Protein AF-A0A924W7U2-F1 (afdb_monomer)

Solvent-accessible surface area (backbone atoms only — not comparable to full-atom values): 27782 Å² total; per-residue (Å²): 139,84,85,78,82,82,81,81,78,82,76,79,77,76,75,69,82,78,76,69,58,60,50,76,46,68,38,36,27,50,66,68,58,37,51,52,50,52,52,50,48,45,48,74,34,45,58,42,74,52,76,38,35,55,57,65,60,100,64,19,15,40,73,46,52,63,62,85,59,52,70,88,39,12,39,94,37,63,28,60,37,50,58,34,29,24,65,43,64,80,25,3,62,11,38,31,48,46,28,92,35,84,26,34,34,28,26,18,43,93,81,45,96,80,72,44,43,32,44,44,21,73,50,30,69,67,30,50,67,39,39,46,51,86,49,101,36,28,34,39,38,37,32,68,24,39,38,37,39,40,40,35,15,31,14,29,35,72,80,45,63,14,22,21,42,24,47,31,39,32,32,16,23,36,69,54,74,64,55,22,29,39,36,34,19,31,83,90,64,50,77,62,47,76,46,63,32,37,31,28,72,53,56,73,27,11,35,20,28,35,32,43,35,45,72,76,77,57,48,39,33,35,38,39,37,36,28,26,69,44,42,68,41,70,86,62,66,74,35,63,95,79,66,32,26,48,37,40,32,34,48,40,39,30,22,40,31,35,70,62,74,66,51,53,73,38,68,24,13,49,54,73,64,51,26,50,52,40,52,50,51,47,45,59,74,38,41,58,81,56,78,70,43,69,54,56,82,76,58,21,14,44,74,46,50,60,55,87,60,52,68,86,40,11,38,95,34,62,30,66,47,44,42,39,20,70,81,44,12,62,11,38,34,50,46,51,94,25,84,40,37,35,28,25,17,40,96,80,44,94,79,71,47,43,38,52,46,23,69,54,32,70,68,31,57,67,33,45,58,68,91,54,80,56,19,39,39,47,39,33,74,22,35,39,40,36,42,37,33,13,21,11,55,56,86,49,50,8,20,29,43,27,50,28,41,31,35,15,23,37,68,45,58,80,31,26,32,42,37,34,18,25,80,86,68,48,79,70,46,76,47,61,31,40,32,22,75,41,93,48,42,14,48,21,27,35,30,38,41,44,62,82,85,61,43,37,23,34,37,36,40,32,32,20,62,40,42,70,42,68,87,66,70,79,33,64,95,79,63,32,30,55,34,42,32,44,43,36,40,30,21,32,28,26,74,42,76,75,80,50,74,34,28,58,80,68,80,85,57,66,48,73,66,17,54,51,52,45,49,54,31,41,78,68,59,71,36,47,68,78,70,81,84,55,52,51,75,64,25,56,50,56,39,52,55,43,42,75,71,54,128

Structure (mmCIF, N/CA/C/O backbone):
data_AF-A0A924W7U2-F1
#
_entry.id   AF-A0A924W7U2-F1
#
loop_
_atom_site.group_PDB
_atom_site.id
_atom_site.type_symbol
_atom_site.label_atom_id
_atom_site.label_alt_id
_atom_site.label_comp_id
_atom_site.label_asym_id
_atom_site.label_entity_id
_atom_site.label_seq_id
_atom_site.pdbx_PDB_ins_code
_atom_site.Cartn_x
_atom_site.Cartn_y
_atom_site.Cartn_z
_atom_site.occupancy
_atom_site.B_iso_or_equiv
_atom_site.auth_seq_id
_atom_site.auth_comp_id
_atom_site.auth_asym_id
_atom_site.auth_atom_id
_atom_site.pdbx_PDB_model_num
ATOM 1 N N . MET A 1 1 ? 53.008 17.125 39.446 1.00 40.09 1 MET A N 1
ATOM 2 C CA . MET A 1 1 ? 52.306 15.935 38.919 1.00 40.09 1 MET A CA 1
ATOM 3 C C . MET A 1 1 ? 50.833 16.288 38.756 1.00 40.09 1 MET A C 1
ATOM 5 O O . MET A 1 1 ? 50.108 16.301 39.740 1.00 40.09 1 MET A O 1
ATOM 9 N N . LYS A 1 2 ? 50.412 16.699 37.554 1.00 32.31 2 LYS A N 1
ATOM 10 C CA . LYS A 1 2 ? 49.005 17.000 37.247 1.00 32.31 2 LYS A CA 1
ATOM 11 C C . LYS A 1 2 ? 48.370 15.719 36.699 1.00 32.31 2 LYS A C 1
ATOM 13 O O . LYS A 1 2 ? 48.822 15.223 35.674 1.00 32.31 2 LYS A O 1
ATOM 18 N N . LYS A 1 3 ? 47.391 15.158 37.414 1.00 31.36 3 LYS A N 1
ATOM 19 C CA . LYS A 1 3 ? 46.585 14.021 36.949 1.00 31.36 3 LYS A CA 1
ATOM 20 C C . LYS A 1 3 ? 45.574 14.542 35.925 1.00 31.36 3 LYS A C 1
ATOM 22 O O . LYS A 1 3 ? 44.729 15.357 36.278 1.00 31.36 3 LYS A O 1
ATOM 27 N N . PHE A 1 4 ? 45.686 14.096 34.678 1.00 29.64 4 PHE A N 1
ATOM 28 C CA . PHE A 1 4 ? 44.637 14.254 33.674 1.00 29.64 4 PHE A CA 1
ATOM 29 C C . PHE A 1 4 ? 43.580 13.169 33.901 1.00 29.64 4 PHE A C 1
ATOM 31 O O . PHE A 1 4 ? 43.907 11.984 33.928 1.00 29.64 4 PHE A O 1
ATOM 38 N N . ALA A 1 5 ? 42.328 13.582 34.094 1.00 33.72 5 ALA A N 1
ATOM 39 C CA . ALA A 1 5 ? 41.173 12.698 34.041 1.00 33.72 5 ALA A CA 1
ATOM 40 C C . ALA A 1 5 ? 40.865 12.401 32.565 1.00 33.72 5 ALA A C 1
ATOM 42 O O . ALA A 1 5 ? 40.661 13.324 31.777 1.00 33.72 5 ALA A O 1
ATOM 43 N N . SER A 1 6 ? 40.882 11.123 32.188 1.00 30.39 6 SER A N 1
ATOM 44 C CA . SER A 1 6 ? 40.436 10.668 30.873 1.00 30.39 6 SER A CA 1
ATOM 45 C C . SER A 1 6 ? 38.909 10.618 30.880 1.00 30.39 6 SER A C 1
ATOM 47 O O . SER A 1 6 ? 38.310 9.857 31.639 1.00 30.39 6 SER A O 1
ATOM 49 N N . LEU A 1 7 ? 38.288 11.480 30.075 1.00 29.09 7 LEU A N 1
ATOM 50 C CA . LEU A 1 7 ? 36.862 11.447 29.782 1.00 29.09 7 LEU A CA 1
ATOM 51 C C . LEU A 1 7 ? 36.633 10.283 28.806 1.00 29.09 7 LEU A C 1
ATOM 53 O O . LEU A 1 7 ? 37.050 10.349 27.651 1.00 29.09 7 LEU A O 1
ATOM 57 N N . SER A 1 8 ? 36.034 9.193 29.284 1.00 30.02 8 SER A N 1
ATOM 58 C CA . SER A 1 8 ? 35.658 8.059 28.440 1.00 30.02 8 SER A CA 1
ATOM 59 C C . SER A 1 8 ? 34.401 8.446 27.658 1.00 30.02 8 SER A C 1
ATOM 61 O O . SER A 1 8 ? 33.303 8.493 28.211 1.00 30.02 8 SER A O 1
ATOM 63 N N . ALA A 1 9 ? 34.575 8.821 26.390 1.00 28.50 9 ALA A N 1
ATOM 64 C CA . ALA A 1 9 ? 33.470 9.049 25.471 1.00 28.50 9 ALA A CA 1
ATOM 65 C C . ALA A 1 9 ? 32.842 7.692 25.127 1.00 28.50 9 ALA A C 1
ATOM 67 O O . ALA A 1 9 ? 33.415 6.902 24.379 1.00 28.50 9 ALA A O 1
ATOM 68 N N . CYS A 1 10 ? 31.674 7.416 25.707 1.00 26.27 10 CYS A N 1
ATOM 69 C CA . CYS A 1 10 ? 30.825 6.305 25.303 1.00 26.27 10 CYS A CA 1
ATOM 70 C C . CYS A 1 10 ? 30.263 6.633 23.912 1.00 26.27 10 CYS A C 1
ATOM 72 O O . CYS A 1 10 ? 29.311 7.401 23.777 1.00 26.27 10 CYS A O 1
ATOM 74 N N . VAL A 1 11 ? 30.913 6.118 22.869 1.00 26.03 11 VAL A N 1
ATOM 75 C CA . VAL A 1 11 ? 30.377 6.132 21.508 1.00 26.03 11 VAL A CA 1
ATOM 76 C C . VAL A 1 11 ? 29.251 5.105 21.480 1.00 26.03 11 VAL A C 1
ATOM 78 O O . VAL A 1 11 ? 29.502 3.903 21.425 1.00 26.03 11 VAL A O 1
ATOM 81 N N . PHE A 1 12 ? 28.005 5.573 21.544 1.00 28.41 12 PHE A N 1
ATOM 82 C CA . PHE A 1 12 ? 26.861 4.760 21.153 1.00 28.41 12 PHE A CA 1
ATOM 83 C C . PHE A 1 12 ? 26.955 4.534 19.642 1.00 28.41 12 PHE A C 1
ATOM 85 O O . PHE A 1 12 ? 26.575 5.385 18.840 1.00 28.41 12 PHE A O 1
ATOM 92 N N . LEU A 1 13 ? 27.516 3.390 19.256 1.00 26.19 13 LEU A N 1
ATOM 93 C CA . LEU A 1 13 ? 27.299 2.813 17.938 1.00 26.19 13 LEU A CA 1
ATOM 94 C C . LEU A 1 13 ? 25.815 2.448 17.860 1.00 26.19 13 LEU A C 1
ATOM 96 O O . LEU A 1 13 ? 25.412 1.372 18.296 1.00 26.19 13 LEU A O 1
ATOM 100 N N . PHE A 1 14 ? 24.999 3.354 17.326 1.00 27.25 14 PHE A N 1
ATOM 101 C CA . PHE A 1 14 ? 23.729 2.951 16.744 1.00 27.25 14 PHE A CA 1
ATOM 102 C C . PHE A 1 14 ? 24.073 2.054 15.557 1.00 27.25 14 PHE A C 1
ATOM 104 O O . PHE A 1 14 ? 24.514 2.523 14.509 1.00 27.25 14 PHE A O 1
ATOM 111 N N . THR A 1 15 ? 23.933 0.747 15.744 1.00 26.48 15 THR A N 1
ATOM 112 C CA . THR A 1 15 ? 23.758 -0.148 14.609 1.00 26.48 15 THR A CA 1
ATOM 113 C C . THR A 1 15 ? 22.412 0.233 14.006 1.00 26.48 15 THR A C 1
ATOM 115 O O . THR A 1 15 ? 21.368 0.056 14.629 1.00 26.48 15 THR A O 1
ATOM 118 N N . ALA A 1 16 ? 22.431 0.862 12.829 1.00 30.17 16 ALA A N 1
ATOM 119 C CA . ALA A 1 16 ? 21.225 0.940 12.019 1.00 30.17 16 ALA A CA 1
ATOM 120 C C . ALA A 1 16 ? 20.706 -0.499 11.837 1.00 30.17 16 ALA A C 1
ATOM 122 O O . ALA A 1 16 ? 21.539 -1.401 11.678 1.00 30.17 16 ALA A O 1
ATOM 123 N N . PRO A 1 17 ? 19.386 -0.746 11.890 1.00 31.28 17 PRO A N 1
ATOM 124 C CA . PRO A 1 17 ? 18.864 -2.063 11.566 1.00 31.28 17 PRO A CA 1
ATOM 125 C C . PRO A 1 17 ? 19.396 -2.453 10.184 1.00 31.28 17 PRO A C 1
ATOM 127 O O . PRO A 1 17 ? 19.208 -1.740 9.199 1.00 31.28 17 PRO A O 1
ATOM 130 N N . VAL A 1 18 ? 20.144 -3.553 10.137 1.00 38.06 18 VAL A N 1
ATOM 131 C CA . VAL A 1 18 ? 20.563 -4.170 8.883 1.00 38.06 18 VAL A CA 1
ATOM 132 C C . VAL A 1 18 ? 19.305 -4.814 8.311 1.00 38.06 18 VAL A C 1
ATOM 134 O O . VAL A 1 18 ? 18.925 -5.898 8.738 1.00 38.06 18 VAL A O 1
ATOM 137 N N . PHE A 1 19 ? 18.624 -4.129 7.395 1.00 45.31 19 PHE A N 1
ATOM 138 C CA . PHE A 1 19 ? 17.564 -4.740 6.593 1.00 45.31 19 PHE A CA 1
ATOM 139 C C . PHE A 1 19 ? 18.230 -5.730 5.629 1.00 45.31 19 PHE A C 1
ATOM 141 O O . PHE A 1 19 ? 19.011 -5.335 4.762 1.00 45.31 19 PHE A O 1
ATOM 148 N N . GLY A 1 20 ? 18.048 -7.027 5.891 1.00 48.22 20 GLY A N 1
ATOM 149 C CA . GLY A 1 20 ? 18.988 -8.069 5.470 1.00 48.22 20 GLY A CA 1
ATOM 150 C C . GLY A 1 20 ? 18.423 -9.222 4.645 1.00 48.22 20 GLY A C 1
ATOM 151 O O . GLY A 1 20 ? 19.222 -10.025 4.172 1.00 48.22 20 GLY A O 1
ATOM 152 N N . ASP A 1 21 ? 17.118 -9.306 4.400 1.00 67.44 21 ASP A N 1
ATOM 153 C CA . ASP A 1 21 ? 16.531 -10.496 3.766 1.00 67.44 21 ASP A CA 1
ATOM 154 C C . ASP A 1 21 ? 16.289 -10.284 2.262 1.00 67.44 21 ASP A C 1
ATOM 156 O O . ASP A 1 21 ? 15.182 -10.422 1.727 1.00 67.44 21 ASP A O 1
ATOM 160 N N . VAL A 1 22 ? 17.375 -9.956 1.557 1.00 76.12 22 VAL A N 1
ATOM 161 C CA . VAL A 1 22 ? 17.423 -9.902 0.091 1.00 76.12 22 VAL A CA 1
ATOM 162 C C . VAL A 1 22 ? 18.306 -11.012 -0.478 1.00 76.12 22 VAL A C 1
ATOM 164 O O . VAL A 1 22 ? 19.432 -11.221 -0.029 1.00 76.12 22 VAL A O 1
ATOM 167 N N . VAL A 1 23 ? 17.823 -11.694 -1.516 1.00 88.31 23 VAL A N 1
ATOM 168 C CA . VAL A 1 23 ? 18.623 -12.615 -2.331 1.00 88.31 23 VAL A CA 1
ATOM 169 C C . VAL A 1 23 ? 19.225 -11.831 -3.492 1.00 88.31 23 VAL A C 1
ATOM 171 O O . VAL A 1 23 ? 18.506 -11.229 -4.291 1.00 88.31 23 VAL A O 1
ATOM 174 N N . GLU A 1 24 ? 20.553 -11.832 -3.573 1.00 94.31 24 GLU A N 1
ATOM 175 C CA . GLU A 1 24 ? 21.311 -11.191 -4.646 1.00 94.31 24 GLU A CA 1
ATOM 176 C C . GLU A 1 24 ? 21.649 -12.205 -5.743 1.00 94.31 24 GLU A C 1
ATOM 178 O O . GLU A 1 24 ? 22.139 -13.302 -5.473 1.00 94.31 24 GLU A O 1
ATOM 183 N N . PHE A 1 25 ? 21.409 -11.813 -6.989 1.00 97.06 25 PHE A N 1
ATOM 184 C CA . PHE A 1 25 ? 21.784 -12.551 -8.186 1.00 97.06 25 PHE A CA 1
ATOM 185 C C . PHE A 1 25 ? 22.782 -11.686 -8.941 1.00 97.06 25 PHE A C 1
ATOM 187 O O . PHE A 1 25 ? 22.374 -10.717 -9.569 1.00 97.06 25 PHE A O 1
ATOM 194 N N . ALA A 1 26 ? 24.072 -11.997 -8.866 1.00 96.56 26 ALA A N 1
ATOM 195 C CA . ALA A 1 26 ? 25.111 -11.204 -9.511 1.00 96.56 26 ALA A CA 1
ATOM 196 C C . ALA A 1 26 ? 26.128 -12.121 -10.192 1.00 96.56 26 ALA A C 1
ATOM 198 O O . ALA A 1 26 ? 26.673 -13.027 -9.562 1.00 96.56 26 ALA A O 1
ATOM 199 N N . ILE A 1 27 ? 26.380 -11.894 -11.482 1.00 97.38 27 ILE A N 1
ATOM 200 C CA . ILE A 1 27 ? 27.385 -12.642 -12.235 1.00 97.38 27 ILE A CA 1
ATOM 201 C C . ILE A 1 27 ? 27.989 -11.797 -13.353 1.00 97.38 27 ILE A C 1
ATOM 203 O O . ILE A 1 27 ? 27.307 -11.006 -13.997 1.00 97.38 27 ILE A O 1
ATOM 207 N N . GLY A 1 28 ? 29.270 -12.023 -13.600 1.00 93.00 28 GLY A N 1
ATOM 208 C CA . GLY A 1 28 ? 29.977 -11.622 -14.804 1.00 93.00 28 GLY A CA 1
ATOM 209 C C . GLY A 1 28 ? 30.804 -12.827 -15.234 1.00 93.00 28 GLY A C 1
ATOM 210 O O . GLY A 1 28 ? 31.421 -13.489 -14.395 1.00 93.00 28 GLY A O 1
ATOM 211 N N . GLY A 1 29 ? 30.698 -13.220 -16.499 1.00 86.19 29 GLY A N 1
ATOM 212 C CA . GLY A 1 29 ? 31.190 -14.527 -16.925 1.00 86.19 29 GLY A CA 1
ATOM 213 C C . GLY A 1 29 ? 30.890 -14.823 -18.384 1.00 86.19 29 GLY A C 1
ATOM 214 O O . GLY A 1 29 ? 30.770 -13.908 -19.198 1.00 86.19 29 GLY A O 1
ATOM 215 N N . SER A 1 30 ? 30.772 -16.108 -18.721 1.00 91.88 30 SER A N 1
ATOM 216 C CA . SER A 1 30 ? 30.357 -16.507 -20.065 1.00 91.88 30 SER A CA 1
ATOM 217 C C . SER A 1 30 ? 28.875 -16.200 -20.304 1.00 91.88 30 SER A C 1
ATOM 219 O O . SER A 1 30 ? 28.067 -16.215 -19.373 1.00 91.88 30 SER A O 1
ATOM 221 N N . ASP A 1 31 ? 28.486 -16.009 -21.566 1.00 92.38 31 ASP A N 1
ATOM 222 C CA . ASP A 1 31 ? 27.083 -15.805 -21.958 1.00 92.38 31 ASP A CA 1
ATOM 223 C C . ASP A 1 31 ? 26.146 -16.897 -21.417 1.00 92.38 31 ASP A C 1
ATOM 225 O O . ASP A 1 31 ? 24.994 -16.627 -21.068 1.00 92.38 31 ASP A O 1
ATOM 229 N N . ALA A 1 32 ? 26.635 -18.138 -21.331 1.00 94.44 32 ALA A N 1
ATOM 230 C CA . ALA A 1 32 ? 25.871 -19.271 -20.821 1.00 94.44 32 ALA A CA 1
ATOM 231 C C . ALA A 1 32 ? 25.619 -19.162 -19.309 1.00 94.44 32 ALA A C 1
ATOM 233 O O . ALA A 1 32 ? 24.512 -19.456 -18.847 1.00 94.44 32 ALA A O 1
ATOM 234 N N . ASP A 1 33 ? 26.609 -18.701 -18.544 1.00 94.50 33 ASP A N 1
ATOM 235 C CA . ASP A 1 33 ? 26.489 -18.513 -17.094 1.00 94.50 33 ASP A CA 1
ATOM 236 C C . ASP A 1 33 ? 25.558 -17.341 -16.770 1.00 94.50 33 ASP A C 1
ATOM 238 O O . ASP A 1 33 ? 24.695 -17.439 -15.891 1.00 94.50 33 ASP A O 1
ATOM 242 N N . VAL A 1 34 ? 25.673 -16.253 -17.539 1.00 96.88 34 VAL A N 1
ATOM 243 C CA . VAL A 1 34 ? 24.763 -15.107 -17.446 1.00 96.88 34 VAL A CA 1
ATOM 244 C C . VAL A 1 34 ? 23.340 -15.541 -17.778 1.00 96.88 34 VAL A C 1
ATOM 246 O O . VAL A 1 34 ? 22.438 -15.318 -16.977 1.00 96.88 34 VAL A O 1
ATOM 249 N N . THR A 1 35 ? 23.134 -16.259 -18.885 1.00 97.19 35 THR A N 1
ATOM 250 C CA . THR A 1 35 ? 21.814 -16.796 -19.261 1.00 97.19 35 THR A CA 1
ATOM 251 C C . THR A 1 35 ? 21.234 -17.696 -18.170 1.00 97.19 35 THR A C 1
ATOM 253 O O . THR A 1 35 ? 20.049 -17.604 -17.846 1.00 97.19 35 THR A O 1
ATOM 256 N N . THR A 1 36 ? 22.062 -18.551 -17.568 1.00 98.00 36 THR A N 1
ATOM 257 C CA . THR A 1 36 ? 21.651 -19.425 -16.461 1.00 98.00 36 THR A CA 1
ATOM 258 C C . THR A 1 36 ? 21.196 -18.608 -15.252 1.00 98.00 36 THR A C 1
ATOM 260 O O . THR A 1 36 ? 20.148 -18.899 -14.674 1.00 98.00 36 THR A O 1
ATOM 263 N N . THR A 1 37 ? 21.928 -17.549 -14.909 1.00 98.06 37 THR A N 1
ATOM 264 C CA . THR A 1 37 ? 21.621 -16.681 -13.763 1.00 98.06 37 THR A CA 1
ATOM 265 C C . THR A 1 37 ? 20.381 -15.827 -14.014 1.00 98.06 37 THR A C 1
ATOM 267 O O . THR A 1 37 ? 19.514 -15.742 -13.148 1.00 98.06 37 THR A O 1
ATOM 270 N N . VAL A 1 38 ? 20.231 -15.276 -15.221 1.00 98.44 38 VAL A N 1
ATOM 271 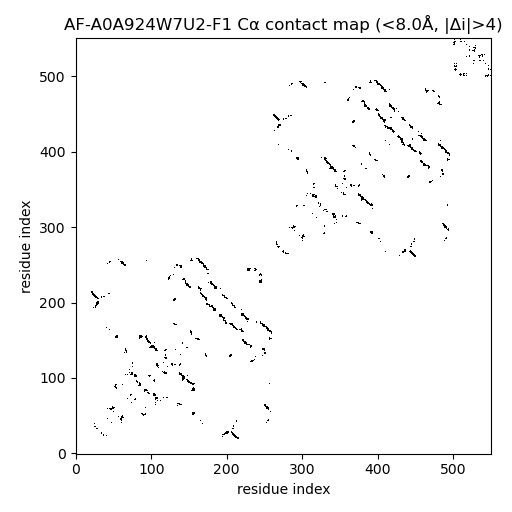C CA . VAL A 1 38 ? 19.018 -14.571 -15.657 1.00 98.44 38 VAL A CA 1
ATOM 272 C C . VAL A 1 38 ? 17.806 -15.498 -15.559 1.00 98.44 38 VAL A C 1
ATOM 274 O O . VAL A 1 38 ? 16.770 -15.107 -15.029 1.00 98.44 38 VAL A O 1
ATOM 277 N N . ASN A 1 39 ? 17.917 -16.753 -16.002 1.00 97.81 39 ASN A N 1
ATOM 278 C CA . ASN A 1 39 ? 16.825 -17.723 -15.890 1.00 97.81 39 ASN A CA 1
ATOM 279 C C . ASN A 1 39 ? 16.506 -18.091 -14.433 1.00 97.81 39 ASN A C 1
ATOM 281 O O . ASN A 1 39 ? 15.330 -18.224 -14.089 1.00 97.81 39 ASN A O 1
ATOM 285 N N . ALA A 1 40 ? 17.519 -18.203 -13.570 1.00 97.44 40 ALA A N 1
ATOM 286 C CA . ALA A 1 40 ? 17.318 -18.392 -12.135 1.00 97.44 40 ALA A CA 1
ATOM 287 C C . ALA A 1 40 ? 16.586 -17.193 -11.507 1.00 97.44 40 ALA A C 1
ATOM 289 O O . ALA A 1 40 ? 15.631 -17.387 -10.757 1.00 97.44 40 ALA A O 1
ATOM 290 N N . PHE A 1 41 ? 16.960 -15.966 -11.880 1.00 98.00 41 PHE A N 1
ATOM 291 C CA . PHE A 1 41 ? 16.273 -14.753 -11.441 1.00 98.00 41 PHE A CA 1
ATOM 292 C C . PHE A 1 41 ? 14.827 -14.705 -11.945 1.00 98.00 41 PHE A C 1
ATOM 294 O O . PHE A 1 41 ? 13.907 -14.511 -11.160 1.00 98.00 41 PHE A O 1
ATOM 301 N N . ARG A 1 42 ? 14.585 -14.987 -13.234 1.00 97.50 42 ARG A N 1
ATOM 302 C CA . ARG A 1 42 ? 13.229 -15.081 -13.808 1.00 97.50 42 ARG A CA 1
ATOM 303 C C . ARG A 1 42 ? 12.351 -16.061 -13.025 1.00 97.50 42 ARG A C 1
ATOM 305 O O . ARG A 1 42 ? 11.179 -15.759 -12.795 1.00 97.50 42 ARG A O 1
ATOM 312 N N . ALA A 1 43 ? 12.897 -17.212 -12.627 1.00 91.69 43 ALA A N 1
ATOM 313 C CA . ALA A 1 43 ? 12.194 -18.203 -11.816 1.00 91.69 43 ALA A CA 1
ATOM 314 C C . ALA A 1 43 ? 11.888 -17.677 -10.404 1.00 91.69 43 ALA A C 1
ATOM 316 O O . ALA A 1 43 ? 10.749 -17.780 -9.950 1.00 91.69 43 ALA A O 1
ATOM 317 N N . ALA A 1 44 ? 12.872 -17.060 -9.747 1.00 88.19 44 ALA A N 1
ATOM 318 C CA . ALA A 1 44 ? 12.726 -16.467 -8.420 1.00 88.19 44 ALA A CA 1
ATOM 319 C C . ALA A 1 44 ? 11.696 -15.320 -8.396 1.00 88.19 44 ALA A C 1
ATOM 321 O O . ALA A 1 44 ? 10.889 -15.213 -7.477 1.00 88.19 44 ALA A O 1
ATOM 322 N N . THR A 1 45 ? 11.649 -14.528 -9.464 1.00 88.31 45 THR A N 1
ATOM 323 C CA . THR A 1 45 ? 10.757 -13.379 -9.667 1.00 88.31 45 THR A CA 1
ATOM 324 C C . THR A 1 45 ? 9.349 -13.779 -10.150 1.00 88.31 45 THR A C 1
ATOM 326 O O . THR A 1 45 ? 8.586 -12.951 -10.632 1.00 88.31 45 THR A O 1
ATOM 329 N N . GLY A 1 46 ? 8.957 -15.049 -10.007 1.00 79.25 46 GLY A N 1
ATOM 330 C CA . GLY A 1 46 ? 7.589 -15.525 -10.259 1.00 79.25 46 GLY A CA 1
ATOM 331 C C . GLY A 1 46 ? 7.408 -16.354 -11.533 1.00 79.25 46 GLY A C 1
ATOM 332 O O . GLY A 1 46 ? 6.307 -16.839 -11.780 1.00 79.25 46 GLY A O 1
ATOM 333 N N . GLY A 1 47 ? 8.460 -16.552 -12.335 1.00 83.12 47 GLY A N 1
ATOM 334 C CA . GLY A 1 47 ? 8.533 -17.536 -13.428 1.00 83.12 47 GLY A CA 1
ATOM 335 C C . GLY A 1 47 ? 7.702 -17.234 -14.683 1.00 83.12 47 GLY A C 1
ATOM 336 O O . GLY A 1 47 ? 8.195 -17.404 -15.799 1.00 83.12 47 GLY A O 1
ATOM 337 N N . VAL A 1 48 ? 6.478 -16.732 -14.538 1.00 87.12 48 VAL A N 1
ATOM 338 C CA . VAL A 1 48 ? 5.583 -16.350 -15.638 1.00 87.12 48 VAL A CA 1
ATOM 339 C C . VAL A 1 48 ? 5.832 -14.896 -16.024 1.00 87.12 48 VAL A C 1
ATOM 341 O O . VAL A 1 48 ? 5.791 -14.022 -15.164 1.00 87.12 48 VAL A O 1
ATOM 344 N N . ASN A 1 49 ? 6.083 -14.633 -17.310 1.00 93.56 49 ASN A N 1
ATOM 345 C CA . ASN A 1 49 ? 6.082 -13.271 -17.842 1.00 93.56 49 ASN A CA 1
ATOM 346 C C . ASN A 1 49 ? 4.636 -12.868 -18.142 1.00 93.56 49 ASN A C 1
ATOM 348 O O . ASN A 1 49 ? 4.003 -13.437 -19.036 1.00 93.56 49 ASN A O 1
ATOM 352 N N . ASN A 1 50 ? 4.112 -11.938 -17.357 1.00 88.50 50 ASN A N 1
ATOM 353 C CA . ASN A 1 50 ? 2.733 -11.503 -17.431 1.00 88.50 50 ASN A CA 1
ATOM 354 C C . ASN A 1 50 ? 2.449 -10.789 -18.757 1.00 88.50 50 ASN A C 1
ATOM 356 O O . ASN A 1 50 ? 3.330 -10.148 -19.343 1.00 88.50 50 ASN A O 1
ATOM 360 N N . PRO A 1 51 ? 1.207 -10.879 -19.260 1.00 83.81 51 PRO A N 1
ATOM 361 C CA . PRO A 1 51 ? 0.830 -10.153 -20.457 1.00 83.81 51 PRO A CA 1
ATOM 362 C C . PRO A 1 51 ? 0.969 -8.650 -20.200 1.00 83.81 51 PRO A C 1
ATOM 364 O O . PRO A 1 51 ? 0.588 -8.136 -19.152 1.00 83.81 51 PRO A O 1
ATOM 367 N N . ASN A 1 52 ? 1.494 -7.925 -21.186 1.00 91.00 52 ASN A N 1
ATOM 368 C CA . ASN A 1 52 ? 1.758 -6.487 -21.096 1.00 91.00 52 ASN A CA 1
ATOM 369 C C . ASN A 1 52 ? 0.483 -5.633 -21.231 1.00 91.00 52 ASN A C 1
ATOM 371 O O . ASN A 1 52 ? 0.442 -4.681 -22.010 1.00 91.00 52 ASN A O 1
ATOM 375 N N . VAL A 1 53 ? -0.574 -6.035 -20.526 1.00 84.88 53 VAL A N 1
ATOM 376 C CA . VAL A 1 53 ? -1.908 -5.433 -20.498 1.00 84.88 53 VAL A CA 1
ATOM 377 C C . VAL A 1 53 ? -2.121 -4.645 -19.197 1.00 84.88 53 VAL A C 1
ATOM 379 O O . VAL A 1 53 ? -1.382 -4.877 -18.233 1.00 84.88 53 VAL A O 1
ATOM 382 N N . PRO A 1 54 ? -3.099 -3.717 -19.170 1.00 82.44 54 PRO A N 1
ATOM 383 C CA . PRO A 1 54 ? -3.508 -3.019 -17.951 1.00 82.44 54 PRO A CA 1
ATOM 384 C C . PRO A 1 54 ? -3.913 -3.968 -16.816 1.00 82.44 54 PRO A C 1
ATOM 386 O O . PRO A 1 54 ? -4.471 -5.036 -17.069 1.00 82.44 54 PRO A O 1
ATOM 389 N N . GLY A 1 55 ? -3.676 -3.536 -15.579 1.00 71.44 55 GLY A N 1
ATOM 390 C CA . GLY A 1 55 ? -3.919 -4.283 -14.349 1.00 71.44 55 GLY A CA 1
ATOM 391 C C . GLY A 1 55 ? -2.673 -4.990 -13.811 1.00 71.44 55 GLY A C 1
ATOM 392 O O . GLY A 1 55 ? -1.735 -5.291 -14.552 1.00 71.44 55 GLY A O 1
ATOM 393 N N . SER A 1 56 ? -2.690 -5.260 -12.505 1.00 75.69 56 SER A N 1
ATOM 394 C CA . SER A 1 56 ? -1.681 -6.072 -11.821 1.00 75.69 56 SER A CA 1
ATOM 395 C C . SER A 1 56 ? -2.143 -7.521 -11.680 1.00 75.69 56 SER A C 1
ATOM 397 O O . SER A 1 56 ? -3.333 -7.805 -11.538 1.00 75.69 56 SER A O 1
ATOM 399 N N . PHE A 1 57 ? -1.188 -8.444 -11.661 1.00 66.56 57 PHE A N 1
ATOM 400 C CA . PHE A 1 57 ? -1.415 -9.865 -11.399 1.00 66.56 57 PHE A CA 1
ATOM 401 C C . PHE A 1 57 ? -0.941 -10.249 -9.990 1.00 66.56 57 PHE A C 1
ATOM 403 O O . PHE A 1 57 ? -0.020 -9.654 -9.439 1.00 66.56 57 PHE A O 1
ATOM 410 N N . LEU A 1 58 ? -1.549 -11.280 -9.396 1.00 59.44 58 LEU A N 1
ATOM 411 C CA . LEU A 1 58 ? -1.176 -11.751 -8.051 1.00 59.44 58 LEU A CA 1
ATOM 412 C C . LEU A 1 58 ? 0.200 -12.437 -7.999 1.00 59.44 58 LEU A C 1
ATOM 414 O O . LEU A 1 58 ? 0.743 -12.669 -6.924 1.00 59.44 58 LEU A O 1
ATOM 418 N N . SER A 1 59 ? 0.743 -12.818 -9.154 1.00 71.94 59 SER A N 1
ATOM 419 C CA . SER A 1 59 ? 2.043 -13.472 -9.284 1.00 71.94 59 SER A CA 1
ATOM 420 C C . SER A 1 59 ? 2.643 -13.188 -10.659 1.00 71.94 59 SER A C 1
ATOM 422 O O . SER A 1 59 ? 1.995 -12.582 -11.516 1.00 71.94 59 SER A O 1
ATOM 424 N N . GLY A 1 60 ? 3.875 -13.646 -10.870 1.00 82.31 60 GLY A N 1
ATOM 425 C CA . GLY A 1 60 ? 4.602 -13.453 -12.116 1.00 82.31 60 GLY A CA 1
ATOM 426 C C . GLY A 1 60 ? 5.440 -12.178 -12.128 1.00 82.31 60 GLY A C 1
ATOM 427 O O . GLY A 1 60 ? 5.644 -11.509 -11.111 1.00 82.31 60 GLY A O 1
ATOM 428 N N . ARG A 1 61 ? 5.959 -11.877 -13.312 1.00 94.31 61 ARG A N 1
ATOM 429 C CA . ARG A 1 61 ? 6.903 -10.791 -13.564 1.00 94.31 61 ARG A CA 1
ATOM 430 C C . ARG A 1 61 ? 6.557 -10.034 -14.825 1.00 94.31 61 ARG A C 1
ATOM 432 O O . ARG A 1 61 ? 5.811 -10.531 -15.663 1.00 94.31 61 ARG A O 1
ATOM 439 N N . ARG A 1 62 ? 7.214 -8.897 -15.013 1.00 96.44 62 ARG A N 1
ATOM 440 C CA . ARG A 1 62 ? 7.285 -8.200 -16.293 1.00 96.44 62 ARG A CA 1
ATOM 441 C C . ARG A 1 62 ? 8.726 -8.085 -16.742 1.00 96.44 62 ARG A C 1
ATOM 443 O O . ARG A 1 62 ? 9.665 -8.130 -15.947 1.00 96.44 62 ARG A O 1
ATOM 450 N N . GLU A 1 63 ? 8.872 -7.981 -18.050 1.00 96.69 63 GLU A N 1
ATOM 451 C CA . GLU A 1 63 ? 10.167 -7.996 -18.705 1.00 96.69 63 GLU A CA 1
ATOM 452 C C . GLU A 1 63 ? 10.175 -6.996 -19.857 1.00 96.69 63 GLU A C 1
ATOM 454 O O . GLU A 1 63 ? 9.210 -6.920 -20.626 1.00 96.69 63 GLU A O 1
ATOM 459 N N . ILE A 1 64 ? 11.235 -6.201 -19.961 1.00 98.06 64 ILE A N 1
ATOM 460 C CA . ILE A 1 64 ? 11.445 -5.217 -21.023 1.00 98.06 64 ILE A CA 1
ATOM 461 C C . ILE A 1 64 ? 12.749 -5.570 -21.727 1.00 98.06 64 ILE A C 1
ATOM 463 O O . ILE A 1 64 ? 13.819 -5.332 -21.183 1.00 98.06 64 ILE A O 1
ATOM 467 N N . ASN A 1 65 ? 12.624 -6.085 -22.946 1.00 96.56 65 ASN A N 1
ATOM 468 C CA . ASN A 1 65 ? 13.737 -6.451 -23.823 1.00 96.56 65 ASN A CA 1
ATOM 469 C C . ASN A 1 65 ? 14.056 -5.392 -24.885 1.00 96.56 65 ASN A C 1
ATOM 471 O O . ASN A 1 65 ? 14.821 -5.640 -25.800 1.00 96.56 65 ASN A O 1
ATOM 475 N N . TRP A 1 66 ? 13.397 -4.229 -24.825 1.00 97.44 66 TRP A N 1
ATOM 476 C CA . TRP A 1 66 ? 13.600 -3.064 -25.704 1.00 97.44 66 TRP A CA 1
ATOM 477 C C . TRP A 1 66 ? 13.279 -3.249 -27.200 1.00 97.44 66 TRP A C 1
ATOM 479 O O . TRP A 1 66 ? 12.878 -2.278 -27.844 1.00 97.44 66 TRP A O 1
ATOM 489 N N . ASP A 1 67 ? 13.345 -4.466 -27.740 1.00 94.19 67 ASP A N 1
ATOM 490 C CA . ASP A 1 67 ? 13.139 -4.859 -29.140 1.00 94.19 67 ASP A CA 1
ATOM 491 C C . ASP A 1 67 ? 11.884 -4.253 -29.786 1.00 94.19 67 ASP A C 1
ATOM 493 O O . ASP A 1 67 ? 11.894 -3.836 -30.948 1.00 94.19 67 ASP A O 1
ATOM 497 N N . GLY A 1 68 ? 10.790 -4.196 -29.020 1.00 91.50 68 GLY A N 1
ATOM 498 C CA . GLY A 1 68 ? 9.480 -3.728 -29.477 1.00 91.50 68 GLY A CA 1
ATOM 499 C C . GLY A 1 68 ? 9.280 -2.209 -29.462 1.00 91.50 68 GLY A C 1
ATOM 500 O O . GLY A 1 68 ? 8.173 -1.746 -29.742 1.00 91.50 68 GLY A O 1
ATOM 501 N N . VAL A 1 69 ? 10.291 -1.417 -29.095 1.00 96.12 69 VAL A N 1
ATOM 502 C CA . VAL A 1 69 ? 10.182 0.051 -29.072 1.00 96.12 69 VAL A CA 1
ATOM 503 C C . VAL A 1 69 ? 9.996 0.584 -30.503 1.00 96.12 69 VAL A C 1
ATOM 505 O O . VAL A 1 69 ? 10.598 0.096 -31.452 1.00 96.12 69 VAL A O 1
ATOM 508 N N . ALA A 1 70 ? 9.147 1.587 -30.721 1.00 93.69 70 ALA A N 1
ATOM 509 C CA . ALA A 1 70 ? 8.969 2.142 -32.069 1.00 93.69 70 ALA A CA 1
ATOM 510 C C . ALA A 1 70 ? 10.238 2.882 -32.539 1.00 93.69 70 ALA A C 1
ATOM 512 O O . ALA A 1 70 ? 10.949 3.456 -31.718 1.00 93.69 70 ALA A O 1
ATOM 513 N N . GLU A 1 71 ? 10.511 2.920 -33.848 1.00 94.00 71 GLU A N 1
ATOM 514 C CA . GLU A 1 71 ? 11.660 3.667 -34.408 1.00 94.00 71 GLU A CA 1
ATOM 515 C C . GLU A 1 71 ? 11.632 5.154 -34.013 1.00 94.00 71 GLU A C 1
ATOM 517 O O . GLU A 1 71 ? 12.659 5.737 -33.681 1.00 94.00 71 GLU A O 1
ATOM 522 N N . THR A 1 72 ? 10.439 5.753 -33.936 1.00 94.94 72 THR A N 1
ATOM 523 C CA . THR A 1 72 ? 10.241 7.149 -33.504 1.00 94.94 72 THR A CA 1
ATOM 524 C C . THR A 1 72 ? 10.597 7.400 -32.036 1.00 94.94 72 THR A C 1
ATOM 526 O O . THR A 1 72 ? 10.676 8.549 -31.619 1.00 94.94 72 THR A O 1
ATOM 529 N N . ALA A 1 73 ? 10.767 6.340 -31.246 1.00 96.75 73 ALA A N 1
ATOM 530 C CA . ALA A 1 73 ? 11.145 6.374 -29.837 1.00 96.75 73 ALA A CA 1
ATOM 531 C C . ALA A 1 73 ? 12.527 5.734 -29.594 1.00 96.75 73 ALA A C 1
ATOM 533 O O . ALA A 1 73 ? 12.872 5.436 -28.454 1.00 96.75 73 ALA A O 1
ATOM 534 N N . ALA A 1 74 ? 13.301 5.490 -30.652 1.00 97.81 74 ALA A N 1
ATOM 535 C CA . ALA A 1 74 ? 14.647 4.935 -30.593 1.00 97.81 74 ALA A CA 1
ATOM 536 C C . ALA A 1 74 ? 15.648 5.866 -31.289 1.00 97.81 74 ALA A C 1
ATOM 538 O O . ALA A 1 74 ? 15.262 6.857 -31.920 1.00 97.81 74 ALA A O 1
ATOM 539 N N . ALA A 1 75 ? 16.934 5.531 -31.171 1.00 97.69 75 ALA A N 1
ATOM 540 C CA . ALA A 1 75 ? 18.037 6.262 -31.765 1.00 97.69 75 ALA A CA 1
ATOM 541 C C . ALA A 1 75 ? 17.739 6.587 -33.243 1.00 97.69 75 ALA A C 1
ATOM 543 O O . ALA A 1 75 ? 17.307 5.703 -33.988 1.00 97.69 75 ALA A O 1
ATOM 544 N N . PRO A 1 76 ? 17.957 7.843 -33.671 1.00 95.75 76 PRO A N 1
ATOM 545 C CA . PRO A 1 76 ? 18.703 8.891 -32.969 1.00 95.75 76 PRO A CA 1
ATOM 546 C C . PRO A 1 76 ? 17.873 9.709 -31.961 1.00 95.75 76 PRO A C 1
ATOM 548 O O . PRO A 1 76 ? 18.396 10.649 -31.367 1.00 95.75 76 PRO A O 1
ATOM 551 N N . ASN A 1 77 ? 16.594 9.384 -31.762 1.00 96.94 77 ASN A N 1
ATOM 552 C CA . ASN A 1 77 ? 15.718 10.098 -30.837 1.00 96.94 77 ASN A CA 1
ATOM 553 C C . ASN A 1 77 ? 15.938 9.638 -29.392 1.00 96.94 77 ASN A C 1
ATOM 555 O O . ASN A 1 77 ? 16.272 8.480 -29.132 1.00 96.94 77 ASN A O 1
ATOM 559 N N . LEU A 1 78 ? 15.698 10.544 -28.443 1.00 97.06 78 LEU A N 1
ATOM 560 C CA . LEU A 1 78 ? 15.599 10.171 -27.035 1.00 97.06 78 LEU A CA 1
ATOM 561 C C . LEU A 1 78 ? 14.370 9.285 -26.811 1.00 97.06 78 LEU A C 1
ATOM 563 O O . LEU A 1 78 ? 13.310 9.489 -27.408 1.00 97.06 78 LEU A O 1
ATOM 567 N N . PHE A 1 79 ? 14.519 8.314 -25.919 1.00 98.31 79 PHE A N 1
ATOM 568 C CA . PHE A 1 79 ? 13.445 7.432 -25.502 1.00 98.31 79 PHE A CA 1
ATOM 569 C C . PHE A 1 79 ? 12.502 8.172 -24.539 1.00 98.31 79 PHE A C 1
ATOM 571 O O . PHE A 1 79 ? 12.966 8.747 -23.548 1.00 98.31 79 PHE A O 1
ATOM 578 N N . PRO A 1 80 ? 11.177 8.162 -24.778 1.00 97.56 80 PRO A N 1
ATOM 579 C CA . PRO A 1 80 ? 10.217 8.680 -23.814 1.00 97.56 80 PRO A CA 1
ATOM 580 C C . PRO A 1 80 ? 10.243 7.809 -22.554 1.00 97.56 80 PRO A C 1
ATOM 582 O O . PRO A 1 80 ? 9.818 6.657 -22.583 1.00 97.56 80 PRO A O 1
ATOM 585 N N . GLY A 1 81 ? 10.724 8.355 -21.437 1.00 95.25 81 GLY A N 1
ATOM 586 C CA . GLY A 1 81 ? 10.923 7.605 -20.193 1.00 95.25 81 GLY A CA 1
ATOM 587 C C . GLY A 1 81 ? 9.681 6.870 -19.681 1.00 95.25 81 GLY A C 1
ATOM 588 O O . GLY A 1 81 ? 9.790 5.785 -19.119 1.00 95.25 81 GLY A O 1
ATOM 589 N N . ASN A 1 82 ? 8.491 7.414 -19.939 1.00 95.00 82 ASN A N 1
ATOM 590 C CA . ASN A 1 82 ? 7.199 6.841 -19.562 1.00 95.00 82 ASN A CA 1
ATOM 591 C C . ASN A 1 82 ? 6.602 5.886 -20.615 1.00 95.00 82 ASN A C 1
ATOM 593 O O . ASN A 1 82 ? 5.446 5.488 -20.492 1.00 95.00 82 ASN A O 1
ATOM 597 N N . PHE A 1 83 ? 7.345 5.505 -21.660 1.00 97.38 83 PHE A N 1
ATOM 598 C CA . PHE A 1 83 ? 6.824 4.684 -22.759 1.00 97.38 83 PHE A CA 1
ATOM 599 C C . PHE A 1 83 ? 6.227 3.351 -22.283 1.00 97.38 83 PHE A C 1
ATOM 601 O O . PHE A 1 83 ? 5.233 2.914 -22.857 1.00 97.38 83 PHE A O 1
ATOM 608 N N . PHE A 1 84 ? 6.797 2.728 -21.244 1.00 97.88 84 PHE A N 1
ATOM 609 C CA . PHE A 1 84 ? 6.300 1.487 -20.624 1.00 97.88 84 PHE A CA 1
ATOM 610 C C . PHE A 1 84 ? 5.404 1.718 -19.390 1.00 97.88 84 PHE A C 1
ATOM 612 O O . PHE A 1 84 ? 4.990 0.765 -18.723 1.00 97.88 84 PHE A O 1
ATOM 619 N N . ASN A 1 85 ? 5.043 2.973 -19.125 1.00 96.00 85 ASN A N 1
ATOM 620 C CA . ASN A 1 85 ? 4.037 3.389 -18.155 1.00 96.00 85 ASN A CA 1
ATOM 621 C C . ASN A 1 85 ? 2.773 3.906 -18.876 1.00 96.00 85 ASN A C 1
ATOM 623 O O . ASN A 1 85 ? 2.247 4.976 -18.578 1.00 96.00 85 ASN A O 1
ATOM 627 N N . ALA A 1 86 ? 2.320 3.181 -19.904 1.00 90.44 86 ALA A N 1
ATOM 628 C CA . ALA A 1 86 ? 1.153 3.571 -20.693 1.00 90.44 86 ALA A CA 1
ATOM 629 C C . ALA A 1 86 ? -0.144 2.930 -20.172 1.00 90.44 86 ALA A C 1
ATOM 631 O O . ALA A 1 86 ? -0.129 1.831 -19.621 1.00 90.44 86 ALA A O 1
ATOM 632 N N . GLY A 1 87 ? -1.282 3.566 -20.466 1.00 86.12 87 GLY A N 1
ATOM 633 C CA . GLY A 1 87 ? -2.623 3.055 -20.148 1.00 86.12 87 GLY A CA 1
ATOM 634 C C . GLY A 1 87 ? -3.075 1.829 -20.955 1.00 86.12 87 GLY A C 1
ATOM 635 O O . GLY A 1 87 ? -4.152 1.297 -20.716 1.00 86.12 87 GLY A O 1
ATOM 636 N N . VAL A 1 88 ? -2.293 1.383 -21.946 1.00 85.81 88 VAL A N 1
ATOM 637 C CA . VAL A 1 88 ? -2.725 0.380 -22.935 1.00 85.81 88 VAL A CA 1
ATOM 638 C C . VAL A 1 88 ? -1.631 -0.624 -23.285 1.00 85.81 88 VAL A C 1
ATOM 640 O O . VAL A 1 88 ? -0.436 -0.314 -23.288 1.00 85.81 88 VAL A O 1
ATOM 643 N N . ALA A 1 89 ? -2.046 -1.837 -23.645 1.00 91.25 89 ALA A N 1
ATOM 644 C CA . ALA A 1 89 ? -1.152 -2.868 -24.155 1.00 91.25 89 ALA A CA 1
ATOM 645 C C . ALA A 1 89 ? -0.505 -2.468 -25.499 1.00 91.25 89 ALA A C 1
ATOM 647 O O . ALA A 1 89 ? -1.105 -1.712 -26.263 1.00 91.25 89 ALA A O 1
ATOM 648 N N . PRO A 1 90 ? 0.705 -2.965 -25.823 1.00 93.50 90 PRO A N 1
ATOM 649 C CA . PRO A 1 90 ? 1.604 -3.794 -25.008 1.00 93.50 90 PRO A CA 1
ATOM 650 C C . PRO A 1 90 ? 2.546 -2.960 -24.113 1.00 93.50 90 PRO A C 1
ATOM 652 O O . PRO A 1 90 ? 3.631 -3.417 -23.735 1.00 93.50 90 PRO A O 1
ATOM 65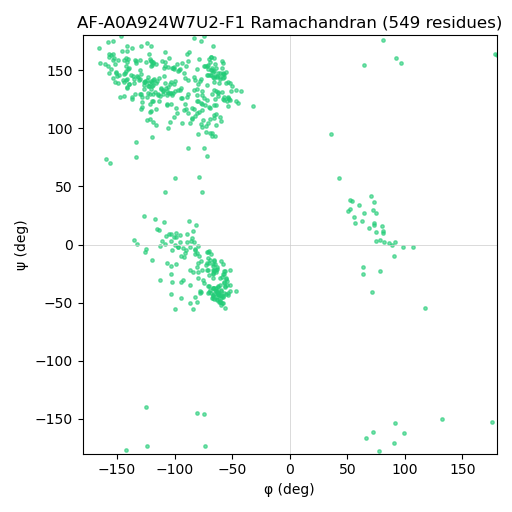5 N N . ARG A 1 91 ? 2.187 -1.698 -23.850 1.00 94.44 91 ARG A N 1
ATOM 656 C CA . ARG A 1 91 ? 3.009 -0.712 -23.136 1.00 94.44 91 ARG A CA 1
ATOM 657 C C . ARG A 1 91 ? 2.580 -0.495 -21.685 1.00 94.44 91 ARG A C 1
ATOM 659 O O . ARG A 1 91 ? 3.268 0.206 -20.956 1.00 94.44 91 ARG A O 1
ATOM 666 N N . ALA A 1 92 ? 1.491 -1.116 -21.249 1.00 93.38 92 ALA A N 1
ATOM 667 C CA . ALA A 1 92 ? 1.087 -1.175 -19.853 1.00 93.38 92 ALA A CA 1
ATOM 668 C C . ALA A 1 92 ? 1.997 -2.157 -19.107 1.00 93.38 92 ALA A C 1
ATOM 670 O O . ALA A 1 92 ? 1.676 -3.337 -18.991 1.00 93.38 92 ALA A O 1
ATOM 671 N N . ARG A 1 93 ? 3.174 -1.691 -18.670 1.00 96.56 93 ARG A N 1
ATOM 672 C CA . ARG A 1 93 ? 4.143 -2.506 -17.914 1.00 96.56 93 ARG A CA 1
ATOM 673 C C . ARG A 1 93 ? 4.564 -1.885 -16.585 1.00 96.56 93 ARG A C 1
ATOM 675 O O . ARG A 1 93 ? 5.267 -2.545 -15.824 1.00 96.56 93 ARG A O 1
ATOM 682 N N . GLY A 1 94 ? 4.134 -0.655 -16.307 1.00 95.19 94 GLY A N 1
ATOM 683 C CA . GLY A 1 94 ? 4.305 -0.018 -15.007 1.00 95.19 94 GLY A CA 1
ATOM 684 C C . GLY A 1 94 ? 5.739 0.405 -14.699 1.00 95.19 94 GLY A C 1
ATOM 685 O O . GLY A 1 94 ? 6.122 0.383 -13.536 1.00 95.19 94 GLY A O 1
ATOM 686 N N . ALA A 1 95 ? 6.542 0.745 -15.713 1.00 97.88 95 ALA A N 1
ATOM 687 C CA . ALA A 1 95 ? 7.924 1.192 -15.532 1.00 97.88 95 ALA A CA 1
ATOM 688 C C . ALA A 1 95 ? 8.176 2.533 -16.230 1.00 97.88 95 ALA A C 1
ATOM 690 O O . ALA A 1 95 ? 7.815 2.718 -17.396 1.00 97.88 95 ALA A O 1
ATOM 691 N N . GLU A 1 96 ? 8.823 3.448 -15.512 1.00 98.19 96 GLU A N 1
ATOM 692 C CA . GLU A 1 96 ? 9.277 4.741 -16.016 1.00 98.19 96 GLU A CA 1
ATOM 693 C C . GLU A 1 96 ? 10.777 4.924 -15.764 1.00 98.19 96 GLU A C 1
ATOM 695 O O . GLU A 1 96 ? 11.283 4.573 -14.695 1.00 98.19 96 GLU A O 1
ATOM 700 N N . PHE A 1 97 ? 11.466 5.508 -16.745 1.00 98.31 97 PHE A N 1
ATOM 701 C CA . PHE A 1 97 ? 12.915 5.682 -16.766 1.00 98.31 97 PHE A CA 1
ATOM 702 C C . PHE A 1 97 ? 13.288 7.152 -16.883 1.00 98.31 97 PHE A C 1
ATOM 704 O O . PHE A 1 97 ? 12.829 7.853 -17.783 1.00 98.31 97 PHE A O 1
ATOM 711 N N . THR A 1 98 ? 14.176 7.618 -16.014 1.00 94.75 98 THR A N 1
ATOM 712 C CA . THR A 1 98 ? 14.711 8.982 -16.081 1.00 94.75 98 THR A CA 1
ATOM 713 C C . THR A 1 98 ? 16.221 8.970 -15.912 1.00 94.75 98 THR A C 1
ATOM 715 O O . THR A 1 98 ? 16.794 8.025 -15.379 1.00 94.75 98 THR A O 1
ATOM 718 N N . SER A 1 99 ? 16.882 10.019 -16.387 1.00 94.06 99 SER A N 1
ATOM 719 C CA . SER A 1 99 ? 18.314 10.228 -16.197 1.00 94.06 99 SER A CA 1
ATOM 720 C C . SER A 1 99 ? 18.558 11.722 -15.984 1.00 94.06 99 SER A C 1
ATOM 722 O O . SER A 1 99 ? 17.893 12.520 -16.645 1.00 94.06 99 SER A O 1
ATOM 724 N N . PRO A 1 100 ? 19.486 12.128 -15.097 1.00 81.69 100 PRO A N 1
ATOM 725 C CA . PRO A 1 100 ? 19.801 13.541 -14.879 1.00 81.69 100 PRO A CA 1
ATOM 726 C C . PRO A 1 100 ? 20.552 14.190 -16.057 1.00 81.69 100 PRO A C 1
ATOM 728 O O . PRO A 1 100 ? 20.796 15.394 -16.028 1.00 81.69 100 PRO A O 1
ATOM 731 N N . GLY A 1 101 ? 20.950 13.407 -17.067 1.00 87.44 101 GLY A N 1
ATOM 732 C CA . GLY A 1 101 ? 21.547 13.906 -18.304 1.00 87.44 101 GLY A CA 1
ATOM 733 C C . GLY A 1 101 ? 20.509 14.420 -19.310 1.00 87.44 101 GLY A C 1
ATOM 734 O O . GLY A 1 101 ? 19.471 14.970 -18.956 1.00 87.44 101 GLY A O 1
ATOM 735 N N . ALA A 1 102 ? 20.781 14.215 -20.598 1.00 89.75 102 ALA A N 1
ATOM 736 C CA . ALA A 1 102 ? 19.864 14.569 -21.683 1.00 89.75 102 ALA A CA 1
ATOM 737 C C . ALA A 1 102 ? 18.607 13.679 -21.727 1.00 89.75 102 ALA A C 1
ATOM 739 O O . ALA A 1 102 ? 17.654 14.002 -22.429 1.00 89.75 102 ALA A O 1
ATOM 740 N N . GLY A 1 103 ? 18.606 12.560 -21.001 1.00 92.88 103 GLY A N 1
ATOM 741 C CA . GLY A 1 103 ? 17.515 11.595 -20.947 1.00 92.88 103 GLY A CA 1
ATOM 742 C C . GLY A 1 103 ? 18.035 10.176 -21.131 1.00 92.88 103 GLY A C 1
ATOM 743 O O . GLY A 1 103 ? 19.165 9.863 -20.762 1.00 92.88 103 GLY A O 1
ATOM 744 N N . THR A 1 104 ? 17.207 9.313 -21.707 1.00 97.94 104 THR A N 1
ATOM 745 C CA . THR A 1 104 ? 17.563 7.922 -22.014 1.00 97.94 104 THR A CA 1
ATOM 746 C C . THR A 1 104 ? 17.411 7.671 -23.508 1.00 97.94 104 THR A C 1
ATOM 748 O O . THR A 1 104 ? 16.738 8.432 -24.207 1.00 97.94 104 THR A O 1
ATOM 751 N N . MET A 1 105 ? 18.059 6.635 -24.028 1.00 98.56 105 MET A N 1
ATOM 752 C CA . MET A 1 105 ? 17.968 6.255 -25.434 1.00 98.56 105 MET A CA 1
ATOM 753 C C . MET A 1 105 ? 17.930 4.738 -25.567 1.00 98.56 105 MET A C 1
ATOM 755 O O . MET A 1 105 ? 18.628 4.020 -24.854 1.00 98.56 105 MET A O 1
ATOM 759 N N . VAL A 1 106 ? 17.130 4.274 -26.525 1.00 98.62 106 VAL A N 1
ATOM 760 C CA . VAL A 1 106 ? 17.129 2.890 -26.997 1.00 98.62 106 VAL A CA 1
ATOM 761 C C . VAL A 1 106 ? 17.832 2.856 -28.349 1.00 98.62 106 VAL A C 1
ATOM 763 O O . VAL A 1 106 ? 17.507 3.670 -29.212 1.00 98.62 106 VAL A O 1
ATOM 766 N N . SER A 1 107 ? 18.792 1.958 -28.556 1.00 98.50 107 SER A N 1
ATOM 767 C CA . SER A 1 107 ? 19.537 1.883 -29.817 1.00 98.50 107 SER A CA 1
ATOM 768 C C . SER A 1 107 ? 18.665 1.410 -30.994 1.00 98.50 107 SER A C 1
ATOM 770 O O . SER A 1 107 ? 17.572 0.864 -30.818 1.00 98.50 107 SER A O 1
ATOM 772 N N . ALA A 1 108 ? 19.121 1.675 -32.221 1.00 97.81 108 ALA A N 1
ATOM 773 C CA . ALA A 1 108 ? 18.383 1.326 -33.431 1.00 97.81 108 ALA A CA 1
ATOM 774 C C . ALA A 1 108 ? 18.439 -0.185 -33.732 1.00 97.81 108 ALA A C 1
ATOM 776 O O . ALA A 1 108 ? 19.398 -0.872 -33.379 1.00 97.81 108 ALA A O 1
ATOM 777 N N . THR A 1 109 ? 17.428 -0.704 -34.434 1.00 96.00 109 THR A N 1
ATOM 778 C CA . THR A 1 109 ? 17.465 -2.063 -35.011 1.00 96.00 109 THR A CA 1
ATOM 779 C C . THR A 1 109 ? 18.281 -2.078 -36.296 1.00 96.00 109 THR A C 1
ATOM 781 O O . THR A 1 109 ? 18.408 -1.058 -36.960 1.00 96.00 109 THR A O 1
ATOM 784 N N . ALA A 1 110 ? 18.776 -3.238 -36.730 1.00 93.44 110 ALA A N 1
ATOM 785 C CA . ALA A 1 110 ? 19.515 -3.329 -37.996 1.00 93.44 110 ALA A CA 1
ATOM 786 C C . ALA A 1 110 ? 18.662 -3.000 -39.241 1.00 93.44 110 ALA A C 1
ATOM 788 O O . ALA A 1 110 ? 19.204 -2.628 -40.276 1.00 93.44 110 ALA A O 1
ATOM 789 N N . ALA A 1 111 ? 17.336 -3.142 -39.144 1.00 92.62 111 ALA A N 1
ATOM 790 C CA . ALA A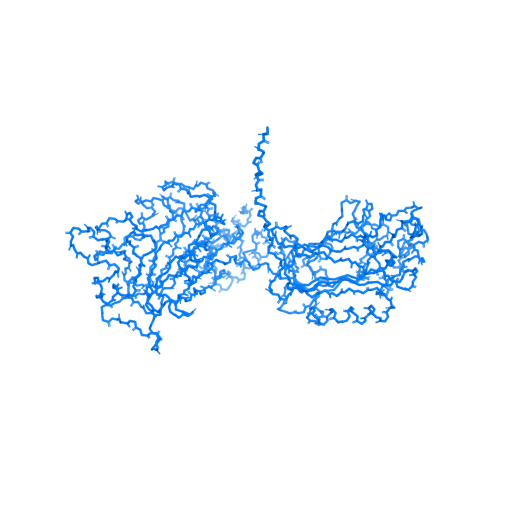 1 111 ? 16.396 -2.953 -40.250 1.00 92.62 111 ALA A CA 1
ATOM 791 C C . ALA A 1 111 ? 15.704 -1.576 -40.255 1.00 92.62 111 ALA A C 1
ATOM 793 O O . ALA A 1 111 ? 14.732 -1.398 -40.987 1.00 92.62 111 ALA A O 1
ATOM 794 N N . ASN A 1 112 ? 16.155 -0.632 -39.421 1.00 93.94 112 ASN A N 1
ATOM 795 C CA . ASN A 1 112 ? 15.475 0.649 -39.259 1.00 93.94 112 ASN A CA 1
ATOM 796 C C . ASN A 1 112 ? 15.450 1.475 -40.554 1.00 93.94 112 ASN A C 1
ATOM 798 O O . ASN A 1 112 ? 16.420 1.501 -41.316 1.00 93.94 112 ASN A O 1
ATOM 802 N N . SER A 1 113 ? 14.353 2.199 -40.778 1.00 93.81 113 SER A N 1
ATOM 803 C CA . SER A 1 113 ? 14.132 2.959 -42.015 1.00 93.81 113 SER A CA 1
ATOM 804 C C . SER A 1 113 ? 15.096 4.142 -42.220 1.00 93.81 113 SER A C 1
ATOM 806 O O . SER A 1 113 ? 15.260 4.623 -43.344 1.00 93.81 113 SER A O 1
ATOM 808 N N . THR A 1 114 ? 15.760 4.604 -41.156 1.00 91.69 114 THR A N 1
ATOM 809 C CA . THR A 1 114 ? 16.649 5.774 -41.159 1.00 91.69 114 THR A CA 1
ATOM 810 C C . THR A 1 114 ? 18.128 5.428 -41.343 1.00 91.69 114 THR A C 1
ATOM 812 O O . THR A 1 114 ? 18.961 6.335 -41.331 1.00 91.69 114 THR A O 1
ATOM 815 N N . ASN A 1 115 ? 18.476 4.146 -41.529 1.00 94.00 115 ASN A N 1
ATOM 816 C CA . ASN A 1 115 ? 19.856 3.635 -41.569 1.00 94.00 115 ASN A CA 1
ATOM 817 C C . ASN A 1 115 ? 20.710 4.085 -40.370 1.00 94.00 115 ASN A C 1
ATOM 819 O O . ASN A 1 115 ? 21.928 4.245 -40.471 1.00 94.00 115 ASN A O 1
ATOM 823 N N . THR A 1 116 ? 20.074 4.326 -39.227 1.00 97.12 116 THR A N 1
ATOM 824 C CA . THR A 1 116 ? 20.764 4.677 -37.992 1.00 97.12 116 THR A CA 1
ATOM 825 C C . THR A 1 116 ? 21.572 3.469 -37.515 1.00 97.12 116 THR A C 1
ATOM 827 O O . THR A 1 116 ? 21.017 2.371 -37.456 1.00 97.12 116 THR A O 1
ATOM 830 N N . PRO A 1 117 ? 22.869 3.617 -37.195 1.00 97.25 117 PRO A N 1
ATOM 831 C CA . PRO A 1 117 ? 23.666 2.485 -36.737 1.00 97.25 117 PRO A CA 1
ATOM 832 C C . PRO A 1 117 ? 23.118 1.858 -35.443 1.00 97.25 117 PRO A C 1
ATOM 834 O O . PRO A 1 117 ? 22.648 2.562 -34.546 1.00 97.25 117 PRO A O 1
ATOM 837 N N . ILE A 1 118 ? 23.203 0.529 -35.347 1.00 97.31 118 ILE A N 1
ATOM 838 C CA . ILE A 1 118 ? 22.828 -0.250 -34.154 1.00 97.31 118 ILE A CA 1
ATOM 839 C C . ILE A 1 118 ? 23.767 0.032 -32.975 1.00 97.31 118 ILE A C 1
ATOM 841 O O . ILE A 1 118 ? 24.812 0.653 -33.153 1.00 97.31 118 ILE A O 1
ATOM 845 N N . ASN A 1 119 ? 23.421 -0.461 -31.782 1.00 97.06 119 ASN A N 1
ATOM 846 C CA . ASN A 1 119 ? 24.299 -0.464 -30.601 1.00 97.06 119 ASN A CA 1
ATOM 847 C C . ASN A 1 119 ? 24.899 0.914 -30.270 1.00 97.06 119 ASN A C 1
ATOM 849 O O . ASN A 1 119 ? 26.058 1.026 -29.902 1.00 97.06 119 ASN A O 1
ATOM 853 N N . PHE A 1 120 ? 24.103 1.973 -30.446 1.00 98.19 120 PHE A N 1
ATOM 854 C CA . PHE A 1 120 ? 24.513 3.370 -30.262 1.00 98.19 120 PHE A CA 1
ATOM 855 C C . PHE A 1 120 ? 25.620 3.851 -31.208 1.00 98.19 120 PHE A C 1
ATOM 857 O O . PHE A 1 120 ? 26.226 4.893 -30.969 1.00 98.19 120 PHE A O 1
ATOM 864 N N . GLY A 1 121 ? 25.829 3.173 -32.340 1.00 97.44 121 GLY A N 1
ATOM 865 C CA . GLY A 1 121 ? 26.779 3.594 -33.370 1.00 97.44 121 GLY A CA 1
ATOM 866 C C . GLY A 1 121 ? 26.488 4.980 -33.969 1.00 97.44 121 GLY A C 1
ATOM 867 O O . GLY A 1 121 ? 27.328 5.557 -34.653 1.00 97.44 121 GLY A O 1
ATOM 868 N N . ASN A 1 122 ? 25.290 5.525 -33.724 1.00 96.88 122 ASN A N 1
ATOM 869 C CA . ASN A 1 122 ? 24.929 6.904 -34.041 1.00 96.88 122 ASN A CA 1
ATOM 870 C C . ASN A 1 122 ? 25.627 7.942 -33.143 1.00 96.88 122 ASN A C 1
ATOM 872 O O . ASN A 1 122 ? 25.697 9.105 -33.531 1.00 96.88 122 ASN A O 1
ATOM 876 N N . LEU A 1 123 ? 26.087 7.544 -31.953 1.00 97.50 123 LEU A N 1
ATOM 877 C CA . LEU A 1 123 ? 26.893 8.374 -31.057 1.00 97.50 123 LEU A CA 1
ATOM 878 C C . LEU A 1 123 ? 28.376 8.251 -31.413 1.00 97.50 123 LEU A C 1
ATOM 880 O O . LEU A 1 123 ? 29.036 9.267 -31.611 1.00 97.50 123 LEU A O 1
ATOM 884 N N . ASP A 1 124 ? 28.868 7.017 -31.542 1.00 97.75 124 ASP A N 1
ATOM 885 C CA . ASP A 1 124 ? 30.220 6.719 -32.008 1.00 97.75 124 ASP A CA 1
ATOM 886 C C . ASP A 1 124 ? 30.246 5.397 -32.802 1.00 97.75 124 ASP A C 1
ATOM 888 O O . ASP A 1 124 ? 29.793 4.377 -32.280 1.00 97.75 124 ASP A O 1
ATOM 892 N N . PRO A 1 125 ? 30.785 5.357 -34.037 1.00 96.94 125 PRO A N 1
ATOM 893 C CA . PRO A 1 125 ? 30.803 4.141 -34.853 1.00 96.94 125 PRO A CA 1
ATOM 894 C C . PRO A 1 125 ? 31.484 2.927 -34.203 1.00 96.94 125 PRO A C 1
ATOM 896 O O . PRO A 1 125 ? 31.157 1.796 -34.564 1.00 96.94 125 PRO A O 1
ATOM 899 N N . SER A 1 126 ? 32.414 3.133 -33.263 1.00 95.44 126 SER A N 1
ATOM 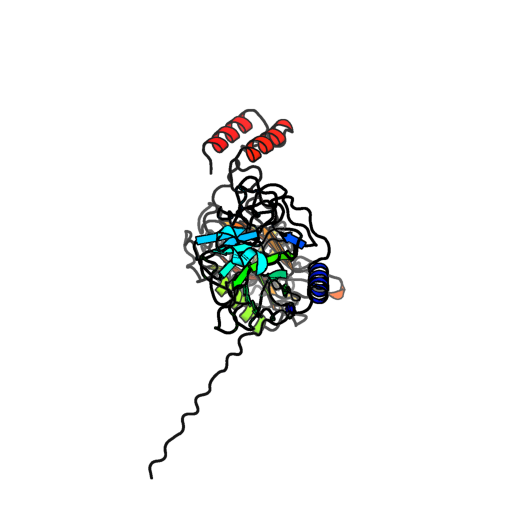900 C CA . SER A 1 126 ? 33.095 2.037 -32.557 1.00 95.44 126 SER A CA 1
ATOM 901 C C . SER A 1 126 ? 32.160 1.226 -31.650 1.00 95.44 126 SER A C 1
ATOM 903 O O . SER A 1 126 ? 32.392 0.034 -31.435 1.00 95.44 126 SER A O 1
ATOM 905 N N . TYR A 1 127 ? 31.053 1.821 -31.190 1.00 97.62 127 TYR A N 1
ATOM 906 C CA . TYR A 1 127 ? 30.097 1.168 -30.290 1.00 97.62 127 TYR A CA 1
ATOM 907 C C . TYR A 1 127 ? 29.371 -0.022 -30.922 1.00 97.62 127 TYR A C 1
ATOM 909 O O . TYR A 1 127 ? 28.942 -0.931 -30.213 1.00 97.62 127 TYR A O 1
ATOM 917 N N . VAL A 1 128 ? 29.311 -0.082 -32.259 1.00 96.19 128 VAL A N 1
ATOM 918 C CA . VAL A 1 128 ? 28.747 -1.224 -33.001 1.00 96.19 128 VAL A CA 1
ATOM 919 C C . VAL A 1 128 ? 29.443 -2.538 -32.643 1.00 96.19 128 VAL A C 1
ATOM 921 O O . VAL A 1 128 ? 28.801 -3.587 -32.648 1.00 96.19 128 VAL A O 1
ATOM 924 N N . THR A 1 129 ? 30.741 -2.480 -32.336 1.00 93.94 129 THR A N 1
ATOM 925 C CA . THR A 1 129 ? 31.553 -3.642 -31.954 1.00 93.94 129 THR A CA 1
ATOM 926 C C . THR A 1 129 ? 31.896 -3.695 -30.469 1.00 93.94 129 THR A C 1
ATOM 928 O O . THR A 1 129 ? 32.330 -4.748 -30.017 1.00 93.94 129 THR A O 1
ATOM 931 N N . ALA A 1 130 ? 31.736 -2.588 -29.736 1.00 93.75 130 ALA A N 1
ATOM 932 C CA . ALA A 1 130 ? 31.957 -2.556 -28.289 1.00 93.75 130 ALA A CA 1
ATOM 933 C C . ALA A 1 130 ? 30.772 -3.164 -27.529 1.00 93.75 130 ALA A C 1
ATOM 935 O O . ALA A 1 130 ? 30.964 -3.934 -26.603 1.00 93.75 130 ALA A O 1
ATOM 936 N N . PHE A 1 131 ? 29.537 -2.901 -27.967 1.00 97.31 131 PHE A N 1
ATOM 937 C CA . PHE A 1 131 ? 28.349 -3.415 -27.290 1.00 97.31 131 PHE A CA 1
ATOM 938 C C . PHE A 1 131 ? 27.648 -4.505 -28.080 1.00 97.31 131 PHE A C 1
ATOM 940 O O . PHE A 1 131 ? 27.667 -4.535 -29.315 1.00 97.31 131 PHE A O 1
ATOM 947 N N . ARG A 1 132 ? 26.938 -5.364 -27.351 1.00 96.12 132 ARG A N 1
ATOM 948 C CA . ARG A 1 132 ? 26.110 -6.423 -27.919 1.00 96.12 132 ARG A CA 1
ATOM 949 C C . ARG A 1 132 ? 24.797 -6.529 -27.140 1.00 96.12 132 ARG A C 1
ATOM 951 O O . ARG A 1 132 ? 24.838 -6.445 -25.919 1.00 96.12 132 ARG A O 1
ATOM 958 N N . PRO A 1 133 ? 23.644 -6.710 -27.806 1.00 97.00 133 PRO A N 1
ATOM 959 C CA . PRO A 1 133 ? 22.383 -6.954 -27.118 1.00 97.00 133 PRO A CA 1
ATOM 960 C C . PRO A 1 133 ? 22.298 -8.417 -26.653 1.00 97.00 133 PRO A C 1
ATOM 962 O O . PRO A 1 133 ? 22.767 -9.329 -27.342 1.00 97.00 133 PRO A O 1
ATOM 965 N N . PHE A 1 134 ? 21.753 -8.629 -25.458 1.00 96.75 134 PHE A N 1
ATOM 966 C CA . PHE A 1 134 ? 21.502 -9.943 -24.863 1.00 96.75 134 PHE A CA 1
ATOM 967 C C . PHE A 1 134 ? 20.269 -10.600 -25.486 1.00 96.75 134 PHE A C 1
ATOM 969 O O . PHE A 1 134 ? 20.283 -11.794 -25.799 1.00 96.75 134 PHE A O 1
ATOM 976 N N . THR A 1 135 ? 19.225 -9.809 -25.725 1.00 93.88 135 THR A N 1
ATOM 977 C CA . THR A 1 135 ? 18.119 -10.165 -26.616 1.00 93.88 135 THR A CA 1
ATOM 978 C C . THR A 1 135 ? 18.427 -9.759 -28.058 1.00 93.88 135 THR A C 1
ATOM 980 O O . THR A 1 135 ? 19.438 -9.110 -28.313 1.00 93.88 135 THR A O 1
ATOM 983 N N . PRO A 1 136 ? 17.675 -10.247 -29.067 1.00 92.88 136 PRO A N 1
ATOM 984 C CA . PRO A 1 136 ? 18.127 -10.200 -30.455 1.00 92.88 136 PRO A CA 1
ATOM 985 C C . PRO A 1 136 ? 18.512 -8.815 -30.987 1.00 92.88 136 PRO A C 1
ATOM 987 O O . PRO A 1 136 ? 19.345 -8.750 -31.898 1.00 92.88 136 PRO A O 1
ATOM 990 N N . GLN A 1 137 ? 17.909 -7.727 -30.496 1.00 93.81 137 GLN A N 1
ATOM 991 C CA . GLN A 1 137 ? 18.223 -6.369 -30.929 1.00 93.81 137 GLN A CA 1
ATOM 992 C C . GLN A 1 137 ? 18.115 -5.354 -29.780 1.00 93.81 137 GLN A C 1
ATOM 994 O O . GLN A 1 137 ? 17.510 -5.584 -28.747 1.00 93.81 137 GLN A O 1
ATOM 999 N N . ARG A 1 138 ? 18.661 -4.162 -30.042 1.00 96.75 138 ARG A N 1
ATOM 1000 C CA . ARG A 1 138 ? 18.554 -2.956 -29.212 1.00 96.75 138 ARG A CA 1
ATOM 1001 C C . ARG A 1 138 ? 19.195 -3.047 -27.827 1.00 96.75 138 ARG A C 1
ATOM 1003 O O . ARG A 1 138 ? 19.409 -4.089 -27.241 1.00 96.75 138 ARG A O 1
ATOM 1010 N N . LEU A 1 139 ? 19.550 -1.875 -27.334 1.00 98.50 139 LEU A N 1
ATOM 1011 C CA . LEU A 1 139 ? 20.196 -1.652 -26.050 1.00 98.50 139 LEU A CA 1
ATOM 1012 C C . LEU A 1 139 ? 19.602 -0.390 -25.444 1.00 98.50 139 LEU A C 1
ATOM 1014 O O . LEU A 1 139 ? 19.107 0.469 -26.178 1.00 98.50 139 LEU A O 1
ATOM 1018 N N . PHE A 1 140 ? 19.690 -0.252 -24.131 1.00 98.75 140 PHE A N 1
ATOM 1019 C CA . PHE A 1 140 ? 19.229 0.909 -23.387 1.00 98.75 140 PHE A CA 1
ATOM 1020 C C . PHE A 1 140 ? 20.392 1.574 -22.648 1.00 98.75 140 PHE A C 1
ATOM 1022 O O . PHE A 1 140 ? 21.221 0.901 -22.034 1.00 98.75 140 PHE A O 1
ATOM 1029 N N . ALA A 1 141 ? 20.449 2.907 -22.688 1.00 98.56 141 ALA A N 1
ATOM 1030 C CA . ALA A 1 141 ? 21.453 3.673 -21.957 1.00 98.56 141 ALA A CA 1
ATOM 1031 C C . ALA A 1 141 ? 20.953 5.074 -21.554 1.00 98.56 141 ALA A C 1
ATOM 1033 O O . ALA A 1 141 ? 20.167 5.690 -22.290 1.00 98.56 141 ALA A O 1
ATOM 1034 N N . PRO A 1 142 ? 21.421 5.619 -20.415 1.00 98.00 142 PRO A N 1
ATOM 1035 C CA . PRO A 1 142 ? 21.328 7.048 -20.136 1.00 98.00 142 PRO A CA 1
ATOM 1036 C C . PRO A 1 142 ? 22.242 7.844 -21.084 1.00 98.00 142 PRO A C 1
ATOM 1038 O O . PRO A 1 142 ? 23.319 7.388 -21.462 1.00 98.00 142 PRO A O 1
ATOM 1041 N N . ILE A 1 143 ? 21.827 9.055 -21.466 1.00 96.25 143 ILE A N 1
ATOM 1042 C CA . ILE A 1 143 ? 22.589 9.941 -22.359 1.00 96.25 143 ILE A CA 1
ATOM 1043 C C . ILE A 1 143 ? 23.030 11.185 -21.596 1.00 96.25 143 ILE A C 1
ATOM 1045 O O . ILE A 1 143 ? 22.221 11.848 -20.950 1.00 96.25 143 ILE A O 1
ATOM 1049 N N . GLY A 1 144 ? 24.319 11.525 -21.679 1.00 90.88 144 GLY A N 1
ATOM 1050 C CA . GLY A 1 144 ? 24.900 12.647 -20.930 1.00 90.88 144 GLY A CA 1
ATOM 1051 C C . GLY A 1 144 ? 24.980 12.414 -19.414 1.00 90.88 144 GLY A C 1
ATOM 1052 O O . GLY A 1 144 ? 25.175 13.361 -18.659 1.00 90.88 144 GLY A O 1
ATOM 1053 N N . SER A 1 145 ? 24.805 11.171 -18.965 1.00 95.56 145 SER A N 1
ATOM 1054 C CA . SER A 1 145 ? 24.949 10.715 -17.581 1.00 95.56 145 SER A CA 1
ATOM 1055 C C . SER A 1 145 ? 25.271 9.217 -17.579 1.00 95.56 145 SER A C 1
ATOM 1057 O O . SER A 1 145 ? 25.049 8.546 -18.582 1.00 95.56 145 SER A O 1
ATOM 1059 N N . THR A 1 146 ? 25.764 8.694 -16.459 1.00 96.88 146 THR A N 1
ATOM 1060 C CA . THR A 1 146 ? 25.878 7.251 -16.187 1.00 96.88 146 THR A CA 1
ATOM 1061 C C . THR A 1 146 ? 24.710 6.728 -15.353 1.00 96.88 146 THR A C 1
ATOM 1063 O O . THR A 1 146 ? 24.651 5.546 -15.042 1.00 96.88 146 THR A O 1
ATOM 1066 N N . THR A 1 147 ? 23.783 7.596 -14.941 1.00 97.19 147 THR A N 1
ATOM 1067 C CA . THR A 1 147 ? 22.729 7.250 -13.986 1.00 97.19 147 THR A CA 1
ATOM 1068 C C . THR A 1 147 ? 21.378 7.103 -14.671 1.00 97.19 147 THR A C 1
ATOM 1070 O O . THR A 1 147 ? 20.934 8.002 -15.387 1.00 97.19 147 THR A O 1
ATOM 1073 N N . THR A 1 148 ? 20.694 5.998 -14.388 1.00 98.44 148 THR A N 1
ATOM 1074 C CA . THR A 1 148 ? 19.274 5.788 -14.694 1.00 98.44 148 THR A CA 1
ATOM 1075 C C . THR A 1 148 ? 18.502 5.607 -13.393 1.00 98.44 148 THR A C 1
ATOM 1077 O O . THR A 1 148 ? 18.881 4.793 -12.558 1.00 98.44 148 THR A O 1
ATOM 1080 N N . GLU A 1 149 ? 17.397 6.323 -13.223 1.00 98.00 149 GLU A N 1
ATOM 1081 C CA . GLU A 1 149 ? 16.420 6.070 -12.165 1.00 98.00 149 GLU A CA 1
ATOM 1082 C C . GLU A 1 149 ? 15.192 5.367 -12.756 1.00 98.00 149 GLU A C 1
ATOM 1084 O O . GLU A 1 149 ? 14.625 5.825 -13.753 1.00 98.00 149 GLU A O 1
ATOM 1089 N N . VAL A 1 150 ? 14.784 4.266 -12.122 1.00 98.75 150 VAL A N 1
ATOM 1090 C CA . VAL A 1 150 ? 13.610 3.463 -12.469 1.00 98.75 150 VAL A CA 1
ATOM 1091 C C . VAL A 1 150 ? 12.540 3.619 -11.396 1.00 98.75 150 VAL A C 1
ATOM 1093 O O . VAL A 1 150 ? 12.796 3.507 -10.192 1.00 98.75 150 VAL A O 1
ATOM 1096 N N . LYS A 1 151 ? 11.319 3.858 -11.858 1.00 96.44 151 LYS A N 1
ATOM 1097 C CA . LYS A 1 151 ? 10.121 4.117 -11.066 1.00 96.44 151 LYS A CA 1
ATOM 1098 C C . LYS A 1 151 ? 9.015 3.142 -11.468 1.00 96.44 151 LYS A C 1
ATOM 1100 O O . LYS A 1 151 ? 8.834 2.901 -12.659 1.00 96.44 151 LYS A O 1
ATOM 1105 N N . PHE A 1 152 ? 8.261 2.631 -10.491 1.00 96.94 152 PHE A N 1
ATOM 1106 C CA . PHE A 1 152 ? 7.192 1.661 -10.742 1.00 96.94 152 PHE A CA 1
ATOM 1107 C C . PHE A 1 152 ? 5.797 2.251 -10.545 1.00 96.94 152 PHE A C 1
ATOM 1109 O O . PHE A 1 152 ? 5.574 3.085 -9.663 1.00 96.94 152 PHE A O 1
ATOM 1116 N N . PHE A 1 153 ? 4.867 1.780 -11.369 1.00 93.19 153 PHE A N 1
ATOM 1117 C CA . PHE A 1 153 ? 3.465 2.181 -11.406 1.00 93.19 153 PHE A CA 1
ATOM 1118 C C . PHE A 1 153 ? 2.573 0.968 -11.646 1.00 93.19 153 PHE A C 1
ATOM 1120 O O . PHE A 1 153 ? 3.035 -0.051 -12.163 1.00 93.19 153 PHE A O 1
ATOM 1127 N N . ILE A 1 154 ? 1.294 1.072 -11.300 1.00 86.00 154 ILE A N 1
ATOM 1128 C CA . ILE A 1 154 ? 0.325 0.031 -11.636 1.00 86.00 154 ILE A CA 1
ATOM 1129 C C . ILE A 1 154 ? 0.197 -0.027 -13.160 1.00 86.00 154 ILE A C 1
ATOM 1131 O O . ILE A 1 154 ? -0.067 1.000 -13.791 1.00 86.00 154 ILE A O 1
ATOM 1135 N N . PRO A 1 155 ? 0.396 -1.194 -13.798 1.00 87.50 155 PRO A N 1
ATOM 1136 C CA . PRO A 1 155 ? 0.322 -1.298 -15.247 1.00 87.50 155 PRO A CA 1
ATOM 1137 C C . PRO A 1 155 ? -1.042 -0.809 -15.742 1.00 87.50 155 PRO A C 1
ATOM 1139 O O . PRO A 1 155 ? -2.081 -1.284 -15.298 1.00 87.50 155 PRO A O 1
ATOM 1142 N N . GLY A 1 156 ? -1.055 0.160 -16.656 1.00 82.62 156 GLY A N 1
ATOM 1143 C CA . GLY A 1 156 ? -2.293 0.768 -17.148 1.00 82.62 156 GLY A CA 1
ATOM 1144 C C . GLY A 1 156 ? -2.781 1.999 -16.371 1.00 82.62 156 GLY A C 1
ATOM 1145 O O . GLY A 1 156 ? -3.662 2.688 -16.871 1.00 82.62 156 GLY A O 1
ATOM 1146 N N . GLN A 1 157 ? -2.194 2.323 -15.214 1.00 81.62 157 GLN A N 1
ATOM 1147 C CA . GLN A 1 157 ? -2.510 3.523 -14.431 1.00 81.62 157 GLN A CA 1
ATOM 1148 C C . GLN A 1 157 ? -1.259 4.395 -14.290 1.00 81.62 157 GLN A C 1
ATOM 1150 O O . GLN A 1 157 ? -0.450 4.228 -13.379 1.00 81.62 157 GLN A O 1
ATOM 1155 N N . SER A 1 158 ? -1.084 5.342 -15.210 1.00 80.12 158 SER A N 1
ATOM 1156 C CA . SER A 1 158 ? 0.181 6.073 -15.367 1.00 80.12 158 SER A CA 1
ATOM 1157 C C . SER A 1 158 ? 0.576 6.965 -14.184 1.00 80.12 158 SER A C 1
ATOM 1159 O O . SER A 1 158 ? 1.736 7.361 -14.092 1.00 80.12 158 SER A O 1
ATOM 1161 N N . SER A 1 159 ? -0.357 7.294 -13.290 1.00 79.94 159 SER A N 1
ATOM 1162 C CA . SER A 1 159 ? -0.128 8.117 -12.094 1.00 79.94 159 SER A CA 1
ATOM 1163 C C . SER A 1 159 ? -0.047 7.310 -10.795 1.00 79.94 159 SER A C 1
ATOM 1165 O O . SER A 1 159 ? 0.500 7.808 -9.811 1.00 79.94 159 SER A O 1
ATOM 1167 N N . THR A 1 160 ? -0.538 6.069 -10.774 1.00 77.69 160 THR A N 1
ATOM 1168 C CA . THR A 1 160 ? -0.608 5.265 -9.548 1.00 77.69 160 THR A CA 1
ATOM 1169 C C . THR A 1 160 ? 0.715 4.564 -9.305 1.00 77.69 160 THR A C 1
ATOM 1171 O O . THR A 1 160 ? 1.080 3.627 -10.013 1.00 77.69 160 THR A O 1
ATOM 1174 N N . ARG A 1 161 ? 1.452 5.013 -8.292 1.00 86.00 161 ARG A N 1
ATOM 1175 C CA . ARG A 1 161 ? 2.736 4.422 -7.912 1.00 86.00 161 ARG A CA 1
ATOM 1176 C C . ARG A 1 161 ? 2.589 2.983 -7.415 1.00 86.00 161 ARG A C 1
ATOM 1178 O O . ARG A 1 161 ? 1.638 2.647 -6.718 1.00 86.00 161 ARG A O 1
ATOM 1185 N N . ALA A 1 162 ? 3.586 2.161 -7.718 1.00 86.94 162 ALA A N 1
ATOM 1186 C CA . ALA A 1 162 ? 3.643 0.759 -7.324 1.00 86.94 162 ALA A CA 1
ATOM 1187 C C . ALA A 1 162 ? 4.980 0.411 -6.661 1.00 86.94 162 ALA A C 1
ATOM 1189 O O . ALA A 1 162 ? 5.939 1.186 -6.687 1.00 86.94 162 ALA A O 1
ATOM 1190 N N . THR A 1 163 ? 5.039 -0.790 -6.097 1.00 89.88 163 THR A N 1
ATOM 1191 C CA . THR A 1 163 ? 6.280 -1.446 -5.687 1.00 89.88 163 THR A CA 1
ATOM 1192 C C . THR A 1 163 ? 6.457 -2.767 -6.404 1.00 89.88 163 THR A C 1
ATOM 1194 O O . THR A 1 163 ? 5.500 -3.387 -6.868 1.00 89.88 163 THR A O 1
ATOM 1197 N N . VAL A 1 164 ? 7.707 -3.202 -6.456 1.00 93.88 164 VAL A N 1
ATOM 1198 C CA . VAL A 1 164 ? 8.103 -4.542 -6.882 1.00 93.88 164 VAL A CA 1
ATOM 1199 C C . VAL A 1 164 ? 8.849 -5.210 -5.725 1.00 93.88 164 VAL A C 1
ATOM 1201 O O . VAL A 1 164 ? 9.426 -4.536 -4.876 1.00 93.88 164 VAL A O 1
ATOM 1204 N N . THR A 1 165 ? 8.840 -6.535 -5.646 1.00 90.12 165 THR A N 1
ATOM 1205 C CA . THR A 1 165 ? 9.661 -7.301 -4.692 1.00 90.12 165 THR A CA 1
ATOM 1206 C C . THR A 1 165 ? 10.976 -7.761 -5.306 1.00 90.12 165 THR A C 1
ATOM 1208 O O . THR A 1 165 ? 11.842 -8.257 -4.597 1.00 90.12 165 THR A O 1
ATOM 1211 N N . SER A 1 166 ? 11.158 -7.617 -6.618 1.00 95.62 166 SER A N 1
ATOM 1212 C CA . SER A 1 166 ? 12.433 -7.905 -7.268 1.00 95.62 166 SER A CA 1
ATOM 1213 C C . SER A 1 166 ? 12.644 -7.054 -8.511 1.00 95.62 166 SER A C 1
ATOM 1215 O O . SER A 1 166 ? 11.685 -6.713 -9.204 1.00 95.62 166 SER A O 1
ATOM 1217 N N . PHE A 1 167 ? 13.904 -6.725 -8.782 1.00 98.50 167 PHE A N 1
ATOM 1218 C CA . PHE A 1 167 ? 14.345 -6.042 -9.996 1.00 98.50 167 PHE A CA 1
ATOM 1219 C C . PHE A 1 167 ? 15.766 -6.488 -10.357 1.00 98.50 167 PHE A C 1
ATOM 1221 O O . PHE A 1 167 ? 16.616 -6.626 -9.475 1.00 98.50 167 PHE A O 1
ATOM 1228 N N . GLY A 1 168 ? 16.023 -6.695 -11.645 1.00 98.69 168 GLY A N 1
ATOM 1229 C CA . GLY A 1 168 ? 17.333 -7.008 -12.201 1.00 98.69 168 GLY A CA 1
ATOM 1230 C C . GLY A 1 168 ? 17.464 -6.538 -13.647 1.00 98.69 168 GLY A C 1
ATOM 1231 O O . GLY A 1 168 ? 16.460 -6.301 -14.323 1.00 98.69 168 GLY A O 1
ATOM 1232 N N . ALA A 1 169 ? 18.704 -6.399 -14.103 1.00 98.81 169 ALA A N 1
ATOM 1233 C CA . ALA A 1 169 ? 19.037 -5.949 -15.450 1.00 98.81 169 ALA A CA 1
ATOM 1234 C C . ALA A 1 169 ? 20.255 -6.703 -15.995 1.00 98.81 169 ALA A C 1
ATOM 1236 O O . ALA A 1 169 ? 21.147 -7.100 -15.233 1.00 98.81 169 ALA A O 1
ATOM 1237 N N . VAL A 1 170 ? 20.292 -6.890 -17.315 1.00 98.75 170 VAL A N 1
ATOM 1238 C CA . VAL A 1 170 ? 21.481 -7.361 -18.028 1.00 98.75 170 VAL A CA 1
ATOM 1239 C C . VAL A 1 170 ? 22.331 -6.156 -18.423 1.00 98.75 170 VAL A C 1
ATOM 1241 O O . VAL A 1 170 ? 21.826 -5.104 -18.807 1.00 98.75 170 VAL A O 1
ATOM 1244 N N . PHE A 1 171 ? 23.642 -6.311 -18.325 1.00 98.62 171 PHE A N 1
ATOM 1245 C CA . PHE A 1 171 ? 24.628 -5.303 -18.679 1.00 98.62 171 PHE A CA 1
ATOM 1246 C C . PHE A 1 171 ? 25.519 -5.862 -19.786 1.00 98.62 171 PHE A C 1
ATOM 1248 O O . PHE A 1 171 ? 25.887 -7.037 -19.752 1.00 98.62 171 PHE A O 1
ATOM 1255 N N . SER A 1 172 ? 25.863 -5.024 -20.756 1.00 97.69 172 SER A N 1
ATOM 1256 C CA . SER A 1 172 ? 26.867 -5.308 -21.777 1.00 97.69 172 SER A CA 1
ATOM 1257 C C . SER A 1 172 ? 28.100 -4.474 -21.471 1.00 97.69 172 SER A C 1
ATOM 1259 O O . SER A 1 172 ? 27.970 -3.268 -21.256 1.00 97.69 172 SER A O 1
ATOM 1261 N N . ASP A 1 173 ? 29.260 -5.122 -21.556 1.00 96.94 173 ASP A N 1
ATOM 1262 C CA . ASP A 1 173 ? 30.584 -4.489 -21.524 1.00 96.94 173 ASP A CA 1
ATOM 1263 C C . ASP A 1 173 ? 31.026 -3.980 -20.143 1.00 96.94 173 ASP A C 1
ATOM 1265 O O . ASP A 1 173 ? 31.651 -2.944 -20.021 1.00 96.94 173 ASP A O 1
ATOM 1269 N N . VAL A 1 174 ? 30.690 -4.698 -19.062 1.00 97.56 174 VAL A N 1
ATOM 1270 C CA . VAL A 1 174 ? 31.225 -4.362 -17.727 1.00 97.56 174 VAL A CA 1
ATOM 1271 C C . VAL A 1 174 ? 32.669 -4.851 -17.618 1.00 97.56 174 VAL A C 1
ATOM 1273 O O . VAL A 1 174 ? 32.883 -6.040 -17.379 1.00 97.56 174 VAL A O 1
ATOM 1276 N N . ASP A 1 175 ? 33.652 -3.961 -17.721 1.00 95.19 175 ASP A N 1
ATOM 1277 C CA . ASP A 1 175 ? 35.073 -4.340 -17.660 1.00 95.19 175 ASP A CA 1
ATOM 1278 C C . ASP A 1 175 ? 35.693 -4.226 -16.267 1.00 95.19 175 ASP A C 1
ATOM 1280 O O . ASP A 1 175 ? 36.596 -4.990 -15.901 1.00 95.19 175 ASP A O 1
ATOM 1284 N N . THR A 1 176 ? 35.232 -3.264 -15.464 1.00 92.56 176 THR A N 1
ATOM 1285 C CA . THR A 1 176 ? 35.823 -2.959 -14.159 1.00 92.56 176 THR A CA 1
ATOM 1286 C C . THR A 1 176 ? 34.820 -3.111 -13.022 1.00 92.56 176 THR A C 1
ATOM 1288 O O . THR A 1 176 ? 33.640 -2.782 -13.118 1.00 92.56 176 THR A O 1
ATOM 1291 N N . SER A 1 177 ? 35.291 -3.656 -11.897 1.00 91.31 177 SER A N 1
ATOM 1292 C CA . SER A 1 177 ? 34.446 -3.846 -10.717 1.00 91.31 177 SER A CA 1
ATOM 1293 C C . SER A 1 177 ? 34.321 -2.539 -9.941 1.00 91.31 177 SER A C 1
ATOM 1295 O O . SER A 1 177 ? 35.328 -1.885 -9.668 1.00 91.31 177 SER A O 1
ATOM 1297 N N . GLY A 1 178 ? 33.097 -2.188 -9.539 1.00 91.62 178 GLY A N 1
ATOM 1298 C CA . GLY A 1 178 ? 32.814 -1.052 -8.658 1.00 91.62 178 GLY A CA 1
ATOM 1299 C C . GLY A 1 178 ? 31.957 0.049 -9.289 1.00 91.62 178 GLY A C 1
ATOM 1300 O O . GLY A 1 178 ? 30.936 0.382 -8.688 1.00 91.62 178 GLY A O 1
ATOM 1301 N N . PRO A 1 179 ? 32.325 0.619 -10.455 1.00 94.31 179 PRO A N 1
ATOM 1302 C CA . PRO A 1 179 ? 31.583 1.729 -11.060 1.00 94.31 179 PRO A CA 1
ATOM 1303 C C . PRO A 1 179 ? 30.148 1.367 -11.450 1.00 94.31 179 PRO A C 1
ATOM 1305 O O . PRO A 1 179 ? 29.228 2.151 -11.219 1.00 94.31 179 PRO A O 1
ATOM 1308 N N . THR A 1 180 ? 29.953 0.163 -11.992 1.00 98.50 180 THR A N 1
ATOM 1309 C CA . THR A 1 180 ? 28.630 -0.326 -12.384 1.00 98.50 180 THR A CA 1
ATOM 1310 C C . THR A 1 180 ? 27.925 -0.956 -11.190 1.00 98.50 180 THR A C 1
ATOM 1312 O O . THR A 1 180 ? 28.391 -1.950 -10.626 1.00 98.50 180 THR A O 1
ATOM 1315 N N . LEU A 1 181 ? 26.790 -0.385 -10.790 1.00 98.38 181 LEU A N 1
ATOM 1316 C CA . LEU A 1 181 ? 26.030 -0.838 -9.626 1.00 98.38 181 LEU A CA 1
ATOM 1317 C C . LEU A 1 181 ? 24.541 -0.506 -9.731 1.00 98.38 181 LEU A C 1
ATOM 1319 O O . LEU A 1 181 ? 24.121 0.359 -10.498 1.00 98.38 181 LEU A O 1
ATOM 1323 N N . MET A 1 182 ? 23.744 -1.168 -8.898 1.00 98.62 182 MET A N 1
ATOM 1324 C CA . MET A 1 182 ? 22.342 -0.844 -8.667 1.00 98.62 182 MET A CA 1
ATOM 1325 C C . MET A 1 182 ? 22.087 -0.560 -7.193 1.00 98.62 182 MET A C 1
ATOM 1327 O O . MET A 1 182 ? 22.578 -1.270 -6.318 1.00 98.62 182 MET A O 1
ATOM 1331 N N . GLN A 1 183 ? 21.280 0.456 -6.924 1.00 94.44 183 GLN A N 1
ATOM 1332 C CA . GLN A 1 183 ? 20.806 0.834 -5.602 1.00 94.44 183 GLN A CA 1
ATOM 1333 C C . GLN A 1 183 ? 19.287 0.725 -5.556 1.00 94.44 183 GLN A C 1
ATOM 1335 O O . GLN A 1 183 ? 18.588 1.277 -6.404 1.00 94.44 183 GLN A O 1
ATOM 1340 N N . PHE A 1 184 ? 18.778 0.034 -4.549 1.00 94.94 184 PHE A N 1
ATOM 1341 C CA . PHE A 1 184 ? 17.360 -0.251 -4.367 1.00 94.94 184 PHE A CA 1
ATOM 1342 C C . PHE A 1 184 ? 16.856 0.544 -3.172 1.00 94.94 184 PHE A C 1
ATOM 1344 O O . PHE A 1 184 ? 17.471 0.495 -2.110 1.00 94.94 184 PHE A O 1
ATOM 1351 N N . PHE A 1 185 ? 15.754 1.269 -3.331 1.00 81.81 185 PHE A N 1
ATOM 1352 C CA . PHE A 1 185 ? 15.198 2.134 -2.293 1.00 81.81 185 PHE A CA 1
ATOM 1353 C C . PHE A 1 185 ? 13.753 1.756 -1.977 1.00 81.81 185 PHE A C 1
ATOM 1355 O O . PHE A 1 185 ? 12.983 1.415 -2.881 1.00 81.81 185 PHE A O 1
ATOM 1362 N N . GLU A 1 186 ? 13.382 1.870 -0.705 1.00 78.88 186 GLU A N 1
ATOM 1363 C CA . GLU A 1 186 ? 11.990 1.783 -0.259 1.00 78.88 186 GLU A CA 1
ATOM 1364 C C . GLU A 1 186 ? 11.253 3.122 -0.421 1.00 78.88 186 GLU A C 1
ATOM 1366 O O . GLU A 1 186 ? 11.820 4.130 -0.854 1.00 78.88 186 GLU A O 1
ATOM 1371 N N . GLN A 1 187 ? 9.961 3.132 -0.087 1.00 69.94 187 GLN A N 1
ATOM 1372 C CA . GLN A 1 187 ? 9.077 4.282 -0.289 1.00 69.94 187 GLN A CA 1
ATOM 1373 C C . GLN A 1 187 ? 9.528 5.539 0.466 1.00 69.94 187 GLN A C 1
ATOM 1375 O O . GLN A 1 187 ? 9.403 6.640 -0.067 1.00 69.94 187 GLN A O 1
ATOM 1380 N N . SER A 1 188 ? 10.102 5.381 1.664 1.00 54.84 188 SER A N 1
ATOM 1381 C CA . SER A 1 188 ? 10.637 6.488 2.471 1.00 54.84 188 SER A CA 1
ATOM 1382 C C . SER A 1 188 ? 11.853 7.178 1.828 1.00 54.84 188 SER A C 1
ATOM 1384 O O . SER A 1 188 ? 12.258 8.259 2.254 1.00 54.84 188 SER A O 1
ATOM 1386 N N . GLY A 1 189 ? 12.454 6.552 0.809 1.00 57.78 189 GLY A N 1
ATOM 1387 C CA . GLY A 1 189 ? 13.725 6.956 0.219 1.00 57.78 189 GLY A CA 1
ATOM 1388 C C . GLY A 1 189 ? 14.949 6.326 0.889 1.00 57.78 189 GLY A C 1
ATOM 1389 O O . GLY A 1 189 ? 16.064 6.583 0.431 1.00 57.78 189 GLY A O 1
ATOM 1390 N N . ALA A 1 190 ? 14.777 5.492 1.922 1.00 68.94 190 ALA A N 1
ATOM 1391 C CA . ALA A 1 190 ? 15.878 4.742 2.518 1.00 68.94 190 ALA A CA 1
ATOM 1392 C C . ALA A 1 190 ? 16.442 3.690 1.546 1.00 68.94 190 ALA A C 1
ATOM 1394 O O . ALA A 1 190 ? 15.721 3.095 0.741 1.00 68.94 190 ALA A O 1
ATOM 1395 N N . LEU A 1 191 ? 17.759 3.485 1.607 1.00 75.19 191 LEU A N 1
ATOM 1396 C CA . LEU A 1 191 ? 18.464 2.485 0.810 1.00 75.19 191 LEU A CA 1
ATOM 1397 C C . LEU A 1 191 ? 18.227 1.093 1.410 1.00 75.19 191 LEU A C 1
ATOM 1399 O O . LEU A 1 191 ? 18.615 0.843 2.546 1.00 75.19 191 LEU A O 1
ATOM 1403 N N . LEU A 1 192 ? 17.656 0.186 0.620 1.00 76.31 192 LEU A N 1
ATOM 1404 C CA . LEU A 1 192 ? 17.518 -1.231 0.954 1.00 76.31 192 LEU A CA 1
ATOM 1405 C C . LEU A 1 192 ? 18.823 -1.983 0.689 1.00 76.31 192 LEU A C 1
ATOM 1407 O O . LEU A 1 192 ? 19.312 -2.730 1.532 1.00 76.31 192 LEU A O 1
ATOM 1411 N N . ARG A 1 193 ? 19.399 -1.800 -0.505 1.00 87.38 193 ARG A N 1
ATOM 1412 C CA . ARG A 1 193 ? 20.583 -2.551 -0.940 1.00 87.38 193 ARG A CA 1
ATOM 1413 C C . ARG A 1 193 ? 21.354 -1.811 -2.024 1.00 87.38 193 ARG A C 1
ATOM 1415 O O . ARG A 1 193 ? 20.753 -1.165 -2.875 1.00 87.38 193 ARG A O 1
ATOM 1422 N N . THR A 1 194 ? 22.673 -1.988 -2.027 1.00 93.44 194 THR A N 1
ATOM 1423 C CA . THR A 1 194 ? 23.535 -1.734 -3.189 1.00 93.44 194 THR A CA 1
ATOM 1424 C C . THR A 1 194 ? 24.071 -3.071 -3.695 1.00 93.44 194 THR A C 1
ATOM 1426 O O . THR A 1 194 ? 24.539 -3.874 -2.888 1.00 93.44 194 THR A O 1
ATOM 1429 N N . VAL A 1 195 ? 24.018 -3.301 -5.005 1.00 95.44 195 VAL A N 1
ATOM 1430 C CA . VAL A 1 195 ? 24.605 -4.463 -5.686 1.00 95.44 195 VAL A CA 1
ATOM 1431 C C . VAL A 1 195 ? 25.594 -3.964 -6.725 1.00 95.44 195 VAL A C 1
ATOM 1433 O O . VAL A 1 195 ? 25.214 -3.211 -7.618 1.00 95.44 195 VAL A O 1
ATOM 1436 N N . VAL A 1 196 ? 26.856 -4.369 -6.604 1.00 97.50 196 VAL A N 1
ATOM 1437 C CA . VAL A 1 196 ? 27.885 -4.088 -7.613 1.00 97.50 196 VAL A CA 1
ATOM 1438 C C . VAL A 1 196 ? 27.773 -5.138 -8.711 1.00 97.50 196 VAL A C 1
ATOM 1440 O O . VAL A 1 196 ? 27.679 -6.328 -8.418 1.00 97.50 196 VAL A O 1
ATOM 1443 N N . VAL A 1 197 ? 27.785 -4.708 -9.970 1.00 98.38 197 VAL A N 1
ATOM 1444 C CA . VAL A 1 197 ? 27.719 -5.622 -11.113 1.00 98.38 197 VAL A CA 1
ATOM 1445 C C . VAL A 1 197 ? 29.111 -6.213 -11.355 1.00 98.38 197 VAL A C 1
ATOM 1447 O O . VAL A 1 197 ? 30.063 -5.448 -11.526 1.00 98.38 197 VAL A O 1
ATOM 1450 N N . PRO A 1 198 ? 29.281 -7.548 -11.355 1.00 97.44 198 PRO A N 1
ATOM 1451 C CA . PRO A 1 198 ? 30.592 -8.141 -11.584 1.00 97.44 198 PRO A CA 1
ATOM 1452 C C . PRO A 1 198 ? 31.059 -7.948 -13.038 1.00 97.44 198 PRO A C 1
ATOM 1454 O O . PRO A 1 198 ? 30.228 -8.016 -13.949 1.00 97.44 198 PRO A O 1
ATOM 1457 N N . PRO A 1 199 ? 32.369 -7.770 -13.284 1.00 95.81 199 PRO A N 1
ATOM 1458 C CA . PRO A 1 199 ? 32.905 -7.664 -14.638 1.00 95.81 199 PRO A CA 1
ATOM 1459 C C . PRO A 1 199 ? 32.716 -8.927 -15.469 1.00 95.81 199 PRO A C 1
ATOM 1461 O O . PRO A 1 199 ? 32.823 -10.043 -14.953 1.00 95.81 199 PRO A O 1
ATOM 1464 N N . THR A 1 200 ? 32.477 -8.754 -16.764 1.00 93.75 200 THR A N 1
ATOM 1465 C CA . THR A 1 200 ? 32.387 -9.860 -17.712 1.00 93.75 200 THR A CA 1
ATOM 1466 C C . THR A 1 200 ? 33.760 -10.483 -17.972 1.00 93.75 200 THR A C 1
ATOM 1468 O O . THR A 1 200 ? 34.800 -9.834 -17.879 1.00 93.75 200 THR A O 1
ATOM 1471 N N . THR A 1 201 ? 33.778 -11.764 -18.341 1.00 88.06 201 THR A N 1
ATOM 1472 C CA . THR A 1 201 ? 34.983 -12.429 -18.868 1.00 88.06 201 THR A CA 1
ATOM 1473 C C . THR A 1 201 ? 34.930 -12.601 -20.388 1.00 88.06 201 THR A C 1
ATOM 1475 O O . THR A 1 201 ? 35.808 -13.244 -20.960 1.00 88.06 201 THR A O 1
ATOM 1478 N N . GLY A 1 202 ? 33.877 -12.092 -21.040 1.00 82.88 202 GLY A N 1
ATOM 1479 C CA . GLY A 1 202 ? 33.608 -12.276 -22.469 1.00 82.88 202 GLY A CA 1
ATOM 1480 C C . GLY A 1 202 ? 34.396 -11.359 -23.410 1.00 82.88 202 GLY A C 1
ATOM 1481 O O . GLY A 1 202 ? 34.347 -11.572 -24.620 1.00 82.88 202 GLY A O 1
ATOM 1482 N N . GLY A 1 203 ? 35.134 -10.378 -22.880 1.00 86.19 203 GLY A N 1
ATOM 1483 C CA . GLY A 1 203 ? 35.704 -9.284 -23.674 1.00 86.19 203 GLY A CA 1
ATOM 1484 C C . GLY A 1 203 ? 34.625 -8.290 -24.130 1.00 86.19 203 GLY A C 1
ATOM 1485 O O . GLY A 1 203 ? 33.530 -8.316 -23.564 1.00 86.19 203 GLY A O 1
ATOM 1486 N N . PRO A 1 204 ? 34.910 -7.461 -25.156 1.00 89.00 204 PRO A N 1
ATOM 1487 C CA . PRO A 1 204 ? 33.988 -6.431 -25.624 1.00 89.00 204 PRO A CA 1
ATOM 1488 C C . PRO A 1 204 ? 32.590 -6.973 -25.931 1.00 89.00 204 PRO A C 1
ATOM 1490 O O . PRO A 1 204 ? 32.437 -7.936 -26.693 1.00 89.00 204 PRO A O 1
ATOM 1493 N N . GLY A 1 205 ? 31.568 -6.381 -25.319 1.00 90.75 205 GLY A N 1
ATOM 1494 C CA . GLY A 1 205 ? 30.170 -6.794 -25.474 1.00 90.75 205 GLY A CA 1
ATOM 1495 C C . GLY A 1 205 ? 29.834 -8.109 -24.759 1.00 90.75 205 GLY A C 1
ATOM 1496 O O . GLY A 1 205 ? 28.830 -8.767 -25.067 1.00 90.75 205 GLY A O 1
ATOM 1497 N N . GLY A 1 206 ? 30.695 -8.533 -23.833 1.00 95.81 206 GLY A N 1
ATOM 1498 C CA . GLY A 1 206 ? 30.424 -9.600 -22.882 1.00 95.81 206 GLY A CA 1
ATOM 1499 C C . GLY A 1 206 ? 29.337 -9.184 -21.893 1.00 95.81 206 GLY A C 1
ATOM 1500 O O . GLY A 1 206 ? 29.177 -8.004 -21.576 1.00 95.81 206 GLY A O 1
ATOM 1501 N N . PHE A 1 207 ? 28.569 -10.159 -21.410 1.00 98.06 207 PHE A N 1
ATOM 1502 C CA . PHE A 1 207 ? 27.442 -9.877 -20.529 1.00 98.06 207 PHE A CA 1
ATOM 1503 C C . PHE A 1 207 ? 27.799 -9.994 -19.050 1.00 98.06 207 PHE A C 1
ATOM 1505 O O . PHE A 1 207 ? 28.629 -10.817 -18.647 1.00 98.06 207 PHE A O 1
ATOM 1512 N N . SER A 1 208 ? 27.072 -9.216 -18.257 1.00 98.50 208 SER A N 1
ATOM 1513 C CA . SER A 1 208 ? 26.945 -9.349 -16.811 1.00 98.50 208 SER A CA 1
ATOM 1514 C C . SER A 1 208 ? 25.475 -9.218 -16.416 1.00 98.50 208 SER A C 1
ATOM 1516 O O . SER A 1 208 ? 24.662 -8.663 -17.153 1.00 98.50 208 SER A O 1
ATOM 1518 N N . PHE A 1 209 ? 25.111 -9.723 -15.245 1.00 98.69 209 PHE A N 1
ATOM 1519 C CA . PHE A 1 209 ? 23.772 -9.574 -14.686 1.00 98.69 209 PHE A CA 1
ATOM 1520 C C . PHE A 1 209 ? 23.862 -9.211 -13.213 1.00 98.69 209 PHE A C 1
ATOM 1522 O O . PHE A 1 209 ? 24.704 -9.739 -12.485 1.00 98.69 209 PHE A O 1
ATOM 1529 N N . ALA A 1 210 ? 22.955 -8.345 -12.777 1.00 98.50 210 ALA A N 1
ATOM 1530 C CA . ALA A 1 210 ? 22.701 -8.110 -11.370 1.00 98.50 210 ALA A CA 1
ATOM 1531 C C . ALA A 1 210 ? 21.191 -8.009 -11.123 1.00 98.50 210 ALA A C 1
ATOM 1533 O O . ALA A 1 210 ? 20.445 -7.476 -11.946 1.00 98.50 210 ALA A O 1
ATOM 1534 N N . GLY A 1 211 ? 20.741 -8.487 -9.968 1.00 98.00 211 GLY A N 1
ATOM 1535 C CA . GLY A 1 211 ? 19.350 -8.432 -9.547 1.00 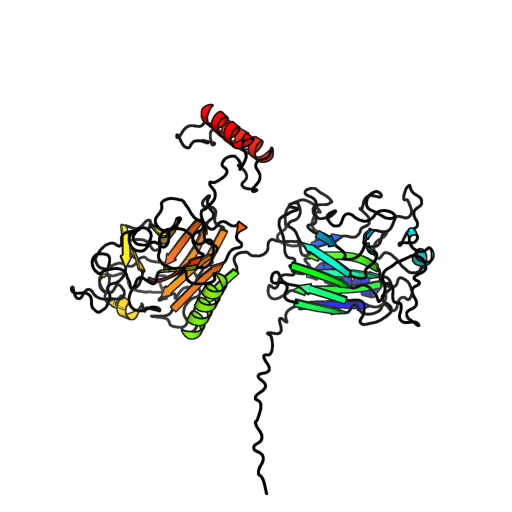98.00 211 GLY A CA 1
ATOM 1536 C C . GLY A 1 211 ? 19.186 -8.702 -8.059 1.00 98.00 211 GLY A C 1
ATOM 1537 O O . GLY A 1 211 ? 20.027 -9.341 -7.425 1.00 98.00 211 GLY A O 1
ATOM 1538 N N . VAL A 1 212 ? 18.088 -8.202 -7.503 1.00 96.31 212 VAL A N 1
ATOM 1539 C CA . VAL A 1 212 ? 17.704 -8.390 -6.101 1.00 96.31 212 VAL A CA 1
ATOM 1540 C C . VAL A 1 212 ? 16.287 -8.932 -6.025 1.00 96.31 212 VAL A C 1
ATOM 1542 O O . VAL A 1 212 ? 15.409 -8.467 -6.752 1.00 96.31 212 VAL A O 1
ATOM 1545 N N . GLN A 1 213 ? 16.063 -9.875 -5.110 1.00 93.44 213 GLN A N 1
ATOM 1546 C CA . GLN A 1 213 ? 14.744 -10.293 -4.645 1.00 93.44 213 GLN A CA 1
ATOM 1547 C C . GLN A 1 213 ? 14.612 -10.060 -3.136 1.00 93.44 213 GLN A C 1
ATOM 1549 O O . GLN A 1 213 ? 15.376 -10.617 -2.356 1.00 93.44 213 GLN A O 1
ATOM 1554 N N . CYS A 1 214 ? 13.610 -9.291 -2.721 1.00 85.00 214 CYS A N 1
ATOM 1555 C CA . CYS A 1 214 ? 13.186 -9.154 -1.330 1.00 85.00 214 CYS A CA 1
ATOM 1556 C C . CYS A 1 214 ? 12.397 -10.394 -0.892 1.00 85.00 214 CYS A C 1
ATOM 1558 O O . CYS A 1 214 ? 11.489 -10.834 -1.604 1.00 85.00 214 CYS A O 1
ATOM 1560 N N . THR A 1 215 ? 12.730 -10.947 0.275 1.00 76.44 215 THR A N 1
ATOM 1561 C CA . THR A 1 215 ? 12.135 -12.200 0.773 1.00 76.44 215 THR A CA 1
ATOM 1562 C C . THR A 1 215 ? 11.394 -12.074 2.103 1.00 76.44 215 THR A C 1
ATOM 1564 O O . THR A 1 215 ? 10.602 -12.963 2.407 1.00 76.44 215 THR A O 1
ATOM 1567 N N . ALA A 1 216 ? 11.544 -10.969 2.843 1.00 61.62 216 ALA A N 1
ATOM 1568 C CA . ALA A 1 216 ? 10.881 -10.755 4.135 1.00 61.62 216 ALA A CA 1
ATOM 1569 C C . ALA A 1 216 ? 9.772 -9.687 4.097 1.00 61.62 216 ALA A C 1
ATOM 1571 O O . ALA A 1 216 ? 9.330 -9.189 5.130 1.00 61.62 216 ALA A O 1
ATOM 1572 N N . GLY A 1 217 ? 9.261 -9.375 2.902 1.00 64.31 217 GLY A N 1
ATOM 1573 C CA . GLY A 1 217 ? 8.141 -8.450 2.708 1.00 64.31 217 GLY A CA 1
ATOM 1574 C C . GLY A 1 217 ? 8.548 -7.030 2.318 1.00 64.31 217 GLY A C 1
ATOM 1575 O O . GLY A 1 217 ? 7.663 -6.228 2.016 1.00 64.31 217 GLY A O 1
ATOM 1576 N N . GLU A 1 218 ? 9.849 -6.733 2.237 1.00 78.00 218 GLU A N 1
ATOM 1577 C CA . GLU A 1 218 ? 10.353 -5.453 1.745 1.00 78.00 218 GLU A CA 1
ATOM 1578 C C . GLU A 1 218 ? 9.898 -5.178 0.308 1.00 78.00 218 GLU A C 1
ATOM 1580 O O . GLU A 1 218 ? 9.653 -6.082 -0.503 1.00 78.00 218 GLU A O 1
ATOM 1585 N N . LYS A 1 219 ? 9.781 -3.888 -0.006 1.00 83.62 219 LYS A N 1
ATOM 1586 C CA . LYS A 1 219 ? 9.224 -3.397 -1.261 1.00 83.62 219 LYS A CA 1
ATOM 1587 C C . LYS A 1 219 ? 10.176 -2.401 -1.908 1.00 83.62 219 LYS A C 1
ATOM 1589 O O . LYS A 1 219 ? 10.503 -1.365 -1.334 1.00 83.62 219 LYS A O 1
ATOM 1594 N N . ILE A 1 220 ? 10.585 -2.695 -3.137 1.00 92.19 220 ILE A N 1
ATOM 1595 C CA . ILE A 1 220 ? 11.393 -1.804 -3.962 1.00 92.19 220 ILE A CA 1
ATOM 1596 C C . ILE A 1 220 ? 10.449 -0.775 -4.583 1.00 92.19 220 ILE A C 1
ATOM 1598 O O . ILE A 1 220 ? 9.597 -1.093 -5.414 1.00 92.19 220 ILE A O 1
ATOM 1602 N N . TRP A 1 221 ? 10.610 0.476 -4.170 1.00 85.31 221 TRP A N 1
ATOM 1603 C CA . TRP A 1 221 ? 9.858 1.625 -4.673 1.00 85.31 221 TRP A CA 1
ATOM 1604 C C . TRP A 1 221 ? 10.573 2.318 -5.835 1.00 85.31 221 TRP A C 1
ATOM 1606 O O . TRP A 1 221 ? 9.941 2.911 -6.716 1.00 85.31 221 TRP A O 1
ATOM 1616 N N . ARG A 1 222 ? 11.907 2.266 -5.827 1.00 92.75 222 ARG A N 1
ATOM 1617 C CA . ARG A 1 222 ? 12.769 2.940 -6.796 1.00 92.75 222 ARG A CA 1
ATOM 1618 C C . ARG A 1 222 ? 14.097 2.205 -6.931 1.00 92.75 222 ARG A C 1
ATOM 1620 O O . ARG A 1 222 ? 14.652 1.758 -5.929 1.00 92.75 222 ARG A O 1
ATOM 1627 N N . VAL A 1 223 ? 14.629 2.153 -8.149 1.00 98.69 223 VAL A N 1
ATOM 1628 C CA . VAL A 1 223 ? 15.988 1.660 -8.423 1.00 98.69 223 VAL A CA 1
ATOM 1629 C C . VAL A 1 223 ? 16.810 2.774 -9.056 1.00 98.69 223 VAL A C 1
ATOM 1631 O O . VAL A 1 223 ? 16.322 3.475 -9.935 1.00 98.69 223 VAL A O 1
ATOM 1634 N N . VAL A 1 224 ? 18.053 2.940 -8.617 1.00 98.06 224 VAL A N 1
ATOM 1635 C CA . VAL A 1 224 ? 19.051 3.784 -9.280 1.00 98.06 224 VAL A CA 1
ATOM 1636 C C . VAL A 1 224 ? 20.146 2.876 -9.816 1.00 98.06 224 VAL A C 1
ATOM 1638 O O . VAL A 1 224 ? 20.737 2.111 -9.063 1.00 98.06 224 VAL A O 1
ATOM 1641 N N . ILE A 1 225 ? 20.408 2.954 -11.113 1.00 98.75 225 ILE A N 1
ATOM 1642 C CA . ILE A 1 225 ? 21.438 2.186 -11.807 1.00 98.75 225 ILE A CA 1
ATOM 1643 C C . ILE A 1 225 ? 22.539 3.153 -12.223 1.00 98.75 225 ILE A C 1
ATOM 1645 O O . ILE A 1 225 ? 22.247 4.203 -12.798 1.00 98.75 225 ILE A O 1
ATOM 1649 N N . VAL A 1 226 ? 23.788 2.798 -11.945 1.00 98.44 226 VAL A N 1
ATOM 1650 C CA . VAL A 1 226 ? 24.978 3.493 -12.440 1.00 98.44 226 VAL A CA 1
ATOM 1651 C C . VAL A 1 226 ? 25.694 2.559 -13.408 1.00 98.44 226 VAL A C 1
ATOM 1653 O O . VAL A 1 226 ? 25.940 1.405 -13.064 1.00 98.44 226 VAL A O 1
ATOM 1656 N N . THR A 1 227 ? 25.998 3.040 -14.611 1.00 98.06 227 THR A N 1
ATOM 1657 C CA . THR A 1 227 ? 26.662 2.272 -15.672 1.00 98.06 227 THR A CA 1
ATOM 1658 C C . THR A 1 227 ? 28.028 2.851 -16.012 1.00 98.06 227 THR A C 1
ATOM 1660 O O . THR A 1 227 ? 28.109 3.974 -16.515 1.00 98.06 227 THR A O 1
ATOM 1663 N N . GLY A 1 228 ? 29.081 2.064 -15.782 1.00 97.00 228 GLY A N 1
ATOM 1664 C CA . GLY A 1 228 ? 30.450 2.407 -16.151 1.00 97.00 228 GLY A CA 1
ATOM 1665 C C . GLY A 1 228 ? 31.017 3.606 -15.389 1.00 97.00 228 GLY A C 1
ATOM 1666 O O . GLY A 1 228 ? 30.472 4.061 -14.378 1.00 97.00 228 GLY A O 1
ATOM 1667 N N . THR A 1 229 ? 32.135 4.135 -15.880 1.00 97.00 229 THR A N 1
ATOM 1668 C CA . THR A 1 229 ? 32.790 5.331 -15.325 1.00 97.00 229 THR A CA 1
ATOM 1669 C C . THR A 1 229 ? 32.461 6.604 -16.099 1.00 97.00 229 THR A C 1
ATOM 1671 O O . THR A 1 229 ? 32.650 7.702 -15.568 1.00 97.00 229 THR A O 1
ATOM 1674 N N . GLN A 1 230 ? 31.950 6.488 -17.329 1.00 96.62 230 GLN A N 1
ATOM 1675 C CA . GLN A 1 230 ? 31.705 7.631 -18.202 1.00 96.62 230 GLN A CA 1
ATOM 1676 C C . GLN A 1 230 ? 30.430 7.476 -19.041 1.00 96.62 230 GLN A C 1
ATOM 1678 O O . GLN A 1 230 ? 30.034 6.380 -19.423 1.00 96.62 230 GLN A O 1
ATOM 1683 N N . ALA A 1 231 ? 29.769 8.602 -19.322 1.00 95.94 231 ALA A N 1
ATOM 1684 C CA . ALA A 1 231 ? 28.604 8.633 -20.198 1.00 95.94 231 ALA A CA 1
ATOM 1685 C C . ALA A 1 231 ? 29.005 8.419 -21.668 1.00 95.94 231 ALA A C 1
ATOM 1687 O O . ALA A 1 231 ? 30.034 8.936 -22.110 1.00 95.94 231 ALA A O 1
ATOM 1688 N N . LEU A 1 232 ? 28.142 7.744 -22.432 1.00 97.12 232 LEU A N 1
ATOM 1689 C CA . LEU A 1 232 ? 28.291 7.589 -23.882 1.00 97.12 232 LEU A CA 1
ATOM 1690 C C . LEU A 1 232 ? 28.342 8.949 -24.590 1.00 97.12 232 LEU A C 1
ATOM 1692 O O . LEU A 1 232 ? 27.597 9.876 -24.249 1.00 97.12 232 LEU A O 1
ATOM 1696 N N . GLY A 1 233 ? 29.161 9.049 -25.634 1.00 95.06 233 GLY A N 1
ATOM 1697 C CA . GLY A 1 233 ? 29.260 10.257 -26.445 1.00 95.06 233 GLY A CA 1
ATOM 1698 C C . GLY A 1 233 ? 30.266 10.129 -27.583 1.00 95.06 233 GLY A C 1
ATOM 1699 O O . GLY A 1 233 ? 31.122 9.252 -27.581 1.00 95.06 233 GLY A O 1
ATOM 1700 N N . ALA A 1 234 ? 30.175 11.033 -28.557 1.00 95.12 234 ALA A N 1
ATOM 1701 C CA . ALA A 1 234 ? 31.075 11.034 -29.706 1.00 95.12 234 ALA A CA 1
ATOM 1702 C C . ALA A 1 234 ? 32.548 11.140 -29.270 1.00 95.12 234 ALA A C 1
ATOM 1704 O O . ALA A 1 234 ? 32.919 12.072 -28.551 1.00 95.12 234 ALA A O 1
ATOM 1705 N N . GLY A 1 235 ? 33.382 10.197 -29.717 1.00 94.00 235 GLY A N 1
ATOM 1706 C CA . GLY A 1 235 ? 34.805 10.134 -29.386 1.00 94.00 235 GLY A CA 1
ATOM 1707 C C . GLY A 1 235 ? 35.127 9.653 -27.967 1.00 94.00 235 GLY A C 1
ATOM 1708 O O . GLY A 1 235 ? 36.302 9.634 -27.600 1.00 94.00 235 GLY A O 1
ATOM 1709 N N . VAL A 1 236 ? 34.127 9.270 -27.166 1.00 95.88 236 VAL A N 1
ATOM 1710 C CA . VAL A 1 236 ? 34.343 8.618 -25.868 1.00 95.88 236 VAL A CA 1
ATOM 1711 C C . VAL A 1 236 ? 34.481 7.126 -26.130 1.00 95.88 236 VAL A C 1
ATOM 1713 O O . VAL A 1 236 ? 33.496 6.457 -26.419 1.00 95.88 236 VAL A O 1
ATOM 1716 N N . LEU A 1 237 ? 35.705 6.614 -26.076 1.00 95.06 237 LEU A N 1
ATOM 1717 C CA . LEU A 1 237 ? 35.996 5.215 -26.374 1.00 95.06 237 LEU A CA 1
ATOM 1718 C C . LEU A 1 237 ? 36.126 4.418 -25.087 1.00 95.06 237 LEU A C 1
ATOM 1720 O O . LEU A 1 237 ? 36.737 4.900 -24.130 1.00 95.06 237 LEU A O 1
ATOM 1724 N N . ASP A 1 238 ? 35.605 3.197 -25.113 1.00 94.06 238 ASP A N 1
ATOM 1725 C CA . ASP A 1 238 ? 35.852 2.245 -24.046 1.00 94.06 238 ASP A CA 1
ATOM 1726 C C . ASP A 1 238 ? 37.356 1.925 -23.960 1.00 94.06 238 ASP A C 1
ATOM 1728 O O . ASP A 1 238 ? 38.034 1.699 -24.974 1.00 94.06 238 ASP A O 1
ATOM 1732 N N . ASN A 1 239 ? 37.913 2.056 -22.756 1.00 93.94 239 ASN A N 1
ATOM 1733 C CA . ASN A 1 239 ? 39.335 1.882 -22.490 1.00 93.94 239 ASN A CA 1
ATOM 1734 C C . ASN A 1 239 ? 39.568 1.598 -20.997 1.00 93.94 239 ASN A C 1
ATOM 1736 O O . ASN A 1 239 ? 40.085 2.462 -20.265 1.00 93.94 239 ASN A O 1
ATOM 1740 N N . PRO A 1 240 ? 39.240 0.384 -20.526 1.00 90.62 240 PRO A N 1
ATOM 1741 C CA . PRO A 1 240 ? 39.368 0.022 -19.118 1.00 90.62 240 PRO A CA 1
ATOM 1742 C C . PRO A 1 240 ? 40.816 0.130 -18.625 1.00 90.62 240 PRO A C 1
ATOM 1744 O O . PRO A 1 240 ? 41.063 0.483 -17.472 1.00 90.62 240 PRO A O 1
ATOM 1747 N N . GLY A 1 241 ? 41.801 -0.057 -19.515 1.00 90.69 241 GLY A N 1
ATOM 1748 C CA . GLY A 1 241 ? 43.222 0.156 -19.217 1.00 90.69 241 GLY A CA 1
ATOM 1749 C C . GLY A 1 241 ? 43.587 1.606 -18.863 1.00 90.69 241 GLY A C 1
ATOM 1750 O O . GLY A 1 241 ? 44.603 1.835 -18.207 1.00 90.69 241 GLY A O 1
ATOM 1751 N N . ALA A 1 242 ? 42.762 2.577 -19.262 1.00 92.62 242 ALA A N 1
ATOM 1752 C CA . ALA A 1 242 ? 42.873 3.991 -18.901 1.00 92.62 242 ALA A CA 1
ATOM 1753 C C . ALA A 1 242 ? 41.795 4.453 -17.897 1.00 92.62 242 ALA A C 1
ATOM 1755 O O . ALA A 1 242 ? 41.711 5.647 -17.609 1.00 92.62 242 ALA A O 1
ATOM 1756 N N . GLY A 1 243 ? 40.991 3.531 -17.352 1.00 91.56 243 GLY A N 1
ATOM 1757 C CA . GLY A 1 243 ? 39.924 3.825 -16.387 1.00 91.56 243 GLY A CA 1
ATOM 1758 C C . GLY A 1 243 ? 38.608 4.323 -16.998 1.00 91.56 243 GLY A C 1
ATOM 1759 O O . GLY A 1 243 ? 37.746 4.802 -16.257 1.00 91.56 243 GLY A O 1
ATOM 1760 N N . VAL A 1 244 ? 38.445 4.226 -18.321 1.00 95.56 244 VAL A N 1
ATOM 1761 C CA . VAL A 1 244 ? 37.172 4.495 -19.005 1.00 95.56 244 VAL A CA 1
ATOM 1762 C C . VAL A 1 244 ? 36.485 3.161 -19.253 1.00 95.56 244 VAL A C 1
ATOM 1764 O O . VAL A 1 244 ? 37.000 2.361 -20.016 1.00 95.56 244 VAL A O 1
ATOM 1767 N N . ASP A 1 245 ? 35.365 2.935 -18.585 1.00 96.38 245 ASP A N 1
ATOM 1768 C CA . ASP A 1 245 ? 34.541 1.732 -18.698 1.00 96.38 245 ASP A CA 1
ATOM 1769 C C . ASP A 1 245 ? 33.158 2.200 -19.154 1.00 96.38 245 ASP A C 1
ATOM 1771 O O . ASP A 1 245 ? 32.518 3.006 -18.457 1.00 96.38 245 ASP A O 1
ATOM 1775 N N . LEU A 1 246 ? 32.746 1.803 -20.356 1.00 97.81 246 LEU A N 1
ATOM 1776 C CA . LEU A 1 246 ? 31.451 2.162 -20.920 1.00 97.81 246 LEU A CA 1
ATOM 1777 C C . LEU A 1 246 ? 30.508 0.974 -20.823 1.00 97.81 246 LEU A C 1
ATOM 1779 O O . LEU A 1 246 ? 30.726 -0.057 -21.431 1.00 97.81 246 LEU A O 1
ATOM 1783 N N . VAL A 1 247 ? 29.388 1.161 -20.129 1.00 98.44 247 VAL A N 1
ATOM 1784 C CA . VAL A 1 247 ? 28.415 0.088 -19.924 1.00 98.44 247 VAL A CA 1
ATOM 1785 C C . VAL A 1 247 ? 27.059 0.509 -20.451 1.00 98.44 247 VAL A C 1
ATOM 1787 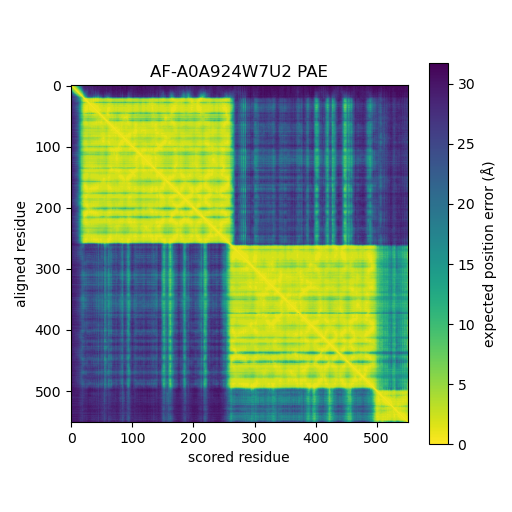O O . VAL A 1 247 ? 26.580 1.617 -20.195 1.00 98.44 247 VAL A O 1
ATOM 1790 N N . VAL A 1 248 ? 26.406 -0.412 -21.149 1.00 98.62 248 VAL A N 1
ATOM 1791 C CA . VAL A 1 248 ? 25.015 -0.280 -21.592 1.00 98.62 248 VAL A CA 1
ATOM 1792 C C . VAL A 1 248 ? 24.192 -1.435 -21.051 1.00 98.62 248 VAL A C 1
ATOM 1794 O O . VAL A 1 248 ? 24.732 -2.427 -20.567 1.00 98.62 248 VAL A O 1
ATOM 1797 N N . MET A 1 249 ? 22.873 -1.299 -21.086 1.00 98.69 249 MET A N 1
ATOM 1798 C CA . MET A 1 249 ? 21.978 -2.274 -20.476 1.00 98.69 249 MET A CA 1
ATOM 1799 C C . MET A 1 249 ? 21.064 -2.920 -21.509 1.00 98.69 249 MET A C 1
ATOM 1801 O O . MET A 1 249 ? 20.747 -2.341 -22.549 1.00 98.69 249 MET A O 1
ATOM 1805 N N . ASP A 1 250 ? 20.605 -4.111 -21.167 1.00 98.06 250 ASP A N 1
ATOM 1806 C CA . ASP A 1 250 ? 19.561 -4.851 -21.854 1.00 98.06 250 ASP A CA 1
ATOM 1807 C C . ASP A 1 250 ? 18.681 -5.566 -20.814 1.00 98.06 250 ASP A C 1
ATOM 1809 O O . ASP A 1 250 ? 18.992 -5.539 -19.624 1.00 98.06 250 ASP A O 1
ATOM 1813 N N . ASP A 1 251 ? 17.566 -6.146 -21.254 1.00 97.94 251 ASP A N 1
ATOM 1814 C CA . ASP A 1 251 ? 16.630 -6.974 -20.486 1.00 97.94 251 ASP A CA 1
ATOM 1815 C C . ASP A 1 251 ? 16.422 -6.546 -19.029 1.00 97.94 251 ASP A C 1
ATOM 1817 O O . ASP A 1 251 ? 17.135 -6.951 -18.110 1.00 97.94 251 ASP A O 1
ATOM 1821 N N . PHE A 1 252 ? 15.374 -5.760 -18.793 1.00 98.69 252 PHE A N 1
ATOM 1822 C CA . PHE A 1 252 ? 14.966 -5.390 -17.442 1.00 98.69 252 PHE A CA 1
ATOM 1823 C C . PHE A 1 252 ? 13.891 -6.358 -16.979 1.00 98.69 252 PHE A C 1
ATOM 1825 O O . PHE A 1 252 ? 12.868 -6.518 -17.646 1.00 98.69 252 PHE A O 1
ATOM 1832 N N . ILE A 1 253 ? 14.102 -6.976 -15.822 1.00 98.56 253 ILE A N 1
ATOM 1833 C CA . ILE A 1 253 ? 13.222 -7.998 -15.259 1.00 98.56 253 ILE A CA 1
ATOM 1834 C C . ILE A 1 253 ? 12.796 -7.545 -13.871 1.00 98.56 253 ILE A C 1
ATOM 1836 O O . ILE A 1 253 ? 13.637 -7.239 -13.030 1.00 98.56 253 ILE A O 1
ATOM 1840 N N . TYR A 1 254 ? 11.497 -7.521 -13.605 1.00 98.19 254 TYR A N 1
ATOM 1841 C CA . TYR A 1 254 ? 10.977 -7.122 -12.302 1.00 98.19 254 TYR A CA 1
ATOM 1842 C C . TYR A 1 254 ? 9.695 -7.867 -11.973 1.00 98.19 254 TYR A C 1
ATOM 1844 O O . TYR A 1 254 ? 8.911 -8.193 -12.864 1.00 98.19 254 TYR A O 1
ATOM 1852 N N . SER A 1 255 ? 9.481 -8.168 -10.692 1.00 95.12 255 SER A N 1
ATOM 1853 C CA . SER A 1 255 ? 8.218 -8.777 -10.256 1.00 95.12 255 SER A CA 1
ATOM 1854 C C . SER A 1 255 ? 7.056 -7.870 -10.629 1.00 95.12 255 SER A C 1
ATOM 1856 O O . SER A 1 255 ? 7.241 -6.659 -10.755 1.00 95.12 255 SER A O 1
ATOM 1858 N N . GLU A 1 256 ? 5.866 -8.445 -10.753 1.00 93.38 256 GLU A N 1
ATOM 1859 C CA . GLU A 1 256 ? 4.663 -7.683 -11.060 1.00 93.38 256 GLU A CA 1
ATOM 1860 C C . GLU A 1 256 ? 4.548 -6.413 -10.193 1.00 93.38 256 GLU A C 1
ATOM 1862 O O . GLU A 1 256 ? 4.587 -6.520 -8.962 1.00 93.38 256 GLU A O 1
ATOM 1867 N N . PRO A 1 257 ? 4.435 -5.213 -10.800 1.00 92.75 257 PRO A N 1
ATOM 1868 C CA . PRO A 1 257 ? 4.180 -4.006 -10.037 1.00 92.75 257 PRO A CA 1
ATOM 1869 C C . PRO A 1 257 ? 2.819 -4.114 -9.365 1.00 92.75 257 PRO A C 1
ATOM 1871 O O . PRO A 1 257 ? 1.788 -4.255 -10.027 1.00 92.75 257 PRO A O 1
ATOM 1874 N N . VAL A 1 258 ? 2.827 -4.051 -8.043 1.00 83.38 258 VAL A N 1
ATOM 1875 C CA . VAL A 1 258 ? 1.632 -4.091 -7.202 1.00 83.38 258 VAL A CA 1
ATOM 1876 C C . VAL A 1 258 ? 1.556 -2.817 -6.383 1.00 83.38 258 VAL A C 1
ATOM 1878 O O . VAL A 1 258 ? 2.563 -2.133 -6.174 1.00 83.38 258 VAL A O 1
ATOM 1881 N N . THR A 1 259 ? 0.362 -2.471 -5.919 1.00 70.50 259 THR A N 1
ATOM 1882 C CA . THR A 1 259 ? 0.185 -1.306 -5.055 1.00 70.50 259 THR A CA 1
ATOM 1883 C C . THR A 1 259 ? 1.072 -1.444 -3.822 1.00 70.50 259 THR A C 1
ATOM 1885 O O . THR A 1 259 ? 1.317 -2.543 -3.317 1.00 70.50 259 THR A O 1
ATOM 1888 N N . VAL A 1 260 ? 1.610 -0.317 -3.356 1.00 59.16 260 VAL A N 1
ATOM 1889 C CA . VAL A 1 260 ? 2.193 -0.261 -2.013 1.00 59.16 260 VAL A CA 1
ATOM 1890 C C . VAL A 1 260 ? 1.088 -0.636 -1.043 1.00 59.16 260 VAL A C 1
ATOM 1892 O O . VAL A 1 260 ? -0.016 -0.114 -1.178 1.00 59.16 260 VAL A O 1
ATOM 1895 N N . THR A 1 261 ? 1.351 -1.558 -0.120 1.00 58.00 261 THR A N 1
ATOM 1896 C CA . THR A 1 261 ? 0.380 -1.961 0.904 1.00 58.00 261 THR A CA 1
ATOM 1897 C C . THR A 1 261 ? 0.218 -0.838 1.921 1.00 58.00 261 THR A C 1
ATOM 1899 O O . THR A 1 261 ? 0.786 -0.871 3.007 1.00 58.00 261 THR A O 1
ATOM 1902 N N . ASP A 1 262 ? -0.511 0.185 1.502 1.00 59.62 262 ASP A N 1
ATOM 1903 C CA . ASP A 1 262 ? -1.325 1.032 2.349 1.00 59.62 262 ASP A CA 1
ATOM 1904 C C . ASP A 1 262 ? -2.436 0.148 2.959 1.00 59.62 262 ASP A C 1
ATOM 1906 O O . ASP A 1 262 ? -3.032 -0.650 2.223 1.00 59.62 262 ASP A O 1
ATOM 1910 N N . PRO A 1 263 ? -2.687 0.201 4.277 1.00 80.44 263 PRO A N 1
ATOM 1911 C CA . PRO A 1 263 ? -2.057 1.082 5.263 1.00 80.44 263 PRO A CA 1
ATOM 1912 C C . PRO A 1 263 ? -0.774 0.541 5.899 1.00 80.44 263 PRO A C 1
ATOM 1914 O O . PRO A 1 263 ? -0.574 -0.666 6.037 1.00 80.44 263 PRO A O 1
ATOM 1917 N N . THR A 1 264 ? 0.049 1.459 6.419 1.00 87.44 264 THR A N 1
ATOM 1918 C CA . THR A 1 264 ? 1.094 1.122 7.396 1.00 87.44 264 THR A CA 1
ATOM 1919 C C . THR A 1 264 ? 0.427 0.738 8.711 1.00 87.44 264 THR A C 1
ATOM 1921 O O . THR A 1 264 ? -0.247 1.561 9.333 1.00 87.44 264 THR A O 1
ATOM 1924 N N . VAL A 1 265 ? 0.625 -0.505 9.147 1.00 88.88 265 VAL A N 1
ATOM 1925 C CA . VAL A 1 265 ? -0.011 -1.067 10.345 1.00 88.88 265 VAL A CA 1
ATOM 1926 C C . VAL A 1 265 ? 0.896 -0.929 11.567 1.00 88.88 265 VAL A C 1
ATOM 1928 O O . VAL A 1 265 ? 2.076 -1.266 11.522 1.00 88.88 265 VAL A O 1
ATOM 1931 N N . PHE A 1 266 ? 0.314 -0.489 12.678 1.00 95.00 266 PHE A N 1
ATOM 1932 C CA . PHE A 1 266 ? 0.933 -0.375 13.994 1.00 95.00 266 PHE A CA 1
ATOM 1933 C C . PHE A 1 266 ? 0.160 -1.284 14.942 1.00 95.00 266 PHE A C 1
ATOM 1935 O O . PHE A 1 266 ? -0.969 -0.971 15.312 1.00 95.00 266 PHE A O 1
ATOM 1942 N N . ALA A 1 267 ? 0.732 -2.426 15.312 1.00 92.88 267 ALA A N 1
ATOM 1943 C CA . ALA A 1 267 ? 0.046 -3.387 16.165 1.00 92.88 267 ALA A CA 1
ATOM 1944 C C . ALA A 1 267 ? 0.990 -3.995 17.200 1.00 92.88 267 ALA A C 1
ATOM 1946 O O . ALA A 1 267 ? 2.123 -4.350 16.882 1.00 92.88 267 ALA A O 1
ATOM 1947 N N . SER A 1 268 ? 0.501 -4.144 18.428 1.00 91.00 268 SER A N 1
ATOM 1948 C CA . SER A 1 268 ? 1.205 -4.839 19.505 1.00 91.00 268 SER A CA 1
ATOM 1949 C C . SER A 1 268 ? 0.199 -5.441 20.474 1.00 91.00 268 SER A C 1
ATOM 1951 O O . SER A 1 268 ? -0.801 -4.807 20.789 1.00 91.00 268 SER A O 1
ATOM 1953 N N . GLY A 1 269 ? 0.477 -6.654 20.939 1.00 89.12 269 GLY A N 1
ATOM 1954 C CA . GLY A 1 269 ? -0.148 -7.270 22.115 1.00 89.12 269 GLY A CA 1
ATOM 1955 C C . GLY A 1 269 ? 0.925 -7.753 23.097 1.00 89.12 269 GLY A C 1
ATOM 1956 O O . GLY A 1 269 ? 0.739 -8.730 23.813 1.00 89.12 269 GLY A O 1
ATOM 1957 N N . GLY A 1 270 ? 2.111 -7.135 23.041 1.00 84.50 270 GLY A N 1
ATOM 1958 C CA . GLY A 1 270 ? 3.282 -7.515 23.827 1.00 84.50 270 GLY A CA 1
ATOM 1959 C C . GLY A 1 270 ? 3.176 -7.106 25.297 1.00 84.50 270 GLY A C 1
ATOM 1960 O O . GLY A 1 270 ? 2.111 -7.110 25.911 1.00 84.50 270 GLY A O 1
ATOM 1961 N N . SER A 1 271 ? 4.313 -6.753 25.877 1.00 91.62 271 SER A N 1
ATOM 1962 C CA . SER A 1 271 ? 4.391 -6.073 27.168 1.00 91.62 271 SER A CA 1
ATOM 1963 C C . SER A 1 271 ? 3.844 -4.643 27.092 1.00 91.62 271 SER A C 1
ATOM 1965 O O . SER A 1 271 ? 3.804 -4.025 26.029 1.00 91.62 271 SER A O 1
ATOM 1967 N N . ASP A 1 272 ? 3.507 -4.063 28.244 1.00 92.88 272 ASP A N 1
ATOM 1968 C CA . ASP A 1 272 ? 3.028 -2.677 28.357 1.00 92.88 272 ASP A CA 1
ATOM 1969 C C . ASP A 1 272 ? 3.992 -1.668 27.721 1.00 92.88 272 ASP A C 1
ATOM 1971 O O . ASP A 1 272 ? 3.561 -0.677 27.131 1.00 92.88 272 ASP A O 1
ATOM 1975 N N . ALA A 1 273 ? 5.299 -1.929 27.819 1.00 95.88 273 ALA A N 1
ATOM 1976 C CA . ALA A 1 273 ? 6.326 -1.107 27.194 1.00 95.88 273 ALA A CA 1
ATOM 1977 C C . ALA A 1 273 ? 6.241 -1.183 25.663 1.00 95.88 273 ALA A C 1
ATOM 1979 O O . ALA A 1 273 ? 6.205 -0.147 25.011 1.00 95.88 273 ALA A O 1
ATOM 1980 N N . GLU A 1 274 ? 6.112 -2.382 25.091 1.00 90.75 274 GLU A N 1
ATOM 1981 C CA . GLU A 1 274 ? 5.986 -2.570 23.638 1.00 90.75 274 GLU A CA 1
ATOM 1982 C C . GLU A 1 274 ? 4.679 -1.986 23.091 1.00 90.75 274 GLU A C 1
ATOM 1984 O O . GLU A 1 274 ? 4.654 -1.410 22.001 1.00 90.75 274 GLU A O 1
ATOM 1989 N N . VAL A 1 275 ? 3.581 -2.110 23.841 1.00 95.94 275 VAL A N 1
ATOM 1990 C CA . VAL A 1 275 ? 2.307 -1.461 23.506 1.00 95.94 275 VAL A CA 1
ATOM 1991 C C . VAL A 1 275 ? 2.473 0.059 23.532 1.00 95.94 275 VAL A C 1
ATOM 1993 O O . VAL A 1 275 ? 2.116 0.726 22.563 1.00 95.94 275 VAL A O 1
ATOM 1996 N N . THR A 1 276 ? 3.089 0.609 24.583 1.00 97.75 276 THR A N 1
ATOM 1997 C CA . THR A 1 276 ? 3.372 2.050 24.704 1.00 97.75 276 THR A CA 1
ATOM 1998 C C . THR A 1 276 ? 4.259 2.556 23.567 1.00 97.75 276 THR A C 1
ATOM 2000 O O . THR A 1 276 ? 3.971 3.597 22.976 1.00 97.75 276 THR A O 1
ATOM 2003 N N . ASP A 1 277 ? 5.310 1.818 23.217 1.00 97.31 277 ASP A N 1
ATOM 2004 C CA . ASP A 1 277 ? 6.213 2.157 22.118 1.00 97.31 277 ASP A CA 1
ATOM 2005 C C . ASP A 1 277 ? 5.477 2.154 20.775 1.00 97.31 277 ASP A C 1
ATOM 2007 O O . ASP A 1 277 ? 5.648 3.072 19.972 1.00 97.31 277 ASP A O 1
ATOM 2011 N N . THR A 1 278 ? 4.583 1.186 20.558 1.00 97.25 278 THR A N 1
ATOM 2012 C CA . THR A 1 278 ? 3.758 1.105 19.343 1.00 97.25 278 THR A CA 1
ATOM 2013 C C . THR A 1 278 ? 2.761 2.262 19.260 1.00 97.25 278 THR A C 1
ATOM 2015 O O . THR A 1 278 ? 2.636 2.895 18.210 1.00 97.25 278 THR A O 1
ATOM 2018 N N . VAL A 1 279 ? 2.098 2.595 20.371 1.00 98.69 279 VAL A N 1
ATOM 2019 C CA . VAL A 1 279 ? 1.221 3.771 20.477 1.00 98.69 279 VAL A CA 1
ATOM 2020 C C . VAL A 1 279 ? 2.003 5.047 20.158 1.00 98.69 279 VAL A C 1
ATOM 2022 O O . VAL A 1 279 ? 1.542 5.886 19.386 1.00 98.69 279 VAL A O 1
ATOM 2025 N N . ASN A 1 280 ? 3.209 5.199 20.706 1.00 98.50 280 ASN A N 1
ATOM 2026 C CA . ASN A 1 280 ? 4.054 6.366 20.460 1.00 98.50 280 ASN A CA 1
ATOM 2027 C C . ASN A 1 280 ? 4.540 6.442 19.006 1.00 98.50 280 ASN A C 1
ATOM 2029 O O . ASN A 1 280 ? 4.564 7.534 18.437 1.00 98.50 280 ASN A O 1
ATOM 2033 N N . ALA A 1 281 ? 4.863 5.307 18.381 1.00 97.06 281 ALA A N 1
ATOM 2034 C CA . ALA A 1 281 ? 5.187 5.238 16.959 1.00 97.06 281 ALA A CA 1
ATOM 2035 C C . ALA A 1 281 ? 3.994 5.667 16.090 1.00 97.06 281 ALA A C 1
ATOM 2037 O O . ALA A 1 281 ? 4.160 6.456 15.159 1.00 97.06 281 ALA A O 1
ATOM 2038 N N . PHE A 1 282 ? 2.782 5.230 16.438 1.00 98.50 282 PHE A N 1
ATOM 2039 C CA . PHE A 1 282 ? 1.569 5.646 15.739 1.00 98.50 282 PHE A CA 1
ATOM 2040 C C . PHE A 1 282 ? 1.269 7.141 15.925 1.00 98.50 282 PHE A C 1
ATOM 2042 O O . PHE A 1 282 ? 1.011 7.854 14.956 1.00 98.50 282 PHE A O 1
ATOM 2049 N N . ARG A 1 283 ? 1.389 7.659 17.155 1.00 98.62 283 ARG A N 1
ATOM 2050 C CA . ARG A 1 283 ? 1.296 9.101 17.445 1.00 98.62 283 ARG A CA 1
ATOM 2051 C C . ARG A 1 283 ? 2.296 9.905 16.612 1.00 98.62 283 ARG A C 1
ATOM 2053 O O . ARG A 1 283 ? 1.937 10.955 16.085 1.00 98.62 283 ARG A O 1
ATOM 2060 N N . ALA A 1 284 ? 3.532 9.423 16.487 1.00 96.81 284 ALA A N 1
ATOM 2061 C CA . ALA A 1 284 ? 4.563 10.068 15.680 1.00 96.81 284 ALA A CA 1
ATOM 2062 C C . ALA A 1 284 ? 4.214 10.066 14.183 1.00 96.81 284 ALA A C 1
ATOM 2064 O O . ALA A 1 284 ? 4.422 11.084 13.526 1.00 96.81 284 ALA A O 1
ATOM 2065 N N . ALA A 1 285 ? 3.641 8.974 13.667 1.00 93.06 285 ALA A N 1
ATOM 2066 C CA . ALA A 1 285 ? 3.200 8.876 12.276 1.00 93.06 285 ALA A CA 1
ATOM 2067 C C . ALA A 1 285 ? 2.071 9.866 11.937 1.00 93.06 285 ALA A C 1
ATOM 2069 O O . ALA A 1 285 ? 2.083 10.454 10.859 1.00 93.06 285 ALA A O 1
ATOM 2070 N N . LEU A 1 286 ? 1.135 10.097 12.865 1.00 95.88 286 LEU A N 1
ATOM 2071 C CA . LEU A 1 286 ? 0.035 11.053 12.673 1.00 95.88 286 LEU A CA 1
ATOM 2072 C C . LEU A 1 286 ? 0.441 12.522 12.893 1.00 95.88 286 LEU A C 1
ATOM 2074 O O . LEU A 1 286 ? -0.205 13.430 12.376 1.00 95.88 286 LEU A O 1
ATOM 2078 N N . GLY A 1 287 ? 1.504 12.778 13.657 1.00 95.06 287 GLY A N 1
ATOM 2079 C CA . GLY A 1 287 ? 2.018 14.124 13.923 1.00 95.06 287 GLY A CA 1
ATOM 2080 C C . GLY A 1 287 ? 1.574 14.709 15.268 1.00 95.06 287 GLY A C 1
ATOM 2081 O O . GLY A 1 287 ? 1.205 13.990 16.192 1.00 95.06 287 GLY A O 1
ATOM 2082 N N . ALA A 1 288 ? 1.684 16.030 15.433 1.00 97.50 288 ALA A N 1
ATOM 2083 C CA . ALA A 1 288 ? 1.486 16.705 16.723 1.00 97.50 288 ALA A CA 1
ATOM 2084 C C . ALA A 1 288 ? 0.036 16.623 17.242 1.00 97.50 288 ALA A C 1
ATOM 2086 O O . ALA A 1 288 ? -0.908 16.606 16.457 1.00 97.50 288 ALA A O 1
ATOM 2087 N N . LEU A 1 289 ? -0.137 16.595 18.571 1.00 98.06 289 LEU A N 1
ATOM 2088 C CA . LEU A 1 289 ? -1.458 16.620 19.206 1.00 98.06 289 LEU A CA 1
ATOM 2089 C C . LEU A 1 289 ? -2.082 18.010 19.068 1.00 98.06 289 LEU A C 1
ATOM 2091 O O . LEU A 1 289 ? -1.501 19.001 19.517 1.00 98.06 289 LEU A O 1
ATOM 2095 N N . ASN A 1 290 ? -3.283 18.058 18.505 1.00 98.12 290 ASN A N 1
ATOM 2096 C CA . ASN A 1 290 ? -4.016 19.295 18.287 1.00 98.12 290 ASN A CA 1
ATOM 2097 C C . ASN A 1 290 ? -4.915 19.663 19.481 1.00 98.12 290 ASN A C 1
ATOM 2099 O O . ASN A 1 290 ? -5.361 18.785 20.226 1.00 98.12 290 ASN A O 1
ATOM 2103 N N . PRO A 1 291 ? -5.221 20.960 19.680 1.00 94.38 291 PRO A N 1
ATOM 2104 C CA . PRO A 1 291 ? -6.175 21.396 20.694 1.00 94.38 291 PRO A CA 1
ATOM 2105 C C . PRO A 1 291 ? -7.587 20.849 20.447 1.00 94.38 291 PRO A C 1
ATOM 2107 O O . PRO A 1 291 ? -8.043 20.758 19.310 1.00 94.38 291 PRO A O 1
ATOM 2110 N N . ASN A 1 292 ? -8.330 20.597 21.527 1.00 93.88 292 ASN A N 1
ATOM 2111 C CA . ASN A 1 292 ? -9.735 20.167 21.486 1.00 93.88 292 ASN A CA 1
ATOM 2112 C C . ASN A 1 292 ? -10.682 21.354 21.216 1.00 93.88 292 ASN A C 1
ATOM 2114 O O . ASN A 1 292 ? -11.520 21.692 22.053 1.00 93.88 292 ASN A O 1
ATOM 2118 N N . ALA A 1 293 ? -10.481 22.037 20.088 1.00 94.75 293 ALA A N 1
ATOM 2119 C CA . ALA A 1 293 ? -11.232 23.220 19.673 1.00 94.75 293 ALA A CA 1
ATOM 2120 C C . ALA A 1 293 ? -12.021 22.967 18.372 1.00 94.75 293 ALA A C 1
ATOM 2122 O O . ALA A 1 293 ? -11.621 22.093 17.591 1.00 94.75 293 ALA A O 1
ATOM 2123 N N . PRO A 1 294 ? -13.118 23.721 18.132 1.00 97.00 294 PRO A N 1
ATOM 2124 C CA . PRO A 1 294 ? -13.835 23.695 16.860 1.00 97.00 294 PRO A CA 1
ATOM 2125 C C . PRO A 1 294 ? -12.945 24.070 15.667 1.00 97.00 294 PRO A C 1
ATOM 2127 O O . PRO A 1 294 ? -12.078 24.937 15.786 1.00 97.00 294 PRO A O 1
ATOM 2130 N N . GLY A 1 295 ? -13.230 23.475 14.510 1.00 94.88 295 GLY A N 1
ATOM 2131 C CA . GLY A 1 295 ? -12.492 23.655 13.262 1.00 94.88 295 GLY A CA 1
ATOM 2132 C C . GLY A 1 295 ? -11.374 22.631 13.054 1.00 94.88 295 GLY A C 1
ATOM 2133 O O . GLY A 1 295 ? -10.910 21.984 13.995 1.00 94.88 295 GLY A O 1
ATOM 2134 N N . SER A 1 296 ? -10.959 22.490 11.792 1.00 94.25 296 SER A N 1
ATOM 2135 C CA . SER A 1 296 ? -9.810 21.671 11.392 1.00 94.25 296 SER A CA 1
ATOM 2136 C C . SER A 1 296 ? -8.533 22.508 11.380 1.00 94.25 296 SER A C 1
ATOM 2138 O O . SER A 1 296 ? -8.555 23.670 10.970 1.00 94.25 296 SER A O 1
ATOM 2140 N N . VAL A 1 297 ? -7.411 21.908 11.781 1.00 92.56 297 VAL A N 1
ATOM 2141 C CA . VAL A 1 297 ? -6.073 22.518 11.657 1.00 92.56 297 VAL A CA 1
ATOM 2142 C C . VAL A 1 297 ? -5.228 21.921 10.521 1.00 92.56 297 VAL A C 1
ATOM 2144 O O . VAL A 1 297 ? -4.045 22.235 10.392 1.00 92.56 297 VAL A O 1
ATOM 2147 N N . GLY A 1 298 ? -5.823 21.074 9.676 1.00 88.12 298 GLY A N 1
ATOM 2148 C CA . GLY A 1 298 ? -5.238 20.575 8.424 1.00 88.12 298 GLY A CA 1
ATOM 2149 C C . GLY A 1 298 ? -4.207 19.444 8.545 1.00 88.12 298 GLY A C 1
ATOM 2150 O O . GLY A 1 298 ? -3.998 18.724 7.575 1.00 88.12 298 GLY A O 1
ATOM 2151 N N . SER A 1 299 ? -3.552 19.263 9.695 1.00 91.12 299 SER A N 1
ATOM 2152 C CA . SER A 1 299 ? -2.591 18.170 9.932 1.00 91.12 299 SER A CA 1
ATOM 2153 C C . SER A 1 299 ? -2.422 17.879 11.426 1.00 91.12 299 SER A C 1
ATOM 2155 O O . SER A 1 299 ? -2.948 18.612 12.263 1.00 91.12 299 SER A O 1
ATOM 2157 N N . GLY A 1 300 ? -1.674 16.829 11.774 1.00 95.69 300 GLY A N 1
ATOM 2158 C CA . GLY A 1 300 ? -1.491 16.387 13.156 1.00 95.69 300 GLY A CA 1
ATOM 2159 C C . GLY A 1 300 ? -2.527 15.341 13.553 1.00 95.69 300 GLY A C 1
ATOM 2160 O O . GLY A 1 300 ? -3.041 14.617 12.701 1.00 95.69 300 GLY A O 1
ATOM 2161 N N . ARG A 1 301 ? -2.826 15.251 14.849 1.00 98.25 301 ARG A N 1
ATOM 2162 C CA . ARG A 1 301 ? -3.683 14.202 15.411 1.00 98.25 301 ARG A CA 1
ATOM 2163 C C . ARG A 1 301 ? -4.591 14.699 16.529 1.00 98.25 301 ARG A C 1
ATOM 2165 O O . ARG A 1 301 ? -4.291 15.692 17.197 1.00 98.25 301 ARG A O 1
ATOM 2172 N N . ARG A 1 302 ? -5.649 13.937 16.798 1.00 98.19 302 ARG A N 1
ATOM 2173 C CA . ARG A 1 302 ? -6.507 14.057 17.984 1.00 98.19 302 ARG A CA 1
ATOM 2174 C C . ARG A 1 302 ? -6.587 12.724 18.717 1.00 98.19 302 ARG A C 1
ATOM 2176 O O . ARG A 1 302 ? -6.333 11.665 18.147 1.00 98.19 302 ARG A O 1
ATOM 2183 N N . GLU A 1 303 ? -6.908 12.804 20.002 1.00 97.50 303 GLU A N 1
ATOM 2184 C CA . GLU A 1 303 ? -6.975 11.645 20.890 1.00 97.50 303 GLU A CA 1
ATOM 2185 C C . GLU A 1 303 ? -8.224 11.715 21.771 1.00 97.50 303 GLU A C 1
ATOM 2187 O O . GLU A 1 303 ? -8.647 12.799 22.186 1.00 97.50 303 GLU A O 1
ATOM 2192 N N . VAL A 1 304 ? -8.814 10.557 22.060 1.00 97.81 304 VAL A N 1
ATOM 2193 C CA . VAL A 1 304 ? -9.911 10.381 23.010 1.00 97.81 304 VAL A CA 1
ATOM 2194 C C . VAL A 1 304 ? -9.511 9.348 24.046 1.00 97.81 304 VAL A C 1
ATOM 2196 O O . VAL A 1 304 ? -9.525 8.165 23.749 1.00 97.81 304 VAL A O 1
ATOM 2199 N N . ASN A 1 305 ? -9.229 9.830 25.256 1.00 95.50 305 ASN A N 1
ATOM 2200 C CA . ASN A 1 305 ? -8.861 9.027 26.421 1.00 95.50 305 ASN A CA 1
ATOM 2201 C C . ASN A 1 305 ? -10.000 8.786 27.412 1.00 95.50 305 ASN A C 1
ATOM 2203 O O . ASN A 1 305 ? -9.765 8.294 28.500 1.00 95.50 305 ASN A O 1
ATOM 2207 N N . TRP A 1 306 ? -11.226 9.201 27.076 1.00 96.81 306 TRP A N 1
ATOM 2208 C CA . TRP A 1 306 ? -12.458 8.966 27.853 1.00 96.81 306 TRP A CA 1
ATOM 2209 C C . TRP A 1 306 ? -12.543 9.600 29.255 1.00 96.81 306 TRP A C 1
ATOM 2211 O O . TRP A 1 306 ? -13.644 9.841 29.744 1.00 96.81 306 TRP A O 1
ATOM 2221 N N . ASP A 1 307 ? -11.428 9.980 29.870 1.00 91.69 307 ASP A N 1
ATOM 2222 C CA . ASP A 1 307 ? -11.338 10.413 31.271 1.00 91.69 307 ASP A CA 1
ATOM 2223 C C . ASP A 1 307 ? -12.052 11.729 31.577 1.00 91.69 307 ASP A C 1
ATOM 2225 O O . ASP A 1 307 ? -12.476 11.975 32.703 1.00 91.69 307 ASP A O 1
ATOM 2229 N N . GLY A 1 308 ? -12.202 12.585 30.565 1.00 91.00 308 GLY A N 1
ATOM 2230 C CA . GLY A 1 308 ? -12.921 13.854 30.680 1.00 91.00 308 GLY A CA 1
ATOM 2231 C C . GLY A 1 308 ? -14.447 13.727 30.615 1.00 91.00 308 GLY A C 1
ATOM 2232 O O . GLY A 1 308 ? -15.134 14.748 30.676 1.00 91.00 308 GLY A O 1
ATOM 2233 N N . VAL A 1 309 ? -14.990 12.518 30.437 1.00 96.69 309 VAL A N 1
ATOM 2234 C CA . VAL A 1 309 ? -16.440 12.299 30.370 1.00 96.69 309 VAL A CA 1
ATOM 2235 C C . VAL A 1 309 ? -17.033 12.408 31.782 1.00 96.69 309 VAL A C 1
ATOM 2237 O O . VAL A 1 309 ? -16.578 11.713 32.689 1.00 96.69 309 VAL A O 1
ATOM 2240 N N . PRO A 1 310 ? -18.048 13.267 32.005 1.00 96.44 310 PRO A N 1
ATOM 2241 C CA . PRO A 1 310 ? -18.645 13.437 33.325 1.00 96.44 310 PRO A CA 1
ATOM 2242 C C . PRO A 1 310 ? -19.436 12.194 33.751 1.00 96.44 310 PRO A C 1
ATOM 2244 O O . PRO A 1 310 ? -19.960 11.449 32.919 1.00 96.44 310 PRO A O 1
ATOM 2247 N N . ASP A 1 311 ? -19.621 12.012 35.059 1.00 96.19 311 ASP A N 1
ATOM 2248 C CA . ASP A 1 311 ? -20.374 10.877 35.615 1.00 96.19 311 ASP A CA 1
ATOM 2249 C C . ASP A 1 311 ? -21.813 10.781 35.097 1.00 96.19 311 ASP A C 1
ATOM 2251 O O . ASP A 1 311 ? -22.339 9.688 34.897 1.00 96.19 311 ASP A O 1
ATOM 2255 N N . THR A 1 312 ? -22.443 11.920 34.800 1.00 95.94 312 THR A N 1
ATOM 2256 C CA . THR A 1 312 ? -23.795 11.977 34.220 1.00 95.94 312 THR A CA 1
ATOM 2257 C C . THR A 1 312 ? -23.881 11.412 32.800 1.00 95.94 312 THR A C 1
ATOM 2259 O O . THR A 1 312 ? -24.978 11.107 32.342 1.00 95.94 312 THR A O 1
ATOM 2262 N N . ALA A 1 313 ? -22.747 11.261 32.112 1.00 97.00 313 ALA A N 1
ATOM 2263 C CA . ALA A 1 313 ? -22.622 10.660 30.783 1.00 97.00 313 ALA A CA 1
ATOM 2264 C C . ALA A 1 313 ? -21.827 9.340 30.807 1.00 97.00 313 ALA A C 1
ATOM 2266 O O . ALA A 1 313 ? -21.431 8.830 29.760 1.00 97.00 313 ALA A O 1
ATOM 2267 N N . SER A 1 314 ? -21.587 8.795 31.999 1.00 97.69 314 SER A N 1
ATOM 2268 C CA . SER A 1 314 ? -20.837 7.560 32.218 1.00 97.69 314 SER A CA 1
ATOM 2269 C C . SER A 1 314 ? -21.691 6.519 32.921 1.00 97.69 314 SER A C 1
ATOM 2271 O O . SER A 1 314 ? -22.780 6.831 33.404 1.00 97.69 314 SER A O 1
ATOM 2273 N N . SER A 1 315 ? -21.187 5.288 33.002 1.00 96.94 315 SER A N 1
ATOM 2274 C CA . SER A 1 315 ? -21.861 4.151 33.630 1.00 96.94 315 SER A CA 1
ATOM 2275 C C . SER A 1 315 ? -22.528 4.541 34.954 1.00 96.94 315 SER A C 1
ATOM 2277 O O . SER A 1 315 ? -21.888 5.191 35.782 1.00 96.94 315 SER A O 1
ATOM 2279 N N . PRO A 1 316 ? -23.798 4.151 35.167 1.00 95.19 316 PRO A N 1
ATOM 2280 C CA . PRO A 1 316 ? -24.614 3.281 34.312 1.00 95.19 316 PRO A CA 1
ATOM 2281 C C . PRO A 1 316 ? -25.343 4.011 33.164 1.00 95.19 316 PRO A C 1
ATOM 2283 O O . PRO A 1 316 ? -26.146 3.398 32.464 1.00 95.19 316 PRO A O 1
ATOM 2286 N N . ASN A 1 317 ? -25.099 5.305 32.958 1.00 97.06 317 ASN A N 1
ATOM 2287 C CA . ASN A 1 317 ? -25.776 6.096 31.931 1.00 97.06 317 ASN A CA 1
ATOM 2288 C C . ASN A 1 317 ? -25.276 5.743 30.523 1.00 97.06 317 ASN A C 1
ATOM 2290 O O . ASN A 1 317 ? -24.142 5.292 30.339 1.00 97.06 317 ASN A O 1
ATOM 2294 N N . ALA A 1 318 ? -26.132 5.959 29.523 1.00 97.38 318 ALA A N 1
ATOM 2295 C CA . ALA A 1 318 ? -25.733 5.877 28.123 1.00 97.38 318 ALA A CA 1
ATOM 2296 C C . ALA A 1 318 ? -24.850 7.080 27.757 1.00 97.38 318 ALA A C 1
ATOM 2298 O O . ALA A 1 318 ? -25.151 8.217 28.123 1.00 97.38 318 ALA A O 1
ATOM 2299 N N . PHE A 1 319 ? -23.782 6.822 27.008 1.00 98.50 319 PHE A N 1
ATOM 2300 C CA . PHE A 1 319 ? -22.879 7.851 26.512 1.00 98.50 319 PHE A CA 1
ATOM 2301 C C . PHE A 1 319 ? -23.462 8.531 25.257 1.00 98.50 319 PHE A C 1
ATOM 2303 O O . PHE A 1 319 ? -23.833 7.827 24.310 1.00 98.50 319 PHE A O 1
ATOM 2310 N N . PRO A 1 320 ? -23.536 9.877 25.205 1.00 98.19 320 PRO A N 1
ATOM 2311 C CA . PRO A 1 320 ? -23.949 10.596 24.003 1.00 98.19 320 PRO A CA 1
ATOM 2312 C C . PRO A 1 320 ? -22.940 10.408 22.864 1.00 98.19 320 PRO A C 1
ATOM 2314 O O . PRO A 1 320 ? -21.773 10.779 22.976 1.00 98.19 320 PRO A O 1
ATOM 2317 N N . ALA A 1 321 ? -23.406 9.854 21.748 1.00 98.06 321 ALA A N 1
ATOM 2318 C CA . ALA A 1 321 ? -22.598 9.524 20.573 1.00 98.06 321 ALA A CA 1
ATOM 2319 C C . ALA A 1 321 ? -21.794 10.699 19.985 1.00 98.06 321 ALA A C 1
ATOM 2321 O O . ALA A 1 321 ? -20.742 10.485 19.386 1.00 98.06 321 ALA A O 1
ATOM 2322 N N . ASP A 1 322 ? -22.285 11.925 20.137 1.00 97.94 322 ASP A N 1
ATOM 2323 C CA . ASP A 1 322 ? -21.723 13.159 19.592 1.00 97.94 322 ASP A CA 1
ATOM 2324 C C . ASP A 1 322 ? -20.968 13.999 20.636 1.00 97.94 322 ASP A C 1
ATOM 2326 O O . ASP A 1 322 ? -20.548 15.116 20.334 1.00 97.94 322 ASP A O 1
ATOM 2330 N N . PHE A 1 323 ? -20.735 13.482 21.850 1.00 98.44 323 PHE A N 1
ATOM 2331 C CA . PHE A 1 323 ? -20.076 14.223 22.936 1.00 98.44 323 PHE A CA 1
ATOM 2332 C C . PHE A 1 323 ? -18.721 14.818 22.513 1.00 98.44 323 PHE A C 1
ATOM 2334 O O . PHE A 1 323 ? -18.430 15.985 22.784 1.00 98.44 323 PHE A O 1
ATOM 2341 N N . PHE A 1 324 ? -17.904 14.041 21.794 1.00 98.19 324 PHE A N 1
ATOM 2342 C CA . PHE A 1 324 ? -16.600 14.471 21.270 1.00 98.19 324 PHE A CA 1
ATOM 2343 C C . PHE A 1 324 ? -16.686 15.215 19.927 1.00 98.19 324 PHE A C 1
ATOM 2345 O O . PHE A 1 324 ? -15.671 15.500 19.290 1.00 98.19 324 PHE A O 1
ATOM 2352 N N . ASN A 1 325 ? -17.889 15.598 19.509 1.00 97.19 325 ASN A N 1
ATOM 2353 C CA . ASN A 1 325 ? -18.104 16.607 18.483 1.00 97.19 325 ASN A CA 1
ATOM 2354 C C . ASN A 1 325 ? -18.751 17.878 19.064 1.00 97.19 325 ASN A C 1
ATOM 2356 O O . ASN A 1 325 ? -18.445 18.966 18.595 1.00 97.19 325 ASN A O 1
ATOM 2360 N N . VAL A 1 326 ? -19.565 17.769 20.121 1.00 96.19 326 VAL A N 1
ATOM 2361 C CA . VAL A 1 326 ? -20.325 18.887 20.712 1.00 96.19 326 VAL A CA 1
ATOM 2362 C C . VAL A 1 326 ? -19.659 19.473 21.964 1.00 96.19 326 VAL A C 1
ATOM 2364 O O . VAL A 1 326 ? -19.409 20.675 22.026 1.00 96.19 326 VAL A O 1
ATOM 2367 N N . ASN A 1 327 ? -19.371 18.654 22.979 1.00 95.69 327 ASN A N 1
ATOM 2368 C CA . ASN A 1 327 ? -18.909 19.113 24.298 1.00 95.69 327 ASN A CA 1
ATOM 2369 C C . ASN A 1 327 ? -17.388 19.292 24.369 1.00 95.69 327 ASN A C 1
ATOM 2371 O O . ASN A 1 327 ? -16.897 20.194 25.047 1.00 95.69 327 ASN A O 1
ATOM 2375 N N . SER A 1 328 ? -16.644 18.434 23.672 1.00 96.25 328 SER A N 1
ATOM 2376 C CA . SER A 1 328 ? -15.198 18.551 23.487 1.00 96.25 328 SER A CA 1
ATOM 2377 C C . SER A 1 328 ? -14.892 18.327 22.006 1.00 96.25 328 SER A C 1
ATOM 2379 O O . SER A 1 328 ? -14.709 17.182 21.600 1.00 96.25 328 SER A O 1
ATOM 2381 N N . PRO A 1 329 ? -14.916 19.386 21.175 1.00 96.38 329 PRO A N 1
ATOM 2382 C CA . PRO A 1 329 ? -14.846 19.250 19.725 1.00 96.38 329 PRO A CA 1
ATOM 2383 C C . PRO A 1 329 ? -13.547 18.581 19.269 1.00 96.38 329 PRO A C 1
ATOM 2385 O O . PRO A 1 329 ? -12.457 19.151 19.355 1.00 96.38 329 PRO A O 1
ATOM 2388 N N . ARG A 1 330 ? -13.674 17.350 18.778 1.00 97.88 330 ARG A N 1
ATOM 2389 C CA . ARG A 1 330 ? -12.604 16.531 18.199 1.00 97.88 330 ARG A CA 1
ATOM 2390 C C . ARG A 1 330 ? -13.020 15.835 16.902 1.00 97.88 330 ARG A C 1
ATOM 2392 O O . ARG A 1 330 ? -12.224 15.076 16.357 1.00 97.88 330 ARG A O 1
ATOM 2399 N N . GLY A 1 331 ? -14.230 16.102 16.408 1.00 97.25 331 GLY A N 1
ATOM 2400 C CA . GLY A 1 331 ? -14.665 15.668 15.083 1.00 97.25 331 GLY A CA 1
ATOM 2401 C C . GLY A 1 331 ? -14.999 14.187 14.981 1.00 97.25 331 GLY A C 1
ATOM 2402 O O . GLY A 1 331 ? -14.861 13.627 13.903 1.00 97.25 331 GLY A O 1
ATOM 2403 N N . VAL A 1 332 ? -15.406 13.542 16.077 1.00 98.25 332 VAL A N 1
ATOM 2404 C CA . VAL A 1 332 ? -15.834 12.136 16.070 1.00 98.25 332 VAL A CA 1
ATOM 2405 C C . VAL A 1 332 ? -17.264 12.004 16.566 1.00 98.25 332 VAL A C 1
ATOM 2407 O O . VAL A 1 332 ? -17.636 12.588 17.585 1.00 98.25 332 VAL A O 1
ATOM 2410 N N . VAL A 1 333 ? -18.059 11.224 15.835 1.00 98.50 333 VAL A N 1
ATOM 2411 C CA . VAL A 1 333 ? -19.414 10.821 16.223 1.00 98.50 333 VAL A CA 1
ATOM 2412 C C . VAL A 1 333 ? -19.515 9.308 16.115 1.00 98.50 333 VAL A C 1
ATOM 2414 O O . VAL A 1 333 ? -19.213 8.723 15.071 1.00 98.50 333 VAL A O 1
ATOM 2417 N N . PHE A 1 334 ? -19.949 8.674 17.196 1.00 98.50 334 PHE A N 1
ATOM 2418 C CA . PHE A 1 334 ? -19.987 7.222 17.311 1.00 98.50 334 PHE A CA 1
ATOM 2419 C C . PHE A 1 334 ? -21.375 6.658 17.012 1.00 98.50 334 PHE A C 1
ATOM 2421 O O . PHE A 1 334 ? -22.395 7.314 17.184 1.00 98.50 334 PHE A O 1
ATOM 2428 N N . SER A 1 335 ? -21.438 5.400 16.601 1.00 98.12 335 SER A N 1
ATOM 2429 C CA . SER A 1 335 ? -22.691 4.653 16.504 1.00 98.12 335 SER A CA 1
ATOM 2430 C C . SER A 1 335 ? -22.442 3.174 16.757 1.00 98.12 335 SER A C 1
ATOM 2432 O O . SER A 1 335 ? -21.320 2.689 16.634 1.00 98.12 335 SER A O 1
ATOM 2434 N N . THR A 1 336 ? -23.485 2.444 17.132 1.00 98.44 336 THR A N 1
ATOM 2435 C CA . THR A 1 336 ? -23.426 0.994 17.312 1.00 98.44 336 THR A CA 1
ATOM 2436 C C . THR A 1 336 ? -24.744 0.376 16.851 1.00 98.44 336 THR A C 1
ATOM 2438 O O . THR A 1 336 ? -25.785 1.010 17.019 1.00 98.44 336 THR A O 1
ATOM 2441 N N . PRO A 1 337 ? -24.742 -0.846 16.286 1.00 97.44 337 PRO A N 1
ATOM 2442 C CA . PRO A 1 337 ? -25.978 -1.597 16.074 1.00 97.44 337 PRO A CA 1
ATOM 2443 C C . PRO A 1 337 ? -26.572 -2.143 17.387 1.00 97.44 337 PRO A C 1
ATOM 2445 O O . PRO A 1 337 ? -27.657 -2.716 17.368 1.00 97.44 337 PRO A O 1
ATOM 2448 N N . GLY A 1 338 ? -25.862 -1.994 18.513 1.00 96.75 338 GLY A N 1
ATOM 2449 C CA . GLY A 1 338 ? -26.368 -2.290 19.849 1.00 96.75 338 GLY A CA 1
ATOM 2450 C C . GLY A 1 338 ? -27.366 -1.248 20.365 1.00 96.75 338 GLY A C 1
ATOM 2451 O O . GLY A 1 338 ? -27.776 -0.332 19.655 1.00 96.75 338 GLY A O 1
ATOM 2452 N N . SER A 1 339 ? -27.761 -1.373 21.631 1.00 96.62 339 SER A N 1
ATOM 2453 C CA . SER A 1 339 ? -28.762 -0.494 22.249 1.00 96.62 339 SER A CA 1
ATOM 2454 C C . SER A 1 339 ? -28.209 0.863 22.687 1.00 96.62 339 SER A C 1
ATOM 2456 O O . SER A 1 339 ? -28.967 1.828 22.772 1.00 96.62 339 SER A O 1
ATOM 2458 N N . SER A 1 340 ? -26.919 0.940 23.025 1.00 97.25 340 SER A N 1
ATOM 2459 C CA . SER A 1 340 ? -26.274 2.171 23.494 1.00 97.25 340 SER A CA 1
ATOM 2460 C C . SER A 1 340 ? -24.748 2.065 23.474 1.00 97.25 340 SER A C 1
ATOM 2462 O O . SER A 1 340 ? -24.183 0.985 23.317 1.00 97.25 340 SER A O 1
ATOM 2464 N N . LEU A 1 341 ? -24.082 3.200 23.674 1.00 98.44 341 LEU A N 1
ATOM 2465 C CA . LEU A 1 341 ? -22.659 3.283 24.001 1.00 98.44 341 LEU A CA 1
ATOM 2466 C C . LEU A 1 341 ? -22.505 3.548 25.499 1.00 98.44 341 LEU A C 1
ATOM 2468 O O . LEU A 1 341 ? -23.389 4.162 26.105 1.00 98.44 341 LEU A O 1
ATOM 2472 N N . GLN A 1 342 ? -21.401 3.114 26.101 1.00 98.25 342 GLN A N 1
ATOM 2473 C CA . GLN A 1 342 ? -21.140 3.362 27.514 1.00 98.25 342 GLN A CA 1
ATOM 2474 C C . GLN A 1 342 ? -19.653 3.608 27.782 1.00 98.25 342 GLN A C 1
ATOM 2476 O O . GLN A 1 342 ? -18.784 2.941 27.227 1.00 98.25 342 GLN A O 1
ATOM 2481 N N . VAL A 1 343 ? -19.386 4.569 28.666 1.00 98.50 343 VAL A N 1
ATOM 2482 C CA . VAL A 1 343 ? -18.064 4.838 29.245 1.00 98.50 343 VAL A CA 1
ATOM 2483 C C . VAL A 1 343 ? -18.072 4.330 30.685 1.00 98.50 343 VAL A C 1
ATOM 2485 O O . VAL A 1 343 ? -19.057 4.543 31.400 1.00 98.50 343 VAL A O 1
ATOM 2488 N N . SER A 1 344 ? -17.035 3.628 31.137 1.00 98.31 344 SER A N 1
ATOM 2489 C CA . SER A 1 344 ? -16.991 3.093 32.503 1.00 98.31 344 SER A CA 1
ATOM 2490 C C . SER A 1 344 ? -16.957 4.218 33.545 1.00 98.31 344 SER A C 1
ATOM 2492 O O . SER A 1 344 ? -16.519 5.334 33.259 1.00 98.31 344 SER A O 1
ATOM 2494 N N . ALA A 1 345 ? -17.418 3.939 34.766 1.00 97.50 345 ALA A N 1
ATOM 2495 C CA . ALA A 1 345 ? -17.302 4.887 35.872 1.00 97.50 345 ALA A CA 1
ATOM 2496 C C . ALA A 1 345 ? -15.833 5.074 36.289 1.00 97.50 345 ALA A C 1
ATOM 2498 O O . ALA A 1 345 ? -15.025 4.153 36.138 1.00 97.50 345 ALA A O 1
ATOM 2499 N N . ASP A 1 346 ? -15.506 6.248 36.833 1.00 94.69 346 ASP A N 1
ATOM 2500 C CA . ASP A 1 346 ? -14.234 6.490 37.518 1.00 94.69 346 ASP A CA 1
ATOM 2501 C C . ASP A 1 346 ? -14.333 6.150 39.014 1.00 94.69 346 ASP A C 1
ATOM 2503 O O . ASP A 1 346 ? -15.428 6.004 39.557 1.00 94.69 346 ASP A O 1
ATOM 2507 N N . ALA A 1 347 ? -13.201 6.002 39.704 1.00 92.69 347 ALA A N 1
ATOM 2508 C CA . ALA A 1 347 ? -13.190 5.531 41.095 1.00 92.69 347 ALA A CA 1
ATOM 2509 C C . ALA A 1 347 ? -13.725 6.562 42.112 1.00 92.69 347 ALA A C 1
ATOM 2511 O O . ALA A 1 347 ? -14.010 6.210 43.257 1.00 92.69 347 ALA A O 1
ATOM 2512 N N . SER A 1 348 ? -13.833 7.829 41.713 1.00 92.44 348 SER A N 1
ATOM 2513 C CA . SER A 1 348 ? -14.285 8.950 42.540 1.00 92.44 348 SER A CA 1
ATOM 2514 C C . SER A 1 348 ? -15.749 9.335 42.320 1.00 92.44 348 SER A C 1
ATOM 2516 O O . SER A 1 348 ? -16.237 10.247 42.991 1.00 92.44 348 SER A O 1
ATOM 2518 N N . ASN A 1 349 ? -16.452 8.636 41.423 1.00 93.50 349 ASN A N 1
ATOM 2519 C CA . ASN A 1 349 ? -17.829 8.957 41.077 1.00 93.50 349 ASN A CA 1
ATOM 2520 C C . ASN A 1 349 ? -18.744 8.996 42.325 1.00 93.50 349 ASN A C 1
ATOM 2522 O O . ASN A 1 349 ? -18.668 8.124 43.200 1.00 93.50 349 ASN A O 1
ATOM 2526 N N . PRO A 1 350 ? -19.674 9.963 42.414 1.00 93.19 350 PRO A N 1
ATOM 2527 C CA . PRO A 1 350 ? -20.461 10.221 43.621 1.00 93.19 350 PRO A CA 1
ATOM 2528 C C . PRO A 1 350 ? -21.497 9.131 43.922 1.00 93.19 350 PRO A C 1
ATOM 2530 O O . PRO A 1 350 ? -22.096 9.129 44.996 1.00 93.19 350 PRO A O 1
ATOM 2533 N N . THR A 1 351 ? -21.733 8.220 42.975 1.00 93.25 351 THR A N 1
ATOM 2534 C CA . THR A 1 351 ? -22.712 7.132 43.097 1.00 93.25 351 THR A CA 1
ATOM 2535 C C . THR A 1 351 ? -22.099 5.803 43.529 1.00 93.25 351 THR A C 1
ATOM 2537 O O . THR A 1 351 ? -22.839 4.838 43.700 1.00 93.25 351 THR A O 1
ATOM 2540 N N . ALA A 1 352 ? -20.772 5.744 43.708 1.00 93.75 352 ALA A N 1
ATOM 2541 C CA . ALA A 1 352 ? -20.024 4.508 43.943 1.00 93.75 352 ALA A CA 1
ATOM 2542 C C . ALA A 1 352 ? -20.313 3.413 42.893 1.00 93.75 352 ALA A C 1
ATOM 2544 O O . ALA A 1 352 ? -20.261 2.219 43.192 1.00 93.75 352 ALA A O 1
ATOM 2545 N N . THR A 1 353 ? -20.625 3.820 41.656 1.00 96.94 353 THR A N 1
ATOM 2546 C CA . THR A 1 353 ? -20.778 2.895 40.532 1.00 96.94 353 THR A CA 1
ATOM 2547 C C . THR A 1 353 ? -19.435 2.196 40.294 1.00 96.94 353 THR A C 1
ATOM 2549 O O . THR A 1 353 ? -18.417 2.889 40.225 1.00 96.94 353 THR A O 1
ATOM 2552 N N . PRO A 1 354 ? -19.389 0.855 40.186 1.00 96.50 354 PRO A N 1
ATOM 2553 C CA . PRO A 1 354 ? -18.133 0.143 39.966 1.00 96.50 354 PRO A CA 1
ATOM 2554 C C . PRO A 1 354 ? -17.426 0.542 38.654 1.00 96.50 354 PRO A C 1
ATOM 2556 O O . PRO A 1 354 ? -18.079 0.787 37.638 1.00 96.50 354 PRO A O 1
ATOM 2559 N N . THR A 1 355 ? -16.090 0.587 38.676 1.00 96.38 355 THR A N 1
ATOM 2560 C CA . THR A 1 355 ? -15.232 0.917 37.520 1.00 96.38 355 THR A CA 1
ATOM 2561 C C . THR A 1 355 ? -15.107 -0.262 36.547 1.00 96.38 355 THR A C 1
ATOM 2563 O O . THR A 1 355 ? -15.598 -1.355 36.829 1.00 96.38 355 THR A O 1
ATOM 2566 N N . LEU A 1 356 ? -14.441 -0.066 35.398 1.00 96.81 356 LEU A N 1
ATOM 2567 C CA . LEU A 1 356 ? -14.083 -1.150 34.460 1.00 96.81 356 LEU A CA 1
ATOM 2568 C C . LEU A 1 356 ? -15.286 -2.009 34.029 1.00 96.81 356 LEU A C 1
ATOM 2570 O O . LEU A 1 356 ? -15.203 -3.228 33.958 1.00 96.81 356 LEU A O 1
ATOM 2574 N N . PHE A 1 357 ? -16.442 -1.366 33.838 1.00 97.88 357 PHE A N 1
ATOM 2575 C CA . PHE A 1 357 ? -17.723 -2.018 33.546 1.00 97.88 357 PHE A CA 1
ATOM 2576 C C . PHE A 1 357 ? -18.182 -3.058 34.579 1.00 97.88 357 PHE A C 1
ATOM 2578 O O . PHE A 1 357 ? -19.099 -3.831 34.317 1.00 97.88 357 PHE A O 1
ATOM 2585 N N . SER A 1 358 ? -17.640 -3.029 35.799 1.00 97.12 358 SER A N 1
ATOM 2586 C CA . SER A 1 358 ? -18.038 -3.942 36.879 1.00 97.12 358 SER A CA 1
ATOM 2587 C C . SER A 1 358 ? -19.464 -3.694 37.388 1.00 97.12 358 SER A C 1
ATOM 2589 O O . SER A 1 358 ? -19.999 -4.463 38.183 1.00 97.12 358 SER A O 1
ATOM 2591 N N . ASN A 1 359 ? -20.098 -2.607 36.937 1.00 96.19 359 ASN A N 1
ATOM 2592 C CA . ASN A 1 359 ? -21.527 -2.361 37.095 1.00 96.19 359 ASN A CA 1
ATOM 2593 C C . ASN A 1 359 ? -22.388 -3.265 36.192 1.00 96.19 359 ASN A C 1
ATOM 2595 O O . ASN A 1 359 ? -23.573 -3.422 36.477 1.00 96.19 359 ASN A O 1
ATOM 2599 N N . ILE A 1 360 ? -21.822 -3.801 35.104 1.00 97.44 360 ILE A N 1
ATOM 2600 C CA . ILE A 1 360 ? -22.464 -4.764 34.201 1.00 97.44 360 ILE A CA 1
ATOM 2601 C C . ILE A 1 360 ? -22.303 -6.174 34.770 1.00 97.44 360 ILE A C 1
ATOM 2603 O O . ILE A 1 360 ? -23.304 -6.853 34.996 1.00 97.44 360 ILE A O 1
ATOM 2607 N N . ASP A 1 361 ? -21.061 -6.583 35.041 1.00 97.88 361 ASP A N 1
ATOM 2608 C CA . ASP A 1 361 ? -20.743 -7.829 35.739 1.00 97.88 361 ASP A CA 1
ATOM 2609 C C . ASP A 1 361 ? -19.516 -7.642 36.652 1.00 97.88 361 ASP A C 1
ATOM 2611 O O . ASP A 1 361 ? -18.479 -7.172 36.180 1.00 97.88 361 ASP A O 1
ATOM 2615 N N . PRO A 1 362 ? -19.582 -8.005 37.948 1.00 97.06 362 PRO A N 1
ATOM 2616 C CA . PRO A 1 362 ? -18.457 -7.854 38.868 1.00 97.06 362 PRO A CA 1
ATOM 2617 C C . PRO A 1 362 ? -17.166 -8.569 38.448 1.00 97.06 362 PRO A C 1
ATOM 2619 O O . PRO A 1 362 ? -16.098 -8.178 38.923 1.00 97.06 362 PRO A O 1
ATOM 2622 N N . SER A 1 363 ? -17.226 -9.606 37.599 1.00 95.94 363 SER A N 1
ATOM 2623 C CA . SER A 1 363 ? -16.015 -10.300 37.138 1.00 95.94 363 SER A CA 1
ATOM 2624 C C . SER A 1 363 ? -15.124 -9.422 36.256 1.00 95.94 363 SER A C 1
ATOM 2626 O O . SER A 1 363 ? -13.922 -9.668 36.179 1.00 95.94 363 SER A O 1
ATOM 2628 N N . TYR A 1 364 ? -15.674 -8.374 35.634 1.00 97.44 364 TYR A N 1
ATOM 2629 C CA . TYR A 1 364 ? -14.955 -7.524 34.679 1.00 97.44 364 TYR A CA 1
ATOM 2630 C C . TYR A 1 364 ? -13.816 -6.717 35.317 1.00 97.44 364 TYR A C 1
ATOM 2632 O O . TYR A 1 364 ? -12.840 -6.401 34.641 1.00 97.44 364 TYR A O 1
ATOM 2640 N N . ALA A 1 365 ? -13.857 -6.481 36.634 1.00 96.06 365 ALA A N 1
ATOM 2641 C CA . ALA A 1 365 ? -12.735 -5.903 37.381 1.00 96.06 365 ALA A CA 1
ATOM 2642 C C . ALA A 1 365 ? -11.448 -6.741 37.288 1.00 96.06 365 ALA A C 1
ATOM 2644 O O . ALA A 1 365 ? -10.357 -6.196 37.445 1.00 96.06 365 ALA A O 1
ATOM 2645 N N . GLY A 1 366 ? -11.578 -8.058 37.093 1.00 95.44 366 GLY A N 1
ATOM 2646 C CA . GLY A 1 366 ? -10.456 -8.980 36.930 1.00 95.44 366 GLY A CA 1
ATOM 2647 C C . GLY A 1 366 ? -10.027 -9.197 35.480 1.00 95.44 366 GLY A C 1
ATOM 2648 O O . GLY A 1 366 ? -8.978 -9.790 35.281 1.00 95.44 366 GLY A O 1
ATOM 2649 N N . LEU A 1 367 ? -10.813 -8.722 34.508 1.00 95.56 367 LEU A N 1
ATOM 2650 C CA . LEU A 1 367 ? -10.582 -8.910 33.071 1.00 95.56 367 LEU A CA 1
ATOM 2651 C C . LEU A 1 367 ? -10.015 -7.656 32.416 1.00 95.56 367 LEU A C 1
ATOM 2653 O O . LEU A 1 367 ? -9.066 -7.714 31.653 1.00 95.56 367 LEU A O 1
ATOM 2657 N N . PHE A 1 368 ? -10.535 -6.483 32.765 1.00 97.25 368 PHE A N 1
ATOM 2658 C CA . PHE A 1 368 ? -10.114 -5.251 32.112 1.00 97.25 368 PHE A CA 1
ATOM 2659 C C . PHE A 1 368 ? -9.106 -4.471 32.939 1.00 97.25 368 PHE A C 1
ATOM 2661 O O . PHE A 1 368 ? -9.113 -4.492 34.173 1.00 97.25 368 PHE A O 1
ATOM 2668 N N . ARG A 1 369 ? -8.277 -3.696 32.243 1.00 95.50 369 ARG A N 1
ATOM 2669 C CA . ARG A 1 369 ? -7.539 -2.575 32.826 1.00 95.50 369 ARG A CA 1
ATOM 2670 C C . ARG A 1 369 ? -7.487 -1.402 31.855 1.00 95.50 369 ARG A C 1
ATOM 2672 O O . ARG A 1 369 ? -7.768 -1.539 30.672 1.00 95.50 369 ARG A O 1
ATOM 2679 N N . VAL A 1 370 ? -7.088 -0.253 32.381 1.00 95.38 370 VAL A N 1
ATOM 2680 C CA . VAL A 1 370 ? -6.865 0.982 31.623 1.00 95.38 370 VAL A CA 1
ATOM 2681 C C . VAL A 1 370 ? -5.392 1.143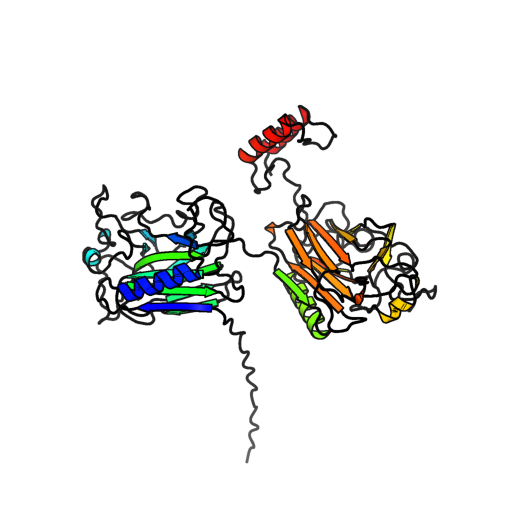 31.274 1.00 95.38 370 VAL A C 1
ATOM 2683 O O . VAL A 1 370 ? -4.515 0.742 32.042 1.00 95.38 370 VAL A O 1
ATOM 2686 N N . PHE A 1 371 ? -5.125 1.785 30.148 1.00 95.00 371 PHE A N 1
ATOM 2687 C CA . PHE A 1 371 ? -3.815 2.321 29.792 1.00 95.00 371 PHE A CA 1
ATOM 2688 C C . PHE A 1 371 ? -3.700 3.784 30.184 1.00 95.00 371 PHE A C 1
ATOM 2690 O O . PHE A 1 371 ? -2.722 4.172 30.826 1.00 95.00 371 PHE A O 1
ATOM 2697 N N . SER A 1 372 ? -4.726 4.570 29.863 1.00 91.50 372 SER A N 1
ATOM 2698 C CA . SER A 1 372 ? -4.931 5.925 30.368 1.00 91.50 372 SER A CA 1
ATOM 2699 C C . SER A 1 372 ? -5.973 5.880 31.485 1.00 91.50 372 SER A C 1
ATOM 2701 O O . SER A 1 372 ? -7.141 5.603 31.228 1.00 91.50 372 SER A O 1
ATOM 2703 N N . PRO A 1 373 ? -5.582 6.098 32.755 1.00 89.38 373 PRO A N 1
ATOM 2704 C CA . PRO A 1 373 ? -6.542 6.080 33.846 1.00 89.38 373 PRO A CA 1
ATOM 2705 C C . PRO A 1 373 ? -7.542 7.229 33.723 1.00 89.38 373 PRO A C 1
ATOM 2707 O O . PRO A 1 373 ? -7.125 8.379 33.612 1.00 89.38 373 PRO A O 1
ATOM 2710 N N . GLN A 1 374 ? -8.843 6.988 33.878 1.00 90.38 374 GLN A N 1
ATOM 2711 C CA . GLN A 1 374 ? -9.502 5.887 34.589 1.00 90.38 374 GLN A CA 1
ATOM 2712 C C . GLN A 1 374 ? -10.634 5.180 33.825 1.00 90.38 374 GLN A C 1
ATOM 2714 O O . GLN A 1 374 ? -11.252 4.288 34.414 1.00 90.38 374 GLN A O 1
ATOM 2719 N N . ARG A 1 375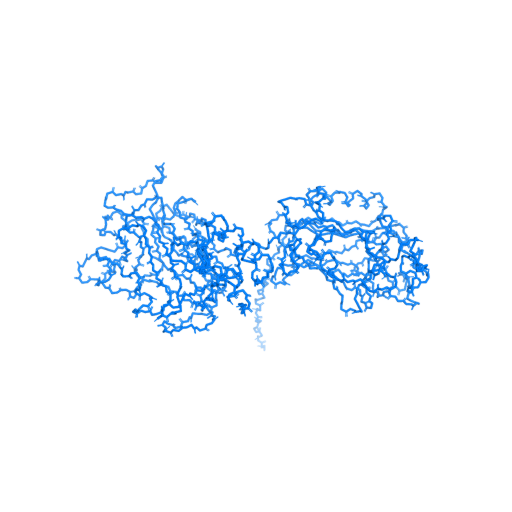 ? -10.964 5.560 32.585 1.00 97.06 375 ARG A N 1
ATOM 2720 C CA . ARG A 1 375 ? -12.219 5.124 31.946 1.00 97.06 375 ARG A CA 1
ATOM 2721 C C . ARG A 1 375 ? -12.004 4.291 30.681 1.00 97.06 375 ARG A C 1
ATOM 2723 O O . ARG A 1 375 ? -11.142 4.583 29.874 1.00 97.06 375 ARG A O 1
ATOM 2730 N N . LEU A 1 376 ? -12.858 3.284 30.496 1.00 98.25 376 LEU A N 1
ATOM 2731 C CA . LEU A 1 376 ? -12.953 2.458 29.289 1.00 98.25 376 LEU A CA 1
ATOM 2732 C C . LEU A 1 376 ? -14.223 2.785 28.502 1.00 98.25 376 LEU A C 1
ATOM 2734 O O . LEU A 1 376 ? -15.163 3.378 29.035 1.00 98.25 376 LEU A O 1
ATOM 2738 N N . PHE A 1 377 ? -14.283 2.328 27.258 1.00 98.56 377 PHE A N 1
ATOM 2739 C CA . PHE A 1 377 ? -15.395 2.523 26.339 1.00 98.56 377 PHE A CA 1
ATOM 2740 C C . PHE A 1 377 ? -15.849 1.206 25.703 1.00 98.56 377 PHE A C 1
ATOM 2742 O O . PHE A 1 377 ? -15.044 0.333 25.379 1.00 98.56 377 PHE A O 1
ATOM 2749 N N . THR A 1 378 ? -17.162 1.053 25.522 1.00 98.25 378 THR A N 1
ATOM 2750 C CA . THR A 1 378 ? -17.748 -0.119 24.863 1.00 98.25 378 THR A CA 1
ATOM 2751 C C . THR A 1 378 ? -19.136 0.172 24.284 1.00 98.25 378 THR A C 1
ATOM 2753 O O . THR A 1 378 ? -19.795 1.157 24.639 1.00 98.25 378 THR A O 1
ATOM 2756 N N . ALA A 1 379 ? -19.598 -0.710 23.400 1.00 98.25 379 ALA A N 1
ATOM 2757 C CA . ALA A 1 379 ? -20.993 -0.785 22.985 1.00 98.25 379 ALA A CA 1
ATOM 2758 C C . ALA A 1 379 ? -21.776 -1.767 23.869 1.00 98.25 379 ALA A C 1
ATOM 2760 O O . ALA A 1 379 ? -21.258 -2.786 24.317 1.00 98.25 379 ALA A O 1
ATOM 2761 N N . ILE A 1 380 ? -23.061 -1.484 24.085 1.00 97.81 380 ILE A N 1
ATOM 2762 C CA . ILE A 1 380 ? -23.984 -2.356 24.817 1.00 97.81 380 ILE A CA 1
ATOM 2763 C C . ILE A 1 380 ? -24.875 -3.095 23.821 1.00 97.81 380 ILE A C 1
ATOM 2765 O O . ILE A 1 380 ? -25.495 -2.479 22.954 1.00 97.81 380 ILE A O 1
ATOM 2769 N N . GLY A 1 381 ? -24.953 -4.422 23.946 1.00 96.69 381 GLY A N 1
ATOM 2770 C CA . GLY A 1 381 ? -25.742 -5.278 23.049 1.00 96.69 381 GLY A CA 1
ATOM 2771 C C . GLY A 1 381 ? -25.118 -5.501 21.664 1.00 96.69 381 GLY A C 1
ATOM 2772 O O . GLY A 1 381 ? -25.783 -6.022 20.773 1.00 96.69 381 GLY A O 1
ATOM 2773 N N . SER A 1 382 ? -23.860 -5.102 21.467 1.00 98.00 382 SER A N 1
ATOM 2774 C CA . SER A 1 382 ? -23.074 -5.300 20.245 1.00 98.00 382 SER A CA 1
ATOM 2775 C C . SER A 1 382 ? -21.583 -5.222 20.578 1.00 98.00 382 SER A C 1
ATOM 2777 O O . SER A 1 382 ? -21.209 -4.532 21.519 1.00 98.00 382 SER A O 1
ATOM 2779 N N . THR A 1 383 ? -20.734 -5.883 19.791 1.00 98.00 383 THR A N 1
ATOM 2780 C CA . THR A 1 383 ? -19.268 -5.714 19.838 1.00 98.00 383 THR A CA 1
ATOM 2781 C C . THR A 1 383 ? -18.770 -4.633 18.880 1.00 98.00 383 THR A C 1
ATOM 2783 O O . THR A 1 383 ? -17.592 -4.306 18.866 1.00 98.00 383 THR A O 1
ATOM 2786 N N . ALA A 1 384 ? -19.643 -4.084 18.036 1.00 98.00 384 ALA A N 1
ATOM 2787 C CA . ALA A 1 384 ? -19.264 -3.135 16.999 1.00 98.00 384 ALA A CA 1
ATOM 2788 C C . ALA A 1 384 ? -19.528 -1.679 17.403 1.00 98.00 384 ALA A C 1
ATOM 2790 O O . ALA A 1 384 ? -20.655 -1.340 17.781 1.00 98.00 384 ALA A O 1
ATOM 2791 N N . VAL A 1 385 ? -18.532 -0.815 17.202 1.00 98.69 385 VAL A N 1
ATOM 2792 C CA . VAL A 1 385 ? -18.663 0.648 17.203 1.00 98.69 385 VAL A CA 1
ATOM 2793 C C . VAL A 1 385 ? -18.157 1.200 15.878 1.00 98.69 385 VAL A C 1
ATOM 2795 O O . VAL A 1 385 ? -17.050 0.886 15.452 1.00 98.69 385 VAL A O 1
ATOM 2798 N N . THR A 1 386 ? -18.951 2.053 15.240 1.00 98.44 386 THR A N 1
ATOM 2799 C CA . THR A 1 386 ? -18.537 2.836 14.075 1.00 98.44 386 THR A CA 1
ATOM 2800 C C . THR A 1 386 ? -18.223 4.264 14.500 1.00 98.44 386 THR A C 1
ATOM 2802 O O . THR A 1 386 ? -19.048 4.906 15.151 1.00 98.44 386 THR A O 1
ATOM 2805 N N . THR A 1 387 ? -17.064 4.771 14.090 1.00 98.50 387 THR A N 1
ATOM 2806 C CA . THR A 1 387 ? -16.633 6.160 14.277 1.00 98.50 387 THR A CA 1
ATOM 2807 C C . THR A 1 387 ? -16.702 6.884 12.939 1.00 98.50 387 THR A C 1
ATOM 2809 O O . THR A 1 387 ? -16.029 6.491 11.987 1.00 98.50 387 THR A O 1
ATOM 2812 N N . ASN A 1 388 ? -17.499 7.949 12.880 1.00 97.31 388 ASN A N 1
ATOM 2813 C CA . ASN A 1 388 ? -17.589 8.851 11.735 1.00 97.31 388 ASN A CA 1
ATOM 2814 C C . ASN A 1 388 ? -16.822 10.137 12.033 1.00 97.31 388 ASN A C 1
ATOM 2816 O O . ASN A 1 388 ? -16.925 10.667 13.145 1.00 97.31 388 ASN A O 1
ATOM 2820 N N . PHE A 1 389 ? -16.101 10.649 11.037 1.00 97.75 389 PHE A N 1
ATOM 2821 C CA . PHE A 1 389 ? -15.306 11.862 11.185 1.00 97.75 389 PHE A CA 1
ATOM 2822 C C . PHE A 1 389 ? -16.015 13.087 10.605 1.00 97.75 389 PHE A C 1
ATOM 2824 O O . PHE A 1 389 ? -16.601 13.050 9.523 1.00 97.75 389 PHE A O 1
ATOM 2831 N N . PHE A 1 390 ? -15.923 14.197 11.329 1.00 97.31 390 PHE A N 1
ATOM 2832 C CA . PHE A 1 390 ? -16.443 15.504 10.943 1.00 97.31 390 PHE A CA 1
ATOM 2833 C C . PHE A 1 390 ? -15.391 16.575 11.204 1.00 97.31 390 PHE A C 1
ATOM 2835 O O . PHE A 1 390 ? -14.538 16.416 12.079 1.00 97.31 390 PHE A O 1
ATOM 2842 N N . VAL A 1 391 ? -15.479 17.703 10.499 1.00 96.81 391 VAL A N 1
ATOM 2843 C CA . VAL A 1 391 ? -14.750 18.906 10.902 1.00 96.81 391 VAL A CA 1
ATOM 2844 C C . VAL A 1 391 ? -15.142 19.205 12.358 1.00 96.81 391 VAL A C 1
ATOM 2846 O O . VAL A 1 391 ? -16.340 19.325 12.638 1.00 96.81 391 VAL A O 1
ATOM 2849 N N . PRO A 1 392 ? -14.181 19.298 13.296 1.00 98.00 392 PRO A N 1
ATOM 2850 C CA . PRO A 1 392 ? -14.477 19.332 14.724 1.00 98.00 392 PRO A CA 1
ATOM 2851 C C . PRO A 1 392 ? -15.482 20.423 15.096 1.00 98.00 392 PRO A C 1
ATOM 2853 O O . PRO A 1 392 ? -15.286 21.590 14.763 1.00 98.00 392 PRO A O 1
ATOM 2856 N N . GLY A 1 393 ? -16.559 20.063 15.797 1.00 96.44 393 GLY A N 1
ATOM 2857 C CA . GLY A 1 393 ? -17.597 21.022 16.200 1.00 96.44 393 GLY A CA 1
ATOM 2858 C C . GLY A 1 393 ? -18.636 21.335 15.124 1.00 96.44 393 GLY A C 1
ATOM 2859 O O . GLY A 1 393 ? -19.505 22.172 15.359 1.00 96.44 393 GLY A O 1
ATOM 2860 N N . GLY A 1 394 ? -18.553 20.698 13.955 1.00 94.50 394 GLY A N 1
ATOM 2861 C CA . GLY A 1 394 ? -19.454 20.915 12.830 1.00 94.50 394 GLY A CA 1
ATOM 2862 C C . GLY A 1 394 ? -20.134 19.639 12.342 1.00 94.50 394 GLY A C 1
ATOM 2863 O O . GLY A 1 394 ? -20.011 18.563 12.926 1.00 94.50 394 GLY A O 1
ATOM 2864 N N . THR A 1 395 ? -20.861 19.783 11.236 1.00 94.88 395 THR A N 1
ATOM 2865 C CA . THR A 1 395 ? -21.555 18.691 10.532 1.00 94.88 395 THR A CA 1
ATOM 2866 C C . THR A 1 395 ? -20.939 18.369 9.170 1.00 94.88 395 THR A C 1
ATOM 2868 O O . THR A 1 395 ? -21.455 17.515 8.455 1.00 94.88 395 THR A O 1
ATOM 2871 N N . ILE A 1 396 ? -19.844 19.042 8.802 1.00 93.31 396 ILE A N 1
ATOM 2872 C CA . ILE A 1 396 ? -19.121 18.807 7.548 1.00 93.31 396 ILE A CA 1
ATOM 2873 C C . ILE A 1 396 ? -18.351 17.486 7.687 1.00 93.31 396 ILE A C 1
ATOM 2875 O O . ILE A 1 396 ? -17.528 17.399 8.602 1.00 93.31 396 ILE A O 1
ATOM 2879 N N . PRO A 1 397 ? -18.593 16.469 6.839 1.00 92.75 397 PRO A N 1
ATOM 2880 C CA . PRO A 1 397 ? -17.833 15.222 6.870 1.00 92.75 397 PRO A CA 1
ATOM 2881 C C . PRO A 1 397 ? -16.330 15.461 6.698 1.00 92.75 397 PRO A C 1
ATOM 2883 O O . PRO A 1 397 ? -15.907 16.372 5.985 1.00 92.75 397 PRO A O 1
ATOM 2886 N N . ALA A 1 398 ? -15.520 14.635 7.349 1.00 94.12 398 ALA A N 1
ATOM 2887 C CA . ALA A 1 398 ? -14.067 14.721 7.304 1.00 94.12 398 ALA A CA 1
ATOM 2888 C C . ALA A 1 398 ? -13.429 13.362 6.991 1.00 94.12 398 ALA A C 1
ATOM 2890 O O . ALA A 1 398 ? -14.038 12.315 7.203 1.00 94.12 398 ALA A O 1
ATOM 2891 N N . SER A 1 399 ? -12.192 13.394 6.498 1.00 93.12 399 SER A N 1
ATOM 2892 C CA . SER A 1 399 ? -11.283 12.245 6.526 1.00 93.12 399 SER A CA 1
ATOM 2893 C C . SER A 1 399 ? -10.172 12.466 7.534 1.00 93.12 399 SER A C 1
ATOM 2895 O O . SER A 1 399 ? -9.805 13.602 7.838 1.00 93.12 399 SER A O 1
ATOM 2897 N N . VAL A 1 400 ? -9.590 11.364 7.985 1.00 96.50 400 VAL A N 1
ATOM 2898 C CA . VAL A 1 400 ? -8.369 11.343 8.794 1.00 96.50 400 VAL A CA 1
ATOM 2899 C C . VAL A 1 400 ? -7.274 10.583 8.044 1.00 96.50 400 VAL A C 1
ATOM 2901 O O . VAL A 1 400 ? -7.568 9.757 7.188 1.00 96.50 400 VAL A O 1
ATOM 2904 N N . SER A 1 401 ? -6.000 10.823 8.356 1.00 92.56 401 SER A N 1
ATOM 2905 C CA . SER A 1 401 ? -4.886 10.061 7.759 1.00 92.56 401 SER A CA 1
ATOM 2906 C C . SER A 1 401 ? -4.684 8.681 8.393 1.00 92.56 401 SER A C 1
ATOM 2908 O O . SER A 1 401 ? -3.913 7.869 7.903 1.00 92.56 401 SER A O 1
ATOM 2910 N N . GLY A 1 402 ? -5.358 8.384 9.500 1.00 96.81 402 GLY A N 1
ATOM 2911 C CA . GLY A 1 402 ? -5.260 7.096 10.170 1.00 96.81 402 GLY A CA 1
ATOM 2912 C C . GLY A 1 402 ? -6.097 7.053 11.434 1.00 96.81 402 GLY A C 1
ATOM 2913 O O . GLY A 1 402 ? -6.505 8.093 11.955 1.00 96.81 402 GLY A O 1
ATOM 2914 N N . PHE A 1 403 ? -6.338 5.843 11.925 1.00 98.69 403 PHE A N 1
ATOM 2915 C CA . PHE A 1 403 ? -7.055 5.590 13.173 1.00 98.69 403 PHE A CA 1
ATOM 2916 C C . PHE A 1 403 ? -6.464 4.371 13.880 1.00 98.69 403 PHE A C 1
ATOM 2918 O O . PHE A 1 403 ? -6.119 3.371 13.241 1.00 98.69 403 PHE A O 1
ATOM 2925 N N . GLY A 1 404 ? -6.384 4.453 15.202 1.00 98.62 404 GLY A N 1
ATOM 2926 C CA . GLY A 1 404 ? -6.037 3.345 16.068 1.00 98.62 404 GLY A CA 1
ATOM 2927 C C . GLY A 1 404 ? -6.828 3.362 17.366 1.00 98.62 404 GLY A C 1
ATOM 2928 O O . GLY A 1 404 ? -7.275 4.411 17.830 1.00 98.62 404 GLY A O 1
ATOM 2929 N N . SER A 1 405 ? -6.984 2.172 17.929 1.00 98.62 405 SER A N 1
ATOM 2930 C CA . SER A 1 405 ? -7.643 1.923 19.201 1.00 98.62 405 SER A CA 1
ATOM 2931 C C . SER A 1 405 ? -6.708 1.134 20.090 1.00 98.62 405 SER A C 1
ATOM 2933 O O . SER A 1 405 ? -6.091 0.152 19.661 1.00 98.62 405 SER A O 1
ATOM 2935 N N . LEU A 1 406 ? -6.671 1.529 21.351 1.00 98.38 406 LEU A N 1
ATOM 2936 C CA . LEU A 1 406 ? -6.216 0.651 22.400 1.00 98.38 406 LEU A CA 1
ATOM 2937 C C . LEU A 1 406 ? -7.359 -0.259 22.856 1.00 98.38 406 LEU A C 1
ATOM 2939 O O . LEU A 1 406 ? -8.528 0.134 22.858 1.00 98.38 406 LEU A O 1
ATOM 2943 N N . LEU A 1 407 ? -7.010 -1.491 23.189 1.00 98.12 407 LEU A N 1
ATOM 2944 C CA . LEU A 1 407 ? -7.908 -2.572 23.554 1.00 98.12 407 LEU A CA 1
ATOM 2945 C C . LEU A 1 407 ? -7.362 -3.220 24.825 1.00 98.12 407 LEU A C 1
ATOM 2947 O O . LEU A 1 407 ? -6.145 -3.320 24.999 1.00 98.12 407 LEU A O 1
ATOM 2951 N N . THR A 1 408 ? -8.250 -3.677 25.697 1.00 97.50 408 THR A N 1
ATOM 2952 C CA . THR A 1 408 ? -7.883 -4.481 26.863 1.00 97.50 408 THR A CA 1
ATOM 2953 C C . THR A 1 408 ? -8.545 -5.844 26.773 1.00 97.50 408 THR A C 1
ATOM 2955 O O . THR A 1 408 ? -9.699 -5.923 26.348 1.00 97.50 408 THR A O 1
ATOM 2958 N N . ASP A 1 409 ? -7.796 -6.869 27.183 1.00 96.56 409 ASP A N 1
ATOM 2959 C CA . ASP A 1 409 ? -8.259 -8.258 27.270 1.00 96.56 409 ASP A CA 1
ATOM 2960 C C . ASP A 1 409 ? -8.480 -8.932 25.908 1.00 96.56 409 ASP A C 1
ATOM 2962 O O . ASP A 1 409 ? -9.469 -9.604 25.682 1.00 96.56 409 ASP A O 1
ATOM 2966 N N . VAL A 1 410 ? -7.576 -8.714 24.943 1.00 94.62 410 VAL A N 1
ATOM 2967 C CA . VAL A 1 410 ? -7.645 -9.433 23.657 1.00 94.62 410 VAL A CA 1
ATOM 2968 C C . VAL A 1 410 ? -6.943 -10.780 23.797 1.00 94.62 410 VAL A C 1
AT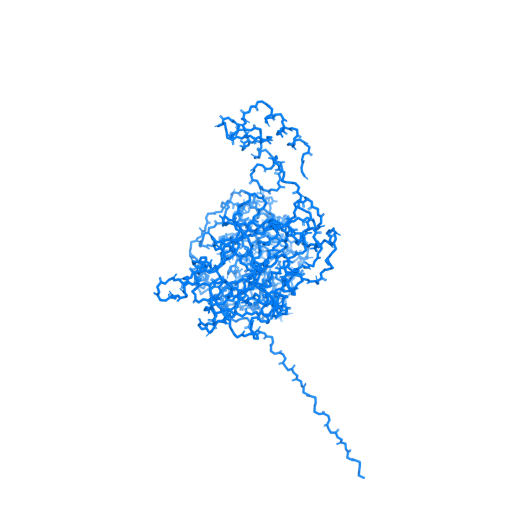OM 2970 O O . VAL A 1 410 ? -5.711 -10.823 23.784 1.00 94.62 410 VAL A O 1
ATOM 2973 N N . ASP A 1 411 ? -7.696 -11.876 23.821 1.00 87.12 411 ASP A N 1
ATOM 2974 C CA . ASP A 1 411 ? -7.129 -13.225 23.979 1.00 87.12 411 ASP A CA 1
ATOM 2975 C C . ASP A 1 411 ? -7.050 -14.017 22.669 1.00 87.12 411 ASP A C 1
ATOM 2977 O O . ASP A 1 411 ? -6.133 -14.814 22.431 1.00 87.12 411 ASP A O 1
ATOM 2981 N N . LEU A 1 412 ? -8.001 -13.790 21.763 1.00 79.38 412 LEU A N 1
ATOM 2982 C CA . LEU A 1 412 ? -8.100 -14.481 20.485 1.00 79.38 412 LEU A CA 1
ATOM 2983 C C . LEU A 1 412 ? -7.683 -13.570 19.336 1.00 79.38 412 LEU A C 1
ATOM 2985 O O . LEU A 1 412 ? -8.206 -12.482 19.126 1.00 79.38 412 LEU A O 1
ATOM 2989 N N . ARG A 1 413 ? -6.824 -14.086 18.452 1.00 77.50 413 ARG A N 1
ATOM 2990 C CA . ARG A 1 413 ? -6.334 -13.336 17.278 1.00 77.50 413 ARG A CA 1
ATOM 2991 C C . ARG A 1 413 ? -7.443 -12.842 16.337 1.00 77.50 413 ARG A C 1
ATOM 2993 O O . ARG A 1 413 ? -7.179 -12.003 15.492 1.00 77.50 413 ARG A O 1
ATOM 3000 N N . THR A 1 414 ? -8.658 -13.380 16.425 1.00 78.94 414 THR A N 1
ATOM 3001 C CA . THR A 1 414 ? -9.764 -13.020 15.520 1.00 78.94 414 THR A CA 1
ATOM 3002 C C . THR A 1 414 ? -10.916 -12.279 16.199 1.00 78.94 414 THR A C 1
ATOM 3004 O O . THR A 1 414 ? -11.858 -11.893 15.507 1.00 78.94 414 THR A O 1
ATOM 3007 N N . SER A 1 415 ? -10.854 -12.051 17.515 1.00 82.69 415 SER A N 1
ATOM 3008 C CA . SER A 1 415 ? -11.959 -11.469 18.286 1.00 82.69 415 SER A CA 1
ATOM 3009 C C . SER A 1 415 ? -12.070 -9.957 18.112 1.00 82.69 415 SER A C 1
ATOM 3011 O O . SER A 1 415 ? -13.167 -9.445 17.909 1.00 82.69 415 SER A O 1
ATOM 3013 N N . ALA A 1 416 ? -10.940 -9.247 18.114 1.00 89.81 416 ALA A N 1
ATOM 3014 C CA . ALA A 1 416 ? -10.890 -7.806 17.918 1.00 89.81 416 ALA A CA 1
ATOM 3015 C C . ALA A 1 416 ? -10.310 -7.427 16.549 1.00 89.81 416 ALA A C 1
ATOM 3017 O O . ALA A 1 416 ? -9.343 -8.028 16.066 1.00 89.81 416 ALA A O 1
ATOM 3018 N N . ARG A 1 417 ? -10.906 -6.421 15.902 1.00 93.19 417 ARG A N 1
ATOM 3019 C CA . ARG A 1 417 ? -10.426 -5.875 14.622 1.00 93.19 417 ARG A CA 1
ATOM 3020 C C . ARG A 1 417 ? -10.899 -4.449 14.378 1.00 93.19 417 ARG A C 1
ATOM 3022 O O . ARG A 1 417 ? -11.907 -4.026 14.944 1.00 93.19 417 ARG A O 1
ATOM 3029 N N . ILE A 1 418 ? -10.219 -3.761 13.468 1.00 97.50 418 ILE A N 1
ATOM 3030 C CA . ILE A 1 418 ? -10.657 -2.481 12.911 1.00 97.50 418 ILE A CA 1
ATOM 3031 C C . ILE A 1 418 ? -10.847 -2.648 11.402 1.00 97.50 418 ILE A C 1
ATOM 3033 O O . ILE A 1 418 ? -9.928 -3.053 10.688 1.00 97.50 418 ILE A O 1
ATOM 3037 N N . ASP A 1 419 ? -12.053 -2.337 10.939 1.00 86.56 419 ASP A N 1
ATOM 3038 C CA . ASP A 1 419 ? -12.388 -2.178 9.530 1.00 86.56 419 ASP A CA 1
ATOM 3039 C C . ASP A 1 419 ? -12.256 -0.680 9.183 1.00 86.56 419 ASP A C 1
ATOM 3041 O O . ASP A 1 419 ? -12.840 0.172 9.855 1.00 86.56 419 ASP A O 1
ATOM 3045 N N . TYR A 1 420 ? -11.473 -0.353 8.158 1.00 92.44 420 TYR A N 1
ATOM 3046 C CA . TYR A 1 420 ? -11.190 1.005 7.685 1.00 92.44 420 TYR A CA 1
ATOM 3047 C C . TYR A 1 420 ? -11.938 1.252 6.382 1.00 92.44 420 TYR A C 1
ATOM 3049 O O . TYR A 1 420 ? -11.830 0.427 5.476 1.00 92.44 420 TYR A O 1
ATOM 3057 N N . LEU A 1 421 ? -12.690 2.350 6.274 1.00 82.44 421 LEU A N 1
ATOM 3058 C CA . LEU A 1 421 ? -13.602 2.570 5.154 1.00 82.44 421 LEU A CA 1
ATOM 3059 C C . LEU A 1 421 ? -13.443 3.953 4.513 1.00 82.44 421 LEU A C 1
ATOM 3061 O O . LEU A 1 421 ? -13.261 4.968 5.193 1.00 82.44 421 LEU A O 1
ATOM 3065 N N . ASP A 1 422 ? -13.554 3.992 3.188 1.00 76.31 422 ASP A N 1
ATOM 3066 C CA . ASP A 1 422 ? -13.556 5.238 2.423 1.00 76.31 422 ASP A CA 1
ATOM 3067 C C . ASP A 1 422 ? -14.891 6.002 2.565 1.00 76.31 422 ASP A C 1
ATOM 3069 O O . ASP A 1 422 ? -15.838 5.574 3.235 1.00 76.31 422 ASP A O 1
ATOM 3073 N N . GLN A 1 423 ? -14.983 7.157 1.906 1.00 73.81 423 GLN A N 1
ATOM 3074 C CA . GLN A 1 423 ? -16.180 8.007 1.891 1.00 73.81 423 GLN A CA 1
ATOM 3075 C C . GLN A 1 423 ? -17.416 7.354 1.242 1.00 73.81 423 GLN A C 1
ATOM 3077 O O . GLN A 1 423 ? -18.536 7.801 1.486 1.00 73.81 423 GLN A O 1
ATOM 3082 N N . ARG A 1 424 ? -17.237 6.309 0.425 1.00 66.75 424 ARG A N 1
ATOM 3083 C CA . ARG A 1 424 ? -18.321 5.533 -0.200 1.00 66.75 424 ARG A CA 1
ATOM 3084 C C . ARG A 1 424 ? -18.719 4.314 0.644 1.00 66.75 424 ARG A C 1
ATOM 3086 O O . ARG A 1 424 ? -19.671 3.623 0.293 1.00 66.75 424 ARG A O 1
ATOM 3093 N N . GLY A 1 425 ? -18.029 4.065 1.760 1.00 68.62 425 GLY A N 1
ATOM 3094 C CA . GLY A 1 425 ? -18.241 2.898 2.612 1.00 68.62 425 GLY A CA 1
ATOM 3095 C C . GLY A 1 425 ? -17.567 1.628 2.089 1.00 68.62 425 GLY A C 1
ATOM 3096 O O . GLY A 1 425 ? -17.903 0.537 2.550 1.00 68.62 425 GLY A O 1
ATOM 3097 N N . ASN A 1 426 ? -16.627 1.736 1.146 1.00 68.31 426 ASN A N 1
ATOM 3098 C CA . ASN A 1 426 ? -15.829 0.594 0.716 1.00 68.31 426 ASN A CA 1
ATOM 3099 C C . ASN A 1 426 ? -14.749 0.293 1.750 1.00 68.31 426 ASN A C 1
ATOM 3101 O O . ASN A 1 426 ? -14.139 1.200 2.316 1.00 68.31 426 ASN A O 1
ATOM 3105 N N . LEU A 1 427 ? -14.479 -0.994 1.960 1.00 60.38 427 LEU A N 1
ATOM 3106 C CA . LEU A 1 427 ? -13.409 -1.444 2.839 1.00 60.38 427 LEU A CA 1
ATOM 3107 C C . LEU A 1 427 ? -12.042 -1.140 2.209 1.00 60.38 427 LEU A C 1
ATOM 3109 O O . LEU A 1 427 ? -11.702 -1.692 1.165 1.00 60.38 427 LEU A O 1
ATOM 3113 N N . LEU A 1 428 ? -11.254 -0.308 2.881 1.00 68.56 428 LEU A N 1
ATOM 3114 C CA . LEU A 1 428 ? -9.854 -0.033 2.561 1.00 68.56 428 LEU A CA 1
ATOM 3115 C C . LEU A 1 428 ? -8.937 -1.111 3.144 1.00 68.56 428 LEU A C 1
ATOM 3117 O O . LEU A 1 428 ? -8.051 -1.623 2.467 1.00 68.56 428 LEU A O 1
ATOM 3121 N N . ALA A 1 429 ? -9.171 -1.478 4.405 1.00 77.88 429 ALA A N 1
ATOM 3122 C CA . ALA A 1 429 ? -8.449 -2.538 5.099 1.00 77.88 429 ALA A CA 1
ATOM 3123 C C . ALA A 1 429 ? -9.298 -3.120 6.236 1.00 77.88 429 ALA A C 1
ATOM 3125 O O . ALA A 1 429 ? -10.094 -2.411 6.845 1.00 77.88 429 ALA A O 1
ATOM 3126 N N . SER A 1 430 ? -9.095 -4.397 6.558 1.00 81.38 430 SER A N 1
ATOM 3127 C CA . SER A 1 430 ? -9.626 -5.036 7.768 1.00 81.38 430 SER A CA 1
ATOM 3128 C C . SER A 1 430 ? -8.476 -5.727 8.480 1.00 81.38 430 SER A C 1
ATOM 3130 O O . SER A 1 430 ? -7.807 -6.580 7.892 1.00 81.38 430 SER A O 1
ATOM 3132 N N . ILE A 1 431 ? -8.191 -5.306 9.711 1.00 80.00 431 ILE A N 1
ATOM 3133 C CA . ILE A 1 431 ? -6.991 -5.734 10.431 1.00 80.00 431 ILE A CA 1
ATOM 3134 C C . ILE A 1 431 ? -7.382 -6.214 11.817 1.00 80.00 431 ILE A C 1
ATOM 3136 O O . ILE A 1 431 ? -8.072 -5.518 12.557 1.00 80.00 431 ILE A O 1
ATOM 3140 N N . HIS A 1 432 ? -6.917 -7.407 12.171 1.00 85.56 432 HIS A N 1
ATOM 3141 C CA . HIS A 1 432 ? -7.105 -7.971 13.497 1.00 85.56 432 HIS A CA 1
ATOM 3142 C C . HIS A 1 432 ? -6.078 -7.436 14.493 1.00 85.56 432 HIS A C 1
ATOM 3144 O O . HIS A 1 432 ? -4.902 -7.276 14.158 1.00 85.56 432 HIS A O 1
ATOM 3150 N N . ALA A 1 433 ? -6.520 -7.193 15.726 1.00 82.25 433 ALA A N 1
ATOM 3151 C CA . ALA A 1 433 ? -5.613 -6.868 16.815 1.00 82.25 433 ALA A CA 1
ATOM 3152 C C . ALA A 1 433 ? -4.798 -8.108 17.214 1.00 82.25 433 ALA A C 1
ATOM 3154 O O . ALA A 1 433 ? -5.239 -9.251 17.066 1.00 82.25 433 ALA A O 1
ATOM 3155 N N . LEU A 1 434 ? -3.587 -7.882 17.719 1.00 80.69 434 LEU A N 1
ATOM 3156 C CA . LEU A 1 434 ? -2.772 -8.961 18.266 1.00 80.69 434 LEU A CA 1
ATOM 3157 C C . LEU A 1 434 ? -3.242 -9.298 19.686 1.00 80.69 434 LEU A C 1
ATOM 3159 O O . LEU A 1 434 ? -3.484 -8.367 20.457 1.00 80.69 434 LEU A O 1
ATOM 3163 N N . PRO A 1 435 ? -3.332 -10.590 20.050 1.00 82.12 435 PRO A N 1
ATOM 3164 C CA . PRO A 1 435 ? -3.602 -10.980 21.424 1.00 82.12 435 PRO A CA 1
ATOM 3165 C C . PRO A 1 435 ? -2.526 -10.494 22.382 1.00 82.12 435 PRO A C 1
ATOM 3167 O O . PRO A 1 435 ? -1.349 -10.429 22.011 1.00 82.12 435 PRO A O 1
ATOM 3170 N N . GLY A 1 436 ? -2.951 -10.203 23.602 1.00 80.81 436 GLY A N 1
ATOM 3171 C CA . GLY A 1 436 ? -2.097 -9.863 24.718 1.00 80.81 436 GLY A CA 1
ATOM 3172 C C . GLY A 1 436 ? -1.190 -11.011 25.172 1.00 80.81 436 GLY A C 1
ATOM 3173 O O . GLY A 1 436 ? -1.438 -12.185 24.904 1.00 80.81 436 GLY A O 1
ATOM 3174 N N . THR A 1 437 ? -0.124 -10.677 25.900 1.00 78.31 437 THR A N 1
ATOM 3175 C CA . THR A 1 437 ? 0.779 -11.676 26.508 1.00 78.31 437 THR A CA 1
ATOM 3176 C C . THR A 1 437 ? 0.253 -12.277 27.817 1.00 78.31 437 THR A C 1
ATOM 3178 O O . THR A 1 437 ? 0.718 -13.344 28.222 1.00 78.31 437 THR A O 1
ATOM 3181 N N . GLY A 1 438 ? -0.694 -11.607 28.480 1.00 76.88 438 GLY A N 1
ATOM 3182 C CA . GLY A 1 438 ? -1.455 -12.128 29.620 1.00 76.88 438 GLY A CA 1
ATOM 3183 C C . GLY A 1 438 ? -2.843 -12.591 29.181 1.00 76.88 438 GLY A C 1
ATOM 3184 O O . GLY A 1 438 ? -3.366 -12.048 28.215 1.00 76.88 438 GLY A O 1
ATOM 3185 N N . ALA A 1 439 ? -3.403 -13.575 29.889 1.00 75.25 439 ALA A N 1
ATOM 3186 C CA . ALA A 1 439 ? -4.747 -14.105 29.627 1.00 75.25 439 ALA A CA 1
ATOM 3187 C C . ALA A 1 439 ? -5.872 -13.230 30.197 1.00 75.25 439 ALA A C 1
ATOM 3189 O O . ALA A 1 439 ? -7.021 -13.424 29.850 1.00 75.25 439 ALA A O 1
ATOM 3190 N N . GLU A 1 440 ? -5.549 -12.315 31.111 1.00 89.06 440 GLU A N 1
ATOM 3191 C CA . GLU A 1 440 ? -6.488 -11.330 31.626 1.00 89.06 440 GLU A CA 1
ATOM 3192 C C . GLU A 1 440 ? -5.777 -9.986 31.761 1.00 89.06 440 GLU A C 1
ATOM 3194 O O . GLU A 1 440 ? -4.561 -9.924 31.999 1.00 89.06 440 GLU A O 1
ATOM 3199 N N . GLN A 1 441 ? -6.529 -8.894 31.645 1.00 93.62 441 GLN A N 1
ATOM 3200 C CA . GLN A 1 441 ? -6.033 -7.524 31.798 1.00 93.62 441 GLN A CA 1
ATOM 3201 C C . GLN A 1 441 ? -4.877 -7.208 30.857 1.00 93.62 441 GLN A C 1
ATOM 3203 O O . GLN A 1 441 ? -4.081 -6.309 31.117 1.00 93.62 441 GLN A O 1
ATOM 3208 N N . SER A 1 442 ? -4.742 -7.920 29.747 1.00 93.88 442 SER A N 1
ATOM 3209 C CA . SER A 1 442 ? -3.722 -7.591 28.767 1.00 93.88 442 SER A CA 1
ATOM 3210 C C . SER A 1 442 ? -4.069 -6.280 28.051 1.00 93.88 442 SER A C 1
ATOM 3212 O O . SER A 1 442 ? -5.209 -5.810 28.095 1.00 93.88 442 SER A O 1
ATOM 3214 N N . LEU A 1 443 ? -3.065 -5.633 27.453 1.00 96.81 443 LEU A N 1
ATOM 3215 C CA . LEU A 1 443 ? -3.282 -4.483 26.572 1.00 96.81 443 LEU A CA 1
ATOM 3216 C C . LEU A 1 443 ? -2.841 -4.846 25.165 1.00 96.81 443 LEU A C 1
ATOM 3218 O O . LEU A 1 443 ? -1.785 -5.452 24.981 1.00 96.81 443 LEU A O 1
ATOM 3222 N N . SER A 1 444 ? -3.618 -4.382 24.197 1.00 97.00 444 SER A N 1
ATOM 3223 C CA . SER A 1 444 ? -3.290 -4.454 22.784 1.00 97.00 444 SER A CA 1
ATOM 3224 C C . SER A 1 444 ? -3.516 -3.099 22.132 1.00 97.00 444 SER A C 1
ATOM 3226 O O . SER A 1 444 ? -4.457 -2.378 22.454 1.00 97.00 444 SER A O 1
ATOM 3228 N N . PHE A 1 445 ? -2.665 -2.749 21.177 1.00 98.50 445 PHE A N 1
ATOM 3229 C CA . PHE A 1 445 ? -2.874 -1.615 20.291 1.00 98.50 445 PHE A CA 1
ATOM 3230 C C . PHE A 1 445 ? -3.027 -2.106 18.858 1.00 98.50 445 PHE A C 1
ATOM 3232 O O . PHE A 1 445 ? -2.276 -2.979 18.415 1.00 98.50 445 PHE A O 1
ATOM 3239 N N . LEU A 1 446 ? -3.962 -1.505 18.128 1.00 97.38 446 LEU A N 1
ATOM 3240 C CA . LEU A 1 446 ? -4.062 -1.625 16.682 1.00 97.38 446 LEU A CA 1
ATOM 3241 C C . LEU A 1 446 ? -4.347 -0.248 16.085 1.00 97.38 446 LEU A C 1
ATOM 3243 O O . LEU A 1 446 ? -5.343 0.385 16.425 1.00 97.38 446 LEU A O 1
ATOM 3247 N N . GLY A 1 447 ? -3.507 0.182 15.151 1.00 97.88 447 GLY A N 1
ATOM 3248 C CA . GLY A 1 447 ? -3.706 1.371 14.339 1.00 97.88 447 GLY A CA 1
ATOM 3249 C C . GLY A 1 447 ? -3.197 1.182 12.919 1.00 97.88 447 GLY A C 1
ATOM 3250 O O . GLY A 1 447 ? -2.360 0.322 12.648 1.00 97.88 447 GLY A O 1
ATOM 3251 N N . ALA A 1 448 ? -3.708 1.998 12.005 1.00 95.56 448 ALA A N 1
ATOM 3252 C CA . ALA A 1 448 ? -3.292 1.988 10.613 1.00 95.56 448 ALA A CA 1
ATOM 3253 C C . ALA A 1 448 ? -3.231 3.423 10.079 1.00 95.56 448 ALA A C 1
ATOM 3255 O O . ALA A 1 448 ? -4.114 4.237 10.369 1.00 95.56 448 ALA A O 1
ATOM 3256 N N . HIS A 1 449 ? -2.160 3.735 9.352 1.00 93.62 449 HIS A N 1
ATOM 3257 C CA . HIS A 1 449 ? -1.911 5.037 8.739 1.00 93.62 449 HIS A CA 1
ATOM 3258 C C . HIS A 1 449 ? -1.921 4.903 7.218 1.00 93.62 449 HIS A C 1
ATOM 3260 O O . HIS A 1 449 ? -1.212 4.059 6.668 1.00 93.62 449 HIS A O 1
ATOM 3266 N N . PHE A 1 450 ? -2.712 5.752 6.575 1.00 84.56 450 PHE A N 1
ATOM 3267 C CA . PHE A 1 450 ? -2.983 5.755 5.149 1.00 84.56 450 PHE A CA 1
ATOM 3268 C C . PHE A 1 450 ? -2.321 6.953 4.470 1.00 84.56 450 PHE A C 1
ATOM 3270 O O . PHE A 1 450 ? -2.151 8.023 5.062 1.00 84.56 450 PHE A O 1
ATOM 3277 N N . SER A 1 451 ? -1.987 6.794 3.193 1.00 73.94 451 SER A N 1
ATOM 3278 C CA . SER A 1 451 ? -1.691 7.913 2.303 1.00 73.94 451 SER A CA 1
ATOM 3279 C C . SER A 1 451 ? -2.898 8.863 2.255 1.00 73.94 451 SER A C 1
ATOM 3281 O O . SER A 1 451 ? -4.043 8.396 2.300 1.00 73.94 451 SER A O 1
ATOM 3283 N N . PRO A 1 452 ? -2.687 10.186 2.100 1.00 64.75 452 PRO A N 1
ATOM 3284 C CA . PRO A 1 452 ? -3.774 11.161 1.962 1.00 64.75 452 PRO A CA 1
ATOM 3285 C C . PRO A 1 452 ? -4.813 10.824 0.877 1.00 64.75 452 PRO A C 1
ATOM 3287 O O . PRO A 1 452 ? -5.948 11.290 0.951 1.00 64.75 452 PRO A O 1
ATOM 3290 N N . ASP A 1 453 ? -4.448 9.997 -0.105 1.00 60.28 453 ASP A N 1
ATOM 3291 C CA . ASP A 1 453 ? -5.296 9.636 -1.245 1.00 60.28 453 ASP A CA 1
ATOM 3292 C C . ASP A 1 453 ? -6.492 8.740 -0.874 1.00 60.28 453 ASP A C 1
ATOM 3294 O O . ASP A 1 453 ? -7.521 8.788 -1.546 1.00 60.28 453 ASP A O 1
ATOM 3298 N N . TYR A 1 454 ? -6.404 7.951 0.205 1.00 64.44 454 TYR A N 1
ATOM 3299 C CA . TYR A 1 454 ? -7.434 6.957 0.549 1.00 64.44 454 TYR A CA 1
ATOM 3300 C C . TYR A 1 454 ? -8.644 7.532 1.291 1.00 64.44 454 TYR A C 1
ATOM 3302 O O . TYR A 1 454 ? -9.633 6.822 1.468 1.00 64.44 454 TYR A O 1
ATOM 3310 N N . LYS A 1 455 ? -8.586 8.810 1.702 1.00 73.50 455 LYS A N 1
ATOM 3311 C CA . LYS A 1 455 ? -9.709 9.546 2.310 1.00 73.50 455 LYS A CA 1
ATOM 3312 C C . LYS A 1 455 ? -10.491 8.700 3.333 1.00 73.50 455 LYS A C 1
ATOM 3314 O O . LYS A 1 455 ? -11.697 8.494 3.186 1.00 73.50 455 LYS A O 1
ATOM 3319 N N . LEU A 1 456 ? -9.805 8.195 4.363 1.00 87.81 456 LEU A N 1
ATOM 3320 C CA . LEU A 1 456 ? -10.415 7.379 5.421 1.00 87.81 456 LEU A CA 1
ATOM 3321 C C . LEU A 1 456 ? -11.516 8.183 6.128 1.00 87.81 456 LEU A C 1
ATOM 3323 O O . LEU A 1 456 ? -11.225 9.106 6.889 1.00 87.81 456 LEU A O 1
ATOM 3327 N N . ALA A 1 457 ? -12.773 7.840 5.856 1.00 87.69 457 ALA A N 1
ATOM 3328 C CA . ALA A 1 457 ? -13.939 8.634 6.245 1.00 87.69 457 ALA A CA 1
ATOM 3329 C C . ALA A 1 457 ? -14.680 8.050 7.452 1.00 87.69 457 ALA A C 1
ATOM 3331 O O . ALA A 1 457 ? -15.351 8.775 8.189 1.00 87.69 457 ALA A O 1
ATOM 3332 N N . ASN A 1 458 ? -14.564 6.739 7.668 1.00 93.19 458 ASN A N 1
ATOM 3333 C CA . ASN A 1 458 ? -15.082 6.087 8.861 1.00 93.19 458 ASN A CA 1
ATOM 3334 C C . ASN A 1 458 ? -14.304 4.806 9.181 1.00 93.19 458 ASN A C 1
ATOM 3336 O O . ASN A 1 458 ? -13.642 4.214 8.329 1.00 93.19 458 ASN A O 1
ATOM 3340 N N . VAL A 1 459 ? -14.388 4.389 10.438 1.00 98.06 459 VAL A N 1
ATOM 3341 C CA . VAL A 1 459 ? -13.839 3.116 10.913 1.00 98.06 459 VAL A CA 1
ATOM 3342 C C . VAL A 1 459 ? -14.886 2.362 11.704 1.00 98.06 459 VAL A C 1
ATOM 3344 O O . VAL A 1 459 ? -15.726 2.966 12.371 1.00 98.06 459 VAL A O 1
ATOM 3347 N N . LYS A 1 460 ? -14.809 1.037 11.680 1.00 98.06 460 LYS A N 1
ATOM 3348 C CA . LYS A 1 460 ? -15.610 0.163 12.530 1.00 98.06 460 LYS A CA 1
ATOM 3349 C C . LYS A 1 460 ? -14.692 -0.703 13.377 1.00 98.06 460 LYS A C 1
ATOM 3351 O O . LYS A 1 460 ? -13.996 -1.573 12.863 1.00 98.06 460 LYS A O 1
ATOM 3356 N N . VAL A 1 461 ? -14.727 -0.487 14.684 1.00 98.62 461 VAL A N 1
ATOM 3357 C CA . VAL A 1 461 ? -14.044 -1.328 15.666 1.00 98.62 461 VAL A CA 1
ATOM 3358 C C . VAL A 1 461 ? -14.989 -2.453 16.069 1.00 98.62 461 VAL A C 1
ATOM 3360 O O . VAL A 1 461 ? -16.147 -2.204 16.397 1.00 98.62 461 VAL A O 1
ATOM 3363 N N . THR A 1 462 ? -14.510 -3.692 16.022 1.00 97.94 462 THR A N 1
ATOM 3364 C CA . THR A 1 462 ? -15.157 -4.841 16.664 1.00 97.94 462 THR A CA 1
ATOM 3365 C C . THR A 1 462 ? -14.332 -5.211 17.890 1.00 97.94 462 THR A C 1
ATOM 3367 O O . THR A 1 462 ? -13.150 -5.515 17.738 1.00 97.94 462 THR A O 1
ATOM 3370 N N . SER A 1 463 ? -14.930 -5.167 19.079 1.00 96.81 463 SER A N 1
ATOM 3371 C CA . SER A 1 463 ? -14.303 -5.496 20.359 1.00 96.81 463 SER A CA 1
ATOM 3372 C C . SER A 1 463 ? -14.802 -6.852 20.863 1.00 96.81 463 SER A C 1
ATOM 3374 O O . SER A 1 463 ? -15.898 -6.953 21.419 1.00 96.81 463 SER A O 1
ATOM 3376 N N . GLY A 1 464 ? -13.999 -7.895 20.661 1.00 94.75 464 GLY A N 1
ATOM 3377 C CA . GLY A 1 464 ? -14.290 -9.230 21.176 1.00 94.75 464 GLY A CA 1
ATOM 3378 C C . GLY A 1 464 ? -15.287 -10.019 20.323 1.00 94.75 464 GLY A C 1
ATOM 3379 O O . GLY A 1 464 ? -15.854 -9.528 19.338 1.00 94.75 464 GLY A O 1
ATOM 3380 N N . THR A 1 465 ? -15.528 -11.271 20.710 1.00 94.62 465 THR A N 1
ATOM 3381 C CA . THR A 1 465 ? -16.522 -12.135 20.050 1.00 94.62 465 THR A CA 1
ATOM 3382 C C . THR A 1 465 ? -17.926 -11.962 20.623 1.00 94.62 465 THR A C 1
ATOM 3384 O O . THR A 1 465 ? -18.900 -12.271 19.934 1.00 94.62 465 THR A O 1
ATOM 3387 N N . THR A 1 466 ? -18.049 -11.460 21.857 1.00 97.19 466 THR A N 1
ATOM 3388 C CA . THR A 1 466 ? -19.326 -11.334 22.574 1.00 97.19 466 THR A CA 1
ATOM 3389 C C . THR A 1 466 ? -19.443 -9.973 23.260 1.00 97.19 466 THR A C 1
ATOM 3391 O O . THR A 1 466 ? -18.482 -9.466 23.826 1.00 97.19 466 THR A O 1
ATOM 3394 N N . ALA A 1 467 ? -20.630 -9.364 23.199 1.00 97.38 467 ALA A N 1
ATOM 3395 C CA . ALA A 1 467 ? -20.887 -8.083 23.850 1.00 97.38 467 ALA A CA 1
ATOM 3396 C C . ALA A 1 467 ? -20.945 -8.236 25.377 1.00 97.38 467 ALA A C 1
ATOM 3398 O O . ALA A 1 467 ? -21.471 -9.230 25.882 1.00 97.38 467 ALA A O 1
ATOM 3399 N N . LEU A 1 468 ? -20.484 -7.212 26.100 1.00 98.00 468 LEU A N 1
ATOM 3400 C CA . LEU A 1 468 ? -20.577 -7.172 27.558 1.00 98.00 468 LEU A CA 1
ATOM 3401 C C . LEU A 1 468 ? -22.046 -7.184 28.003 1.00 98.00 468 LEU A C 1
ATOM 3403 O O . LEU A 1 468 ? -22.869 -6.410 27.502 1.00 98.00 468 LEU A O 1
ATOM 3407 N N . ALA A 1 469 ? -22.377 -8.060 28.949 1.00 97.38 469 ALA A N 1
ATOM 3408 C CA . ALA A 1 469 ? -23.721 -8.185 29.504 1.00 97.38 469 ALA A CA 1
ATOM 3409 C C . ALA A 1 469 ? -23.685 -8.905 30.859 1.00 97.38 469 ALA A C 1
ATOM 3411 O O . ALA A 1 469 ? -22.792 -9.702 31.129 1.00 97.38 469 ALA A O 1
ATOM 3412 N N . ALA A 1 470 ? -24.690 -8.660 31.701 1.00 96.81 470 ALA A N 1
ATOM 3413 C CA . ALA A 1 470 ? -24.788 -9.315 33.003 1.00 96.81 470 ALA A CA 1
ATOM 3414 C C . ALA A 1 470 ? -24.807 -10.849 32.858 1.00 96.81 470 ALA A C 1
ATOM 3416 O O . ALA A 1 470 ? -25.633 -11.394 32.118 1.00 96.81 470 ALA A O 1
ATOM 3417 N N . GLY A 1 471 ? -23.918 -11.543 33.574 1.00 95.56 471 GLY A N 1
ATOM 3418 C CA . GLY A 1 471 ? -23.776 -12.998 33.525 1.00 95.56 471 GLY A CA 1
ATOM 3419 C C . GLY A 1 471 ? -23.022 -13.540 32.304 1.00 95.56 471 GLY A C 1
ATOM 3420 O O . GLY A 1 471 ? -22.929 -14.760 32.160 1.00 95.56 471 GLY A O 1
ATOM 3421 N N . VAL A 1 472 ? -22.491 -12.678 31.429 1.00 96.75 472 VAL A N 1
ATOM 3422 C CA . VAL A 1 472 ? -21.592 -13.076 30.337 1.00 96.75 472 VAL A CA 1
ATOM 3423 C C . VAL A 1 472 ? -20.161 -13.053 30.863 1.00 96.75 472 VAL A C 1
ATOM 3425 O O . VAL A 1 472 ? -19.638 -11.988 31.181 1.00 96.75 472 VAL A O 1
ATOM 3428 N N . ILE A 1 473 ? -19.545 -14.232 30.942 1.00 94.81 473 ILE A N 1
ATOM 3429 C CA . ILE A 1 473 ? -18.210 -14.451 31.509 1.00 94.81 473 ILE A CA 1
ATOM 3430 C C . ILE A 1 473 ? -17.244 -14.882 30.403 1.00 94.81 473 ILE A C 1
ATOM 3432 O O . ILE A 1 473 ? -17.635 -15.645 29.516 1.00 94.81 473 ILE A O 1
ATOM 3436 N N . GLU A 1 474 ? -15.998 -14.417 30.498 1.00 94.31 474 GLU A N 1
ATOM 3437 C CA . GLU A 1 474 ? -14.881 -14.817 29.638 1.00 94.31 474 GLU A CA 1
ATOM 3438 C C . GLU A 1 474 ? -14.749 -16.344 29.568 1.00 94.31 474 GLU A C 1
ATOM 3440 O O . GLU A 1 474 ? -14.824 -17.052 30.579 1.00 94.31 474 GLU A O 1
ATOM 3445 N N . ASN A 1 475 ? -14.608 -16.869 28.352 1.00 92.88 475 ASN A N 1
ATOM 3446 C CA . ASN A 1 475 ? -14.414 -18.292 28.110 1.00 92.88 475 ASN A CA 1
ATOM 3447 C C . ASN A 1 475 ? -13.727 -18.479 26.760 1.00 92.88 475 ASN A C 1
ATOM 3449 O O . ASN A 1 475 ? -14.315 -18.999 25.801 1.00 92.88 475 ASN A O 1
ATOM 3453 N N . THR A 1 476 ? -12.458 -18.093 26.714 1.00 86.62 476 THR A N 1
ATOM 3454 C CA . THR A 1 476 ? -11.599 -18.164 25.534 1.00 86.62 476 THR A CA 1
ATOM 3455 C C . THR A 1 476 ? -11.604 -19.561 24.902 1.00 86.62 476 THR A C 1
ATOM 3457 O O . THR A 1 476 ? -11.692 -19.713 23.683 1.00 86.62 476 THR A O 1
ATOM 3460 N N . ALA A 1 477 ? -11.602 -20.619 25.728 1.00 86.38 477 ALA A N 1
ATOM 3461 C CA . ALA A 1 477 ? -11.663 -22.013 25.273 1.00 86.38 477 ALA A CA 1
ATOM 3462 C C . ALA A 1 477 ? -13.001 -22.375 24.598 1.00 86.38 477 ALA A C 1
ATOM 3464 O O . ALA A 1 477 ? -13.046 -23.247 23.730 1.00 86.38 477 ALA A O 1
ATOM 3465 N N . GLY A 1 478 ? -14.089 -21.711 24.995 1.00 88.62 478 GLY A N 1
ATOM 3466 C CA . GLY A 1 478 ? -15.407 -21.789 24.369 1.00 88.62 478 GLY A CA 1
ATOM 3467 C C . GLY A 1 478 ? -15.635 -20.771 23.247 1.00 88.62 478 GLY A C 1
ATOM 3468 O O . GLY A 1 478 ? -16.729 -20.750 22.687 1.00 88.62 478 GLY A O 1
ATOM 3469 N N . GLY A 1 479 ? -14.636 -19.945 22.914 1.00 86.19 479 GLY A N 1
ATOM 3470 C CA . GLY A 1 479 ? -14.710 -18.914 21.875 1.00 86.19 479 GLY A CA 1
ATOM 3471 C C . GLY A 1 479 ? -15.384 -17.604 22.302 1.00 86.19 479 GLY A C 1
ATOM 3472 O O . GLY A 1 479 ? -15.659 -16.765 21.441 1.00 86.19 479 GLY A O 1
ATOM 3473 N N . ILE A 1 480 ? -15.667 -17.425 23.594 1.00 94.44 480 ILE A N 1
ATOM 3474 C CA . ILE A 1 480 ? -16.120 -16.147 24.157 1.00 94.44 480 ILE A CA 1
ATOM 3475 C C . ILE A 1 480 ? -14.871 -15.388 24.573 1.00 94.44 480 ILE A C 1
ATOM 3477 O O . ILE A 1 480 ? -14.169 -15.889 25.433 1.00 94.44 480 ILE A O 1
ATOM 3481 N N . ASP A 1 481 ? -14.632 -14.241 23.949 1.00 95.06 481 ASP A N 1
ATOM 3482 C CA . ASP A 1 481 ? -13.545 -13.310 24.253 1.00 95.06 481 ASP A CA 1
ATOM 3483 C C . ASP A 1 481 ? -14.175 -11.918 24.402 1.00 95.06 481 ASP A C 1
ATOM 3485 O O . ASP A 1 481 ? -14.840 -11.423 23.473 1.00 95.06 481 ASP A O 1
ATOM 3489 N N . LEU A 1 482 ? -14.074 -11.359 25.604 1.00 97.88 482 LEU A N 1
ATOM 3490 C CA . LEU A 1 482 ? -14.642 -10.085 26.009 1.00 97.88 482 LEU A CA 1
ATOM 3491 C C . LEU A 1 482 ? -13.560 -9.014 25.940 1.00 97.88 482 LEU A C 1
ATOM 3493 O O . LEU A 1 482 ? -12.614 -9.032 26.701 1.00 97.88 482 LEU A O 1
ATOM 3497 N N . VAL A 1 483 ? -13.754 -8.011 25.085 1.00 98.19 483 VAL A N 1
ATOM 3498 C CA . VAL A 1 483 ? -12.774 -6.933 24.895 1.00 98.19 483 VAL A CA 1
ATOM 3499 C C . VAL A 1 483 ? -13.443 -5.594 25.158 1.00 98.19 483 VAL A C 1
ATOM 3501 O O . VAL A 1 483 ? -14.541 -5.327 24.658 1.00 98.19 483 VAL A O 1
ATOM 3504 N N . ALA A 1 484 ? -12.754 -4.716 25.882 1.00 98.06 484 ALA A N 1
ATOM 3505 C CA . ALA A 1 484 ? -13.124 -3.309 26.011 1.00 98.06 484 ALA A CA 1
ATOM 3506 C C . ALA A 1 484 ? -12.104 -2.408 25.300 1.00 98.06 484 ALA A C 1
ATOM 3508 O O . ALA A 1 484 ? -10.964 -2.800 25.049 1.00 98.06 484 ALA A O 1
ATOM 3509 N N . MET A 1 485 ? -12.526 -1.195 24.949 1.00 98.44 485 MET A N 1
ATOM 3510 C CA . MET A 1 485 ? -11.673 -0.201 24.298 1.00 98.44 485 MET A CA 1
ATOM 3511 C C . MET A 1 485 ? -11.219 0.859 25.301 1.00 98.44 485 MET A C 1
ATOM 3513 O O . MET A 1 485 ? -11.935 1.173 26.252 1.00 98.44 485 MET A O 1
ATOM 3517 N N . ASP A 1 486 ? -10.053 1.436 25.048 1.00 97.31 486 ASP A N 1
ATOM 3518 C CA . ASP A 1 486 ? -9.541 2.618 25.742 1.00 97.31 486 ASP A CA 1
ATOM 3519 C C . ASP A 1 486 ? -9.201 3.690 24.684 1.00 97.31 486 ASP A C 1
ATOM 3521 O O . ASP A 1 486 ? -9.962 3.859 23.727 1.00 97.31 486 ASP A O 1
ATOM 3525 N N . ASP A 1 487 ? -8.097 4.418 24.844 1.00 98.00 487 ASP A N 1
ATOM 3526 C CA . ASP A 1 487 ? -7.590 5.455 23.945 1.00 98.00 487 ASP A CA 1
ATOM 3527 C C . ASP A 1 487 ? -7.893 5.225 22.451 1.00 98.00 487 ASP A C 1
ATOM 3529 O O . ASP A 1 487 ? -7.412 4.274 21.824 1.00 98.00 487 ASP A O 1
ATOM 3533 N N . PHE A 1 488 ? -8.625 6.165 21.847 1.00 98.62 488 PHE A N 1
ATOM 3534 C CA . PHE A 1 488 ? -8.695 6.321 20.393 1.00 98.62 488 PHE A CA 1
ATOM 3535 C C . PHE A 1 488 ? -7.723 7.405 19.943 1.00 98.62 488 PHE A C 1
ATOM 3537 O O . PHE A 1 488 ? -7.716 8.511 20.483 1.00 98.62 488 PHE A O 1
ATOM 3544 N N . ILE A 1 489 ? -6.945 7.117 18.904 1.00 98.75 489 ILE A N 1
ATOM 3545 C CA . ILE A 1 489 ? -5.947 8.028 18.336 1.00 98.75 489 ILE A CA 1
ATOM 3546 C C . ILE A 1 489 ? -6.196 8.102 16.835 1.00 98.75 489 ILE A C 1
ATOM 3548 O O . ILE A 1 489 ? -6.315 7.073 16.174 1.00 98.75 489 ILE A O 1
ATOM 3552 N N . TYR A 1 490 ? -6.287 9.302 16.275 1.00 98.62 490 TYR A N 1
ATOM 3553 C CA . TYR A 1 490 ? -6.576 9.469 14.854 1.00 98.62 490 TYR A CA 1
ATOM 3554 C C . TYR A 1 490 ? -5.980 10.754 14.297 1.00 98.62 490 TYR A C 1
ATOM 3556 O O . TYR A 1 490 ? -5.710 11.703 15.036 1.00 98.62 490 TYR A O 1
ATOM 3564 N N . GLY A 1 491 ? -5.734 10.767 12.987 1.00 97.81 491 GLY A N 1
ATOM 3565 C CA . GLY A 1 491 ? -5.260 11.961 12.288 1.00 97.81 491 GLY A CA 1
ATOM 3566 C C . GLY A 1 491 ? -6.243 13.123 12.439 1.00 97.81 491 GLY A C 1
ATOM 3567 O O . GLY A 1 491 ? -7.418 12.917 12.729 1.00 97.81 491 GLY A O 1
ATOM 3568 N N . GLU A 1 492 ? -5.775 14.354 12.263 1.00 97.31 492 GLU A N 1
ATOM 3569 C CA . GLU A 1 492 ? -6.643 15.531 12.293 1.00 97.31 492 GLU A CA 1
ATOM 3570 C C . GLU A 1 492 ? -7.800 15.351 11.302 1.00 97.31 492 GLU A C 1
ATOM 3572 O O . GLU A 1 492 ? -7.534 15.092 10.126 1.00 97.31 492 GLU A O 1
ATOM 3577 N N . PRO A 1 493 ? -9.068 15.498 11.730 1.00 97.12 493 PRO A N 1
ATOM 3578 C CA . PRO A 1 493 ? -10.175 15.498 10.791 1.00 97.12 493 PRO A CA 1
ATOM 3579 C C . PRO A 1 493 ? -10.045 16.702 9.857 1.00 97.12 493 PRO A C 1
ATOM 3581 O O . PRO A 1 493 ? -10.160 17.859 10.276 1.00 97.12 493 PRO A O 1
ATOM 3584 N N . VAL A 1 494 ? -9.776 16.427 8.587 1.00 93.44 494 VAL A N 1
ATOM 3585 C CA . VAL A 1 494 ? -9.705 17.416 7.511 1.00 93.44 494 VAL A CA 1
ATOM 3586 C C . VAL A 1 494 ? -10.969 17.300 6.688 1.00 93.44 494 VAL A C 1
ATOM 3588 O O . VAL A 1 494 ? -11.430 16.189 6.427 1.00 93.44 494 VAL A O 1
ATOM 3591 N N . GLU A 1 495 ? -11.529 18.449 6.307 1.00 91.12 495 GLU A N 1
ATOM 3592 C CA . GLU A 1 495 ? -12.707 18.512 5.449 1.00 91.12 495 GLU A CA 1
ATOM 3593 C C . GLU A 1 495 ? -12.556 17.551 4.275 1.00 91.12 495 GLU A C 1
ATOM 3595 O O . GLU A 1 495 ? -11.593 17.604 3.507 1.00 91.12 495 GLU A O 1
ATOM 3600 N N . LEU A 1 496 ? -13.516 16.643 4.190 1.00 77.56 496 LEU A N 1
ATOM 3601 C CA . LEU A 1 496 ? -13.593 15.669 3.134 1.00 77.56 496 LEU A CA 1
ATOM 3602 C C . LEU A 1 496 ? -14.269 16.366 1.959 1.00 77.56 496 LEU A C 1
ATOM 3604 O O . LEU A 1 496 ? -15.432 16.760 2.103 1.00 77.56 496 LEU A O 1
ATOM 3608 N N . PRO A 1 497 ? -13.588 16.536 0.812 1.00 67.56 497 PRO A N 1
ATOM 3609 C CA . PRO A 1 497 ? -14.234 17.107 -0.355 1.00 67.56 497 PRO A CA 1
ATOM 3610 C C . PRO A 1 497 ? -15.530 16.334 -0.632 1.00 67.56 497 PRO A C 1
ATOM 3612 O O . PRO A 1 497 ? -15.540 15.102 -0.489 1.00 67.56 497 PRO A O 1
ATOM 3615 N N . PRO A 1 498 ? -16.633 17.012 -0.991 1.00 63.09 498 PRO A N 1
ATOM 3616 C CA . PRO A 1 498 ? -17.857 16.324 -1.369 1.00 63.09 498 PRO A CA 1
ATOM 3617 C C . PRO A 1 498 ? -17.537 15.249 -2.410 1.00 63.09 498 PRO A C 1
ATOM 3619 O O . PRO A 1 498 ? -16.752 15.507 -3.326 1.00 63.09 498 PRO A O 1
ATOM 3622 N N . LEU A 1 499 ? -18.121 14.049 -2.274 1.00 63.56 499 LEU A N 1
ATOM 3623 C CA . LEU A 1 499 ? -17.999 13.034 -3.318 1.00 63.56 499 LEU A CA 1
ATOM 3624 C C . LEU A 1 499 ? -18.404 13.669 -4.641 1.00 63.56 499 LEU A C 1
ATOM 3626 O O . LEU A 1 499 ? -19.513 14.194 -4.786 1.00 63.56 499 LEU A O 1
ATOM 3630 N N . CYS A 1 500 ? -17.501 13.596 -5.606 1.00 70.81 500 CYS A N 1
ATOM 3631 C CA . CYS A 1 500 ? -17.836 13.913 -6.968 1.00 70.81 500 CYS A CA 1
ATOM 3632 C C . CYS A 1 500 ? -18.795 12.835 -7.472 1.00 70.81 500 CYS A C 1
ATOM 3634 O O . CYS A 1 500 ? -18.361 11.777 -7.909 1.00 70.81 500 CYS A O 1
ATOM 3636 N N . ARG A 1 501 ? -20.111 13.052 -7.371 1.00 74.94 501 ARG A N 1
ATOM 3637 C CA . ARG A 1 501 ? -21.093 12.051 -7.827 1.00 74.94 501 ARG A CA 1
ATOM 3638 C C . ARG A 1 501 ? -21.001 11.819 -9.337 1.00 74.94 501 ARG A C 1
ATOM 3640 O O . ARG A 1 501 ? -21.419 10.771 -9.811 1.00 74.94 501 ARG A O 1
ATOM 3647 N N . ALA A 1 502 ? -20.447 12.794 -10.062 1.00 83.50 502 ALA A N 1
ATOM 3648 C CA . ALA A 1 502 ? -20.145 12.688 -11.480 1.00 83.50 502 ALA A CA 1
ATOM 3649 C C . ALA A 1 502 ? -18.883 11.866 -11.799 1.00 83.50 502 ALA A C 1
ATOM 3651 O O . ALA A 1 502 ? -18.724 11.504 -12.955 1.00 83.50 502 ALA A O 1
ATOM 3652 N N . ASP A 1 503 ? -18.026 11.571 -10.815 1.00 77.06 503 ASP A N 1
ATOM 3653 C CA . ASP A 1 503 ? -16.973 10.548 -10.893 1.00 77.06 503 ASP A CA 1
ATOM 3654 C C . ASP A 1 503 ? -17.611 9.224 -10.445 1.00 77.06 503 ASP A C 1
ATOM 3656 O O . ASP A 1 503 ? -17.647 8.856 -9.262 1.00 77.06 503 ASP A O 1
ATOM 3660 N N . VAL A 1 504 ? -18.276 8.568 -11.387 1.00 77.25 504 VAL A N 1
ATOM 3661 C CA . VAL A 1 504 ? -19.085 7.377 -11.139 1.00 77.25 504 VAL A CA 1
ATOM 3662 C C . VAL A 1 504 ? -18.197 6.184 -10.817 1.00 77.25 504 VAL A C 1
ATOM 3664 O O . VAL A 1 504 ? -18.559 5.383 -9.950 1.00 77.25 504 VAL A O 1
ATOM 3667 N N . ASN A 1 505 ? -17.032 6.092 -11.458 1.00 69.25 505 ASN A N 1
ATOM 3668 C CA . ASN A 1 505 ? -16.122 4.959 -11.318 1.00 69.25 505 ASN A CA 1
ATOM 3669 C C . ASN A 1 505 ? -15.094 5.121 -10.179 1.00 69.25 505 ASN A C 1
ATOM 3671 O O . ASN A 1 505 ? -14.394 4.161 -9.855 1.00 69.25 505 ASN A O 1
ATOM 3675 N N . ALA A 1 506 ? -15.076 6.288 -9.527 1.00 57.97 506 ALA A N 1
ATOM 3676 C CA . ALA A 1 506 ? -14.206 6.642 -8.411 1.00 57.97 506 ALA A CA 1
ATOM 3677 C C . ALA A 1 506 ? -12.709 6.696 -8.766 1.00 57.97 506 ALA A C 1
ATOM 3679 O O . ALA A 1 506 ? -11.868 6.473 -7.891 1.00 57.97 506 ALA A O 1
ATOM 3680 N N . ASP A 1 507 ? -12.367 6.978 -10.025 1.00 60.44 507 ASP A N 1
ATOM 3681 C CA . ASP A 1 507 ? -10.979 7.081 -10.484 1.00 60.44 507 ASP A CA 1
ATOM 3682 C C . ASP A 1 507 ? -10.337 8.451 -10.184 1.00 60.44 507 ASP A C 1
ATOM 3684 O O . ASP A 1 507 ? -9.132 8.636 -10.391 1.00 60.44 507 ASP A O 1
ATOM 3688 N N . GLY A 1 508 ? -11.115 9.386 -9.625 1.00 63.38 508 GLY A N 1
ATOM 3689 C CA . GLY A 1 508 ? -10.681 10.733 -9.267 1.00 63.38 508 GLY A CA 1
ATOM 3690 C C . GLY A 1 508 ? -10.772 11.739 -10.414 1.00 63.38 508 GLY A C 1
ATOM 3691 O O . GLY A 1 508 ? -10.414 12.903 -10.220 1.00 63.38 508 GLY A O 1
ATOM 3692 N N . PHE A 1 509 ? -11.252 11.328 -11.588 1.00 70.88 509 PHE A N 1
ATOM 3693 C CA . PHE A 1 509 ? -11.469 12.178 -12.748 1.00 70.88 509 PHE A CA 1
ATOM 3694 C C . PHE A 1 509 ? -12.921 12.088 -13.203 1.00 70.88 509 PHE A C 1
ATOM 3696 O O . PHE A 1 509 ? -13.502 11.022 -13.257 1.00 70.88 509 PHE A O 1
ATOM 3703 N N . VAL A 1 510 ? -13.493 13.214 -13.628 1.00 80.38 510 VAL A N 1
ATOM 3704 C CA . VAL A 1 510 ? -14.789 13.218 -14.318 1.00 80.38 510 VAL A CA 1
ATOM 3705 C C . VAL A 1 510 ? -14.525 13.178 -15.811 1.00 80.38 510 VAL A C 1
ATOM 3707 O O . VAL A 1 510 ? -14.082 14.167 -16.403 1.00 80.38 510 VAL A O 1
ATOM 3710 N N . ASN A 1 511 ? -14.738 12.023 -16.430 1.00 83.81 511 ASN A N 1
ATOM 3711 C CA . ASN A 1 511 ? -14.435 11.815 -17.836 1.00 83.81 511 ASN A CA 1
ATOM 3712 C C . ASN A 1 511 ? -15.476 10.925 -18.536 1.00 83.81 511 ASN A C 1
ATOM 3714 O O . ASN A 1 511 ? -16.506 10.546 -17.990 1.00 83.81 511 ASN A O 1
ATOM 3718 N N . SER A 1 512 ? -15.254 10.611 -19.814 1.00 92.12 512 SER A N 1
ATOM 3719 C CA . SER A 1 512 ? -16.215 9.818 -20.588 1.00 92.12 512 SER A CA 1
ATOM 3720 C C . SER A 1 512 ? -16.529 8.445 -19.981 1.00 92.12 512 SER A C 1
ATOM 3722 O O . SER A 1 512 ? -17.605 7.924 -20.250 1.00 92.12 512 SER A O 1
ATOM 3724 N N . ALA A 1 513 ? -15.625 7.857 -19.193 1.00 83.19 513 ALA A N 1
ATOM 3725 C CA . ALA A 1 513 ? -15.880 6.609 -18.481 1.00 83.19 513 ALA A CA 1
ATOM 3726 C C . ALA A 1 513 ? -17.054 6.768 -17.506 1.00 83.19 513 ALA A C 1
ATOM 3728 O O . ALA A 1 513 ? -18.025 6.023 -17.610 1.00 83.19 513 ALA A O 1
ATOM 3729 N N . ASP A 1 514 ? -17.050 7.820 -16.687 1.00 85.38 514 ASP A N 1
ATOM 3730 C CA . ASP A 1 514 ? -18.130 8.107 -15.739 1.00 85.38 514 ASP A CA 1
ATOM 3731 C C . ASP A 1 514 ? -19.460 8.374 -16.420 1.00 85.38 514 ASP A C 1
ATOM 3733 O O . ASP A 1 514 ? -20.517 7.966 -15.945 1.00 85.38 514 ASP A O 1
ATOM 3737 N N . PHE A 1 515 ? -19.408 9.030 -17.578 1.00 91.81 515 PHE A N 1
ATOM 3738 C CA . PHE A 1 515 ? -20.580 9.242 -18.413 1.00 91.81 515 PHE A CA 1
ATOM 3739 C C . PHE A 1 515 ? -21.219 7.923 -18.846 1.00 91.81 515 PHE A C 1
ATOM 3741 O O . PHE A 1 515 ? -22.437 7.760 -18.757 1.00 91.81 515 PHE A O 1
ATOM 3748 N N . PHE A 1 516 ? -20.418 6.962 -19.305 1.00 92.75 516 PHE A N 1
ATOM 3749 C CA . PHE A 1 516 ? -20.942 5.669 -19.737 1.00 92.75 516 PHE A CA 1
ATOM 3750 C C . PHE A 1 516 ? -21.356 4.777 -18.563 1.00 92.75 516 PHE A C 1
ATOM 3752 O O . PHE A 1 516 ? -22.361 4.068 -18.680 1.00 92.75 516 PHE A O 1
ATOM 3759 N N . ASP A 1 517 ? -20.664 4.856 -17.430 1.00 83.38 517 ASP A N 1
ATOM 3760 C CA . ASP A 1 517 ? -21.036 4.134 -16.213 1.00 83.38 517 ASP A CA 1
ATOM 3761 C C . ASP A 1 517 ? -22.345 4.679 -15.623 1.00 83.38 517 ASP A C 1
ATOM 3763 O O . ASP A 1 517 ? -23.246 3.898 -15.298 1.00 83.38 517 ASP A O 1
ATOM 3767 N N . PHE A 1 518 ? -22.519 6.008 -15.612 1.00 90.94 518 PHE A N 1
ATOM 3768 C CA . PHE A 1 518 ? -23.784 6.656 -15.268 1.00 90.94 518 PHE A CA 1
ATOM 3769 C C . PHE A 1 518 ? -24.919 6.150 -16.156 1.00 90.94 518 PHE A C 1
ATOM 3771 O O . PHE A 1 518 ? -25.932 5.676 -15.649 1.00 90.94 518 PHE A O 1
ATOM 3778 N N . LEU A 1 519 ? -24.762 6.220 -17.485 1.00 95.00 519 LEU A N 1
ATOM 3779 C CA . LEU A 1 519 ? -25.815 5.804 -18.416 1.00 95.00 519 LEU A CA 1
ATOM 3780 C C . LEU A 1 519 ? -26.178 4.328 -18.233 1.00 95.00 519 LEU A C 1
ATOM 3782 O O . LEU A 1 519 ? -27.355 3.971 -18.286 1.00 95.00 519 LEU A O 1
ATOM 3786 N N . THR A 1 520 ? -25.183 3.476 -17.987 1.00 92.38 520 THR A N 1
ATOM 3787 C CA . THR A 1 520 ? -25.401 2.050 -17.725 1.00 92.38 520 THR A CA 1
ATOM 3788 C C . THR A 1 520 ? -26.263 1.850 -16.478 1.00 92.38 520 THR A C 1
ATOM 3790 O O . THR A 1 520 ? -27.277 1.148 -16.536 1.00 92.38 520 THR A O 1
ATOM 3793 N N . GLY A 1 521 ? -25.920 2.512 -15.370 1.00 86.81 521 GLY A N 1
ATOM 3794 C CA . GLY A 1 521 ? -26.711 2.471 -14.142 1.00 86.81 521 GLY A CA 1
ATOM 3795 C C . GLY A 1 521 ? -28.112 3.060 -14.322 1.00 86.81 521 GLY A C 1
ATOM 3796 O O . GLY A 1 521 ? -29.102 2.433 -13.937 1.00 86.81 521 GLY A O 1
ATOM 3797 N N . PHE A 1 522 ? -28.201 4.216 -14.976 1.00 93.00 522 PHE A N 1
ATOM 3798 C CA . PHE A 1 522 ? -29.432 4.954 -15.238 1.00 93.00 522 PHE A CA 1
ATOM 3799 C C . PHE A 1 522 ? -30.450 4.119 -16.022 1.00 93.00 522 PHE A C 1
ATOM 3801 O O . PHE A 1 522 ? -31.591 3.954 -15.592 1.00 93.00 522 PHE A O 1
ATOM 3808 N N . PHE A 1 523 ? -30.034 3.507 -17.137 1.00 92.56 523 PHE A N 1
ATOM 3809 C CA . PHE A 1 523 ? -30.921 2.660 -17.944 1.00 92.56 523 PHE A CA 1
ATOM 3810 C C . PHE A 1 523 ? -31.246 1.314 -17.289 1.00 92.56 523 PHE A C 1
ATOM 3812 O O . PHE A 1 523 ? -32.234 0.682 -17.661 1.00 92.56 523 PHE A O 1
ATOM 3819 N N . SER A 1 524 ? -30.456 0.885 -16.301 1.00 90.44 524 SER A N 1
ATOM 3820 C CA . SER A 1 524 ? -30.785 -0.270 -15.460 1.00 90.44 524 SER A CA 1
ATOM 3821 C C . SER A 1 524 ? -31.742 0.065 -14.304 1.00 90.44 524 SER A C 1
ATOM 3823 O O . SER A 1 524 ? -32.170 -0.848 -13.601 1.00 90.44 524 SER A O 1
ATOM 3825 N N . GLY A 1 525 ? -32.095 1.346 -14.121 1.00 86.31 525 GLY A N 1
ATOM 3826 C CA . GLY A 1 525 ? -32.965 1.823 -13.042 1.00 86.31 525 GLY A CA 1
ATOM 3827 C C . GLY A 1 525 ? -32.308 1.828 -11.659 1.00 86.31 525 GLY A C 1
ATOM 3828 O O . GLY A 1 525 ? -33.019 1.831 -10.662 1.00 86.31 525 GLY A O 1
ATOM 3829 N N . ASN A 1 526 ? -30.972 1.789 -11.597 1.00 80.44 526 ASN A N 1
ATOM 3830 C CA . ASN A 1 526 ? -30.201 1.653 -10.356 1.00 80.44 526 ASN A CA 1
ATOM 3831 C C . ASN A 1 526 ? -29.318 2.879 -10.071 1.00 80.44 526 ASN A C 1
ATOM 3833 O O . ASN A 1 526 ? -28.309 2.757 -9.380 1.00 80.44 526 ASN A O 1
ATOM 3837 N N . PHE A 1 527 ? -29.643 4.041 -10.643 1.00 79.81 527 PHE A N 1
ATOM 3838 C CA . PHE A 1 527 ? -28.814 5.241 -10.523 1.00 79.81 527 PHE A CA 1
ATOM 3839 C C . PHE A 1 527 ? -29.664 6.463 -10.185 1.00 79.81 527 PHE A C 1
ATOM 3841 O O . PHE A 1 527 ? -29.966 7.301 -11.029 1.00 79.81 527 PHE A O 1
ATOM 3848 N N . ASP A 1 528 ? -30.068 6.513 -8.921 1.00 82.88 528 ASP A N 1
ATOM 3849 C CA . ASP A 1 528 ? -30.684 7.667 -8.272 1.00 82.88 528 ASP A CA 1
ATOM 3850 C C . ASP A 1 528 ? -29.572 8.666 -7.882 1.00 82.88 528 ASP A C 1
ATOM 3852 O O . ASP A 1 528 ? -28.853 8.512 -6.888 1.00 82.88 528 ASP A O 1
ATOM 3856 N N . PHE A 1 529 ? -29.340 9.644 -8.758 1.00 84.44 529 PHE A N 1
ATOM 3857 C CA . PHE A 1 529 ? -28.273 10.637 -8.648 1.00 84.44 529 PHE A CA 1
ATOM 3858 C C . PHE A 1 529 ? -28.584 11.712 -7.611 1.00 84.44 529 PHE A C 1
ATOM 3860 O O . PHE A 1 529 ? -27.657 12.345 -7.115 1.00 84.44 529 PHE A O 1
ATOM 3867 N N . ASN A 1 530 ? -29.844 11.949 -7.256 1.00 83.12 530 ASN A N 1
ATOM 3868 C CA . ASN A 1 530 ? -30.207 12.955 -6.253 1.00 83.12 530 ASN A CA 1
ATOM 3869 C C . ASN A 1 530 ? -30.686 12.349 -4.918 1.00 83.12 530 ASN A C 1
ATOM 3871 O O . ASN A 1 530 ? -30.864 13.087 -3.949 1.00 83.12 530 ASN A O 1
ATOM 3875 N N . ASN A 1 531 ? -30.712 11.016 -4.820 1.00 79.94 531 ASN A N 1
ATOM 3876 C CA . ASN A 1 531 ? -31.168 10.219 -3.677 1.00 79.94 531 ASN A CA 1
ATOM 3877 C C . ASN A 1 531 ? -32.646 10.458 -3.307 1.00 79.94 531 ASN A C 1
ATOM 3879 O O . ASN A 1 531 ? -32.983 10.444 -2.118 1.00 79.94 531 ASN A O 1
ATOM 3883 N N . ASP A 1 532 ? -33.524 10.711 -4.282 1.00 87.06 532 ASP A N 1
ATOM 3884 C CA . ASP A 1 532 ? -34.961 10.926 -4.047 1.00 87.06 532 ASP A CA 1
ATOM 3885 C C . ASP A 1 532 ? -35.800 9.630 -4.012 1.00 87.06 532 ASP A C 1
ATOM 3887 O O . ASP A 1 532 ? -36.999 9.659 -3.707 1.00 87.06 532 ASP A O 1
ATOM 3891 N N . GLY A 1 533 ? -35.160 8.483 -4.243 1.00 86.50 533 GLY A N 1
ATOM 3892 C CA . GLY A 1 533 ? -35.756 7.153 -4.286 1.00 86.50 533 GLY A CA 1
ATOM 3893 C C . GLY A 1 533 ? -36.205 6.711 -5.681 1.00 86.50 533 GLY A C 1
ATOM 3894 O O . GLY A 1 533 ? -36.757 5.613 -5.808 1.00 86.50 533 GLY A O 1
ATOM 3895 N N . PHE A 1 534 ? -35.993 7.520 -6.722 1.00 90.81 534 PHE A N 1
ATOM 3896 C CA . PHE A 1 534 ? -36.376 7.222 -8.098 1.00 90.81 534 PHE A CA 1
ATOM 3897 C C . PHE A 1 534 ? -35.193 7.419 -9.056 1.00 90.81 534 PHE A C 1
ATOM 3899 O O . PHE A 1 534 ? -34.379 8.304 -8.878 1.00 90.81 534 PHE A O 1
ATOM 3906 N N . THR A 1 535 ? -35.111 6.613 -10.121 1.00 92.19 535 THR A N 1
ATOM 3907 C CA . THR A 1 535 ? -34.203 6.870 -11.255 1.00 92.19 535 THR A CA 1
ATOM 3908 C C . THR A 1 535 ? -35.021 7.404 -12.426 1.00 92.19 535 THR A C 1
ATOM 3910 O O . THR A 1 535 ? -35.781 6.664 -13.058 1.00 92.19 535 THR A O 1
ATOM 3913 N N . ASN A 1 536 ? -34.925 8.702 -12.696 1.00 93.75 536 ASN A N 1
ATOM 3914 C CA . ASN A 1 536 ? -35.736 9.420 -13.671 1.00 93.75 536 ASN A CA 1
ATOM 3915 C C . ASN A 1 536 ? -34.953 10.559 -14.362 1.00 93.75 536 ASN A C 1
ATOM 3917 O O . ASN A 1 536 ? -33.782 10.796 -14.105 1.00 93.75 536 ASN A O 1
ATOM 3921 N N . SER A 1 537 ? -35.581 11.287 -15.290 1.00 95.62 537 SER A N 1
ATOM 3922 C CA . SER A 1 537 ? -34.894 12.338 -16.064 1.00 95.62 537 SER A CA 1
ATOM 3923 C C . SER A 1 537 ? -34.217 13.428 -15.220 1.00 95.62 537 SER A C 1
ATOM 3925 O O . SER A 1 537 ? -33.309 14.086 -15.725 1.00 95.62 537 SER A O 1
ATOM 3927 N N . GLN A 1 538 ? -34.649 13.628 -13.973 1.00 95.12 538 GLN A N 1
ATOM 3928 C CA . GLN A 1 538 ? -34.013 14.542 -13.032 1.00 95.12 538 GLN A CA 1
ATOM 3929 C C . GLN A 1 538 ? -32.602 14.067 -12.662 1.00 95.12 538 GLN A C 1
ATOM 3931 O O . GLN A 1 538 ? -31.683 14.874 -12.717 1.00 95.12 538 GLN A O 1
ATOM 3936 N N . ASP A 1 539 ? -32.393 12.770 -12.425 1.00 92.25 539 ASP A N 1
ATOM 3937 C CA . ASP A 1 539 ? -31.069 12.202 -12.134 1.00 92.25 539 ASP A CA 1
ATOM 3938 C C . ASP A 1 539 ? -30.089 12.397 -13.283 1.00 92.25 539 ASP A C 1
ATOM 3940 O O . ASP A 1 539 ? -28.934 12.757 -13.077 1.00 92.25 539 ASP A O 1
ATOM 3944 N N . LEU A 1 540 ? -30.566 12.202 -14.516 1.00 93.62 540 LEU A N 1
ATOM 3945 C CA . LEU A 1 540 ? -29.780 12.475 -15.717 1.00 93.62 540 LEU A CA 1
ATOM 3946 C C . LEU A 1 540 ? -29.408 13.958 -15.806 1.00 93.62 540 LEU A C 1
ATOM 3948 O O . LEU A 1 540 ? -28.280 14.285 -16.170 1.00 93.62 540 LEU A O 1
ATOM 3952 N N . TYR A 1 541 ? -30.342 14.858 -15.498 1.00 93.75 541 TYR A N 1
ATOM 3953 C CA . TYR A 1 541 ? -30.078 16.293 -15.542 1.00 93.75 541 TYR A CA 1
ATOM 3954 C C . TYR A 1 541 ? -29.075 16.715 -14.461 1.00 93.75 541 TYR A C 1
ATOM 3956 O O . TYR A 1 541 ? -28.110 17.414 -14.766 1.00 93.75 541 TYR A O 1
ATOM 3964 N N . ASP A 1 542 ? -29.263 16.243 -13.230 1.00 88.12 542 ASP A N 1
ATOM 3965 C CA . ASP A 1 542 ? -28.392 16.539 -12.093 1.00 88.12 542 ASP A CA 1
ATOM 3966 C C . ASP A 1 542 ? -26.977 15.981 -12.323 1.00 88.12 542 ASP A C 1
ATOM 3968 O O . ASP A 1 542 ? -25.988 16.687 -12.095 1.00 88.12 542 ASP A O 1
ATOM 3972 N N . PHE A 1 543 ? -26.873 14.774 -12.893 1.00 91.81 543 PHE A N 1
ATOM 3973 C CA . PHE A 1 543 ? -25.606 14.194 -13.335 1.00 91.81 543 PHE A CA 1
ATOM 3974 C C . PHE A 1 543 ? -24.913 15.057 -14.386 1.00 91.81 543 PHE A C 1
ATOM 3976 O O . PHE A 1 543 ? -23.752 15.409 -14.206 1.00 91.81 543 PHE A O 1
ATOM 3983 N N . LEU A 1 544 ? -25.605 15.435 -15.466 1.00 93.44 544 LEU A N 1
ATOM 3984 C CA . LEU A 1 544 ? -25.018 16.239 -16.544 1.00 93.44 544 LEU A CA 1
ATOM 3985 C C . LEU A 1 544 ? -24.514 17.594 -16.041 1.00 93.44 544 LEU A C 1
ATOM 3987 O O . LEU A 1 544 ? -23.448 18.048 -16.459 1.00 93.44 544 LEU A O 1
ATOM 3991 N N . VAL A 1 545 ? -25.260 18.237 -15.139 1.00 88.94 545 VAL A N 1
ATOM 3992 C CA . VAL A 1 545 ? -24.840 19.498 -14.518 1.00 88.94 545 VAL A CA 1
ATOM 3993 C C . VAL A 1 545 ? -23.517 19.307 -13.780 1.00 88.94 545 VAL A C 1
ATOM 3995 O O . VAL A 1 545 ? -22.577 20.063 -14.024 1.00 88.94 545 VAL A O 1
ATOM 3998 N N . GLN A 1 546 ? -23.411 18.289 -12.926 1.00 83.81 546 GLN A N 1
ATOM 3999 C CA . GLN A 1 546 ? -22.184 18.046 -12.169 1.00 83.81 546 GLN A CA 1
ATOM 4000 C C . GLN A 1 546 ? -21.031 17.553 -13.064 1.00 83.81 546 GLN A C 1
ATOM 4002 O O . GLN A 1 546 ? -19.890 17.966 -12.877 1.00 83.81 546 GLN A O 1
ATOM 4007 N N . PHE A 1 547 ? -21.331 16.753 -14.088 1.00 89.31 547 PHE A N 1
ATOM 4008 C CA . PHE A 1 547 ? -20.371 16.229 -15.058 1.00 89.31 547 PHE A CA 1
ATOM 4009 C C . PHE A 1 547 ? -19.632 17.333 -15.824 1.00 89.31 547 PHE A C 1
ATOM 4011 O O . PHE A 1 547 ? -18.417 17.273 -15.990 1.00 89.31 547 PHE A O 1
ATOM 4018 N N . PHE A 1 548 ? -20.349 18.370 -16.271 1.00 86.31 548 PHE A N 1
ATOM 4019 C CA . PHE A 1 548 ? -19.745 19.469 -17.033 1.00 86.31 548 PHE A CA 1
ATOM 4020 C C . PHE A 1 548 ? -19.106 20.560 -16.171 1.00 86.31 548 PHE A C 1
ATOM 4022 O O . PHE A 1 548 ? -18.242 21.286 -16.663 1.00 86.31 548 PHE A O 1
ATOM 4029 N N . VAL A 1 549 ? -19.530 20.704 -14.913 1.00 82.62 549 VAL A N 1
ATOM 4030 C CA . VAL A 1 549 ? -18.891 21.622 -13.956 1.00 82.62 549 VAL A CA 1
ATOM 4031 C C . VAL A 1 549 ? -17.560 21.050 -13.460 1.00 82.62 549 VAL A C 1
ATOM 4033 O O . VAL A 1 549 ? -16.633 21.818 -13.203 1.00 82.62 549 VAL A O 1
ATOM 4036 N N . GLY A 1 550 ? -17.451 19.721 -13.398 1.00 66.75 550 GLY A N 1
ATOM 4037 C CA . GLY A 1 550 ? -16.305 19.027 -12.828 1.00 66.75 550 GLY A CA 1
ATOM 4038 C C . GLY A 1 550 ? -16.321 19.035 -11.299 1.00 66.75 550 GLY A C 1
ATOM 4039 O O . GLY A 1 550 ? -17.248 19.540 -10.657 1.00 66.75 550 GLY A O 1
ATOM 4040 N N . CYS A 1 551 ? -15.268 18.447 -10.745 1.00 63.72 551 CYS A N 1
ATOM 4041 C CA . CYS A 1 551 ? -14.943 18.373 -9.329 1.00 63.72 551 CYS A CA 1
ATOM 4042 C C . CYS A 1 551 ? -13.464 18.769 -9.178 1.00 63.72 551 CYS A C 1
ATOM 4044 O O . CYS A 1 551 ? -13.148 19.401 -8.155 1.00 63.72 551 CYS A O 1
#

Mean predicted aligned error: 14.84 Å

Secondary structure (DSSP, 8-state):
---------------------EEEEEEES-HHHHHHHHHHHHHHTTSSB--SSSS--SS-EEEE-STT--GGGSTTSPB-TTTTB-SSTTSBS-EEEE-SSSEEEEPBPTT-TT-PPBTTTTT-TTHHHH---SSSS--EEEESSSEEEEEEB-TT-TTSBEEBSEEEEEEE---STTTSEEEEE-TTS-EEEEEEPPPPSSSTT-EEEEEEEE-SS--B-EEEEE-SSS---TT---BGGGTB---EEEEEEEEPPEE--PSEEEEE-S-HHHHHHHHHHHHHHH-SBPPS-SS--SSSEEEE-STT--GGGSTTSPPPTTHHHHTS-SSEEEE-SSSEEEEPBPTT-TT---BTTTTT-GGGGGT---SSSS--EEEES-SEEEEEEBSTTSSSBEEBSEEEEEEE---STTT-EEEEE-TT--EEEEEEPPPPSSSSS-EEEEEEE--GGG-B-EEEEE-SSS---TT---BGGGTB---EEEEEEEE--EEPPPP-TT-SS-SSS-SHHHHHHHHHHHHTT---SS-SS--SHHHHHHHHHHHHH--

Sequence (551 aa):
MKKFASLSACVFLFTAPVFGDVVEFAIGGSDADVTTTVNAFRAATGGVNNPNVPGSFLSGRREINWDGVAETAAAPNLFPGNFFNAGVAPRARGAEFTSPGAGTMVSATAANSTNTPINFGNLDPSYVTAFRPFTPQRLFAPIGSTTTEVKFFIPGQSSTRATVTSFGAVFSDVDTSGPTLMQFFEQSGALLRTVVVPPTTGGPGGFSFAGVQCTAGEKIWRVVIVTGTQALGAGVLDNPGAGVDLVVMDDFIYSEPVTVTDPTVFASGGSDAEVTDTVNAFRAALGALNPNAPGSVGSGRREVNWDGVPDTASSPNAFPADFFNVNSPRGVVFSTPGSSLQVSADASNPTATPTLFSNIDPSYAGLFRVFSPQRLFTAIGSTAVTTNFFVPGGTIPASVSGFGSLLTDVDLRTSARIDYLDQRGNLLASIHALPGTGAEQSLSFLGAHFSPDYKLANVKVTSGTTALAAGVIENTAGGIDLVAMDDFIYGEPVELPPLCRADVNADGFVNSADFFDFLTGFFSGNFDFNNDGFTNSQDLYDFLVQFFVGC

Foldseek 3Di:
DDDDDDDPPPPPPPPDPQLDQKDKQADAEFLVVQVVSVCVQQVVLFVDADQLAAFFDPGHWHKCQPPPDDPCQAPVDPHQQCQLLALGPPSLQFKGKADPAPTKHKADFCPDPVNGQFQPCNFPVCSSFQADRSPPGIWMQTARFQKMKMAGARRNHNPHGFWFQKKKWKKFQFADWDQWWKWFAAPVRDTNDIGIHDHHPPGRNGMIMIMMGRDPPTTGRMMMTGAFDDGGGYPQDADVVVRGTGMIIGMMMTHTTDHDPPWDKQKDQEDLVSQVVSVVVVQVLQAAEDAQDFFFPAGHKYKDQLPPDDPCQAPPHFHQQCCCQAVRFQFKGKDDPADGKHKFDACPHPVNQDGQCCNFPVCSVFFADGPRPDIWIQGARFQKMKIFGARTNDDFFFFFQKKKWKKWQFADQAFKWKFWAAPVRDTPDIHTHDHHPDNGHTMMMIMIGGDPVRRRGMMMIGFGPDGRGRPDDDDVVVRGTGMIIGMMMTHTTDRDPPPLLCPVVPPQWNDVVSVVSQVVCLVVFNQPQPPPVGRDVVNVVSSVVSSVVID

Nearest PDB structures (foldseek):
  5w6h-assembly1_C  TM=4.205E-01  e=8.974E-05  Kuttervirus CBA120
  6b4s-assembly1_A  TM=1.624E-01  e=3.633E-05  Bertholletia excelsa
  2d5h-assembly2_E  TM=1.693E-01  e=1.063E-04  Glycine max
  2d5h-assembly2_F  TM=1.522E-01  e=4.554E-05  Glycine max
  2zex-assembly1_A  TM=4.246E-01  e=7.071E-02  Caldanaerobius polysaccharolyticus

pLDDT: mean 89.23, std 14.33, range [26.03, 98.81]

Radius of gyration: 30.16 Å; Cα contacts (8 Å, |Δi|>4): 1454; chains: 1; bounding box: 89×46×86 Å